Protein 1ONL (pdb70)

Nearest PDB structures (foldseek):
  1onl-assembly3_C  TM=9.958E-01  e=5.962E-26  Thermus thermophilus
  1htp-assembly1_A  TM=9.776E-01  e=9.304E-18  Pisum sativum
  1zko-assembly1_A  TM=9.560E-01  e=4.701E-18  Thermotoga maritima
  3wdn-assembly1_A  TM=9.782E-01  e=9.244E-17  Bos taurus
  2edg-assembly1_A  TM=9.311E-01  e=8.632E-16  Mus musculus

Structure (mmCIF, N/CA/C/O backbone):
data_1ONL
#
_entry.id   1ONL
#
_cell.length_a   55.775
_cell.length_b   55.775
_cell.length_c   191.190
_cell.angle_alpha   90.00
_cell.angle_beta   90.00
_cell.angle_gamma   120.00
#
_symmetry.space_group_name_H-M   'P 65'
#
loop_
_entity.id
_entity.type
_entity.pdbx_description
1 polymer 'glycine cleavage system H protein'
2 water water
#
loop_
_atom_site.group_PDB
_atom_site.id
_atom_site.type_symbol
_atom_site.label_atom_id
_atom_site.label_alt_id
_atom_site.label_comp_id
_atom_site.label_asym_id
_atom_site.label_entity_id
_atom_site.label_seq_id
_atom_site.pdbx_PDB_ins_code
_atom_site.Cartn_x
_atom_site.Cartn_y
_atom_site.Cartn_z
_atom_site.occupancy
_atom_site.B_iso_or_equiv
_atom_site.auth_seq_id
_atom_site.auth_comp_id
_atom_site.auth_asym_id
_atom_site.auth_atom_id
_atom_site.pdbx_PDB_model_num
ATOM 1 N N . ASP A 1 2 ? 11.019 22.679 98.165 1.00 28.03 2 ASP A N 1
ATOM 2 C CA . ASP A 1 2 ? 12.219 23.549 98.013 1.00 27.18 2 ASP A CA 1
ATO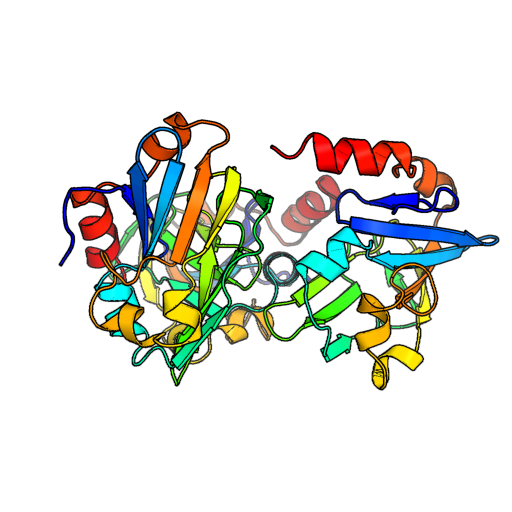M 3 C C . ASP A 1 2 ? 12.081 24.812 98.863 1.00 25.95 2 ASP A C 1
ATOM 4 O O . ASP A 1 2 ? 11.379 25.754 98.494 1.00 24.90 2 ASP A O 1
ATOM 9 N N . ILE A 1 3 ? 12.771 24.815 100.003 1.00 25.06 3 ILE A N 1
ATOM 10 C CA . ILE A 1 3 ? 12.734 25.930 100.947 1.00 21.41 3 ILE A CA 1
ATOM 11 C C . ILE A 1 3 ? 14.116 26.244 101.502 1.00 20.82 3 ILE A C 1
ATOM 12 O O . ILE A 1 3 ? 14.456 25.818 102.605 1.00 18.70 3 ILE A O 1
ATOM 17 N N . PRO A 1 4 ? 14.930 27.001 100.752 1.00 21.13 4 PRO A N 1
ATOM 18 C CA . PRO A 1 4 ? 16.279 27.341 101.234 1.00 21.41 4 PRO A CA 1
ATOM 19 C C . PRO A 1 4 ? 16.221 27.988 102.624 1.00 21.26 4 PRO A C 1
ATOM 20 O O . PRO A 1 4 ? 15.295 28.759 102.917 1.00 19.06 4 PRO A O 1
ATOM 24 N N . LYS A 1 5 ? 17.200 27.671 103.472 1.00 19.95 5 LYS A N 1
ATOM 25 C CA . LYS A 1 5 ? 17.236 28.202 104.839 1.00 19.23 5 LYS A CA 1
ATOM 26 C C . LYS A 1 5 ? 18.129 29.428 104.996 1.00 18.92 5 LYS A C 1
ATOM 27 O O . LYS A 1 5 ? 18.660 29.691 106.076 1.00 19.32 5 LYS A O 1
ATOM 33 N N . ASP A 1 6 ? 18.294 30.183 103.917 1.00 20.70 6 ASP A N 1
ATOM 34 C CA . ASP A 1 6 ? 19.134 31.373 103.947 1.00 21.83 6 ASP A CA 1
ATOM 35 C C . ASP A 1 6 ? 18.308 32.647 103.964 1.00 22.39 6 ASP A C 1
ATOM 36 O O . ASP A 1 6 ? 18.826 33.727 103.715 1.00 24.03 6 ASP A O 1
ATOM 41 N N . ARG A 1 7 ? 17.026 32.523 104.285 1.00 23.96 7 ARG A N 1
ATOM 42 C CA . ARG A 1 7 ? 16.149 33.686 104.302 1.00 24.66 7 ARG A CA 1
ATOM 43 C C . ARG A 1 7 ? 14.911 33.517 105.179 1.00 24.11 7 ARG A C 1
ATOM 44 O O . ARG A 1 7 ? 14.587 32.412 105.612 1.00 23.53 7 ARG A O 1
ATOM 52 N N . PHE A 1 8 ? 14.231 34.631 105.433 1.00 23.18 8 PHE A N 1
ATOM 53 C CA . PHE A 1 8 ? 13.006 34.632 106.217 1.00 23.41 8 PHE A CA 1
ATOM 54 C C . PHE A 1 8 ? 11.847 34.310 105.287 1.00 23.92 8 PHE A C 1
ATOM 55 O O . PHE A 1 8 ? 11.959 34.471 104.072 1.00 23.51 8 PHE A O 1
ATOM 63 N N . TYR A 1 9 ? 10.733 33.869 105.862 1.00 23.96 9 TYR A N 1
ATOM 64 C CA . TYR A 1 9 ? 9.557 33.530 105.070 1.00 23.80 9 TYR A CA 1
ATOM 65 C C . TYR A 1 9 ? 8.291 34.169 105.607 1.00 25.26 9 TYR A C 1
ATOM 66 O O . TYR A 1 9 ? 8.232 34.619 106.755 1.00 25.33 9 TYR A O 1
ATOM 75 N N . THR A 1 10 ? 7.271 34.183 104.762 1.00 26.53 10 THR A N 1
ATOM 76 C CA . THR A 1 10 ? 6.004 34.793 105.100 1.00 27.69 10 THR A CA 1
ATOM 77 C C . THR A 1 10 ? 4.841 33.808 104.907 1.00 27.36 10 THR A C 1
ATOM 78 O O . THR A 1 10 ? 4.904 32.918 104.054 1.00 25.37 10 THR A O 1
ATOM 82 N N . LYS A 1 11 ? 3.785 33.957 105.704 1.00 27.47 11 LYS A N 1
ATOM 83 C CA . LYS A 1 11 ? 2.630 33.071 105.574 1.00 29.02 11 LYS A CA 1
ATOM 84 C C . LYS A 1 11 ? 1.983 33.300 104.214 1.00 28.98 11 LYS A C 1
ATOM 85 O O . LYS A 1 11 ? 1.244 32.449 103.710 1.00 29.65 11 LYS A O 1
ATOM 91 N N . THR A 1 12 ? 2.258 34.458 103.624 1.00 26.83 12 THR A N 1
ATOM 92 C CA . THR A 1 12 ? 1.719 34.783 102.312 1.00 25.86 12 THR A CA 1
ATOM 93 C C . THR A 1 12 ? 2.671 34.286 101.216 1.00 24.92 12 THR A C 1
ATOM 94 O O . THR A 1 12 ? 2.715 34.817 100.114 1.00 26.06 12 THR A O 1
ATOM 98 N N . HIS A 1 13 ? 3.431 33.249 101.540 1.00 24.75 13 HIS A N 1
ATOM 99 C CA . HIS A 1 13 ? 4.367 32.636 100.602 1.00 24.58 13 HIS A CA 1
ATOM 100 C C . HIS A 1 13 ? 5.298 33.614 99.909 1.00 24.28 13 HIS A C 1
ATOM 101 O O . HIS A 1 13 ? 5.314 33.714 98.679 1.00 23.74 13 HIS A O 1
ATOM 108 N N . GLU A 1 14 ? 6.076 34.322 100.722 1.00 23.49 14 GLU A N 1
ATOM 109 C CA . GLU A 1 14 ? 7.056 35.289 100.257 1.00 22.39 14 GLU A CA 1
ATOM 110 C C . GLU A 1 14 ? 8.322 35.079 101.073 1.00 21.17 14 GLU A C 1
ATOM 111 O O . GLU A 1 14 ? 8.293 34.453 102.132 1.00 21.28 14 GLU A O 1
ATOM 117 N N . TRP A 1 15 ? 9.430 35.614 100.584 1.00 20.58 15 TRP A N 1
ATOM 118 C CA . TRP A 1 15 ? 10.698 35.472 101.275 1.00 20.24 15 TRP A CA 1
ATOM 119 C C . TRP A 1 15 ? 11.443 36.790 101.340 1.00 21.11 15 TRP A C 1
ATOM 120 O O . TRP A 1 15 ? 11.249 37.666 100.492 1.00 20.94 15 TRP A O 1
ATOM 131 N N . ALA A 1 16 ? 12.296 36.923 102.352 1.00 21.84 16 ALA A N 1
ATOM 132 C CA . ALA A 1 16 ? 13.095 38.132 102.541 1.00 22.97 16 ALA A CA 1
ATOM 133 C C . ALA A 1 16 ? 14.541 37.725 102.784 1.00 22.42 16 ALA A C 1
ATOM 134 O O . ALA A 1 16 ? 14.875 37.147 103.815 1.00 22.35 16 ALA A O 1
ATOM 136 N N . LEU A 1 17 ? 15.391 38.025 101.814 1.00 23.54 17 LEU A N 1
ATOM 137 C CA . LEU A 1 17 ? 16.803 37.687 101.880 1.00 23.41 17 LEU A CA 1
ATOM 138 C C . LEU A 1 17 ? 17.609 38.812 102.535 1.00 23.63 17 LEU A C 1
ATOM 139 O O . LEU A 1 17 ? 17.853 39.852 101.912 1.00 24.08 17 LEU A O 1
ATOM 144 N N . PRO A 1 18 ? 18.023 38.630 103.802 1.00 22.25 18 PRO A N 1
ATOM 145 C CA . PRO A 1 18 ? 18.799 39.685 104.458 1.00 22.18 18 PRO A CA 1
ATOM 146 C C . PRO A 1 18 ? 20.147 39.922 103.771 1.00 22.28 18 PRO A C 1
ATOM 147 O O . PRO A 1 18 ? 20.845 38.980 103.396 1.00 20.98 18 PRO A O 1
ATOM 151 N N . GLU A 1 19 ? 20.481 41.194 103.600 1.00 23.04 19 GLU A N 1
ATOM 152 C CA . GLU A 1 19 ? 21.726 41.612 102.970 1.00 24.27 19 GLU A CA 1
ATOM 153 C C . GLU A 1 19 ? 22.080 42.993 103.513 1.00 25.84 19 GLU A C 1
ATOM 154 O O . GLU A 1 19 ? 21.670 44.017 102.959 1.00 25.62 19 GLU A O 1
ATOM 160 N N . GLY A 1 20 ? 22.842 43.022 104.600 1.00 26.49 20 GLY A N 1
ATOM 161 C CA . GLY A 1 20 ? 23.190 44.296 105.189 1.00 28.40 20 GLY A CA 1
ATOM 162 C C . GLY A 1 20 ? 21.934 44.834 105.838 1.00 29.80 20 GLY A C 1
ATOM 163 O O . GLY A 1 20 ? 21.166 44.069 106.412 1.00 31.22 20 GLY A O 1
ATOM 164 N N . ASP A 1 21 ? 21.698 46.136 105.744 1.00 31.98 21 ASP A N 1
ATOM 165 C CA . ASP A 1 21 ? 20.510 46.710 106.361 1.00 32.93 21 ASP A CA 1
ATOM 166 C C . ASP A 1 21 ? 19.276 46.622 105.471 1.00 32.06 21 ASP A C 1
ATOM 167 O O . ASP A 1 21 ? 18.322 47.383 105.646 1.00 31.55 21 ASP A O 1
ATOM 172 N N . THR A 1 22 ? 19.290 45.687 104.522 1.00 30.89 22 THR A N 1
ATOM 173 C CA . THR A 1 22 ? 18.152 45.502 103.614 1.00 30.02 22 THR A CA 1
ATOM 174 C C . THR A 1 22 ? 17.778 44.022 103.441 1.00 30.21 22 THR A C 1
ATOM 175 O O . THR A 1 22 ? 18.411 43.130 104.012 1.00 31.51 22 THR A O 1
ATOM 179 N N . VAL A 1 23 ? 16.739 43.770 102.653 1.00 29.07 23 VAL A N 1
ATOM 180 C CA . VAL A 1 23 ? 16.298 42.408 102.379 1.00 28.06 23 VAL A CA 1
ATOM 181 C C . VAL A 1 23 ? 15.748 42.308 100.970 1.00 26.67 23 VAL A C 1
ATOM 182 O O . VAL A 1 23 ? 14.995 43.185 100.534 1.00 25.66 23 VAL A O 1
ATOM 186 N N . LEU A 1 24 ? 16.139 41.259 100.250 1.00 22.89 24 LEU A N 1
ATOM 187 C CA . LEU A 1 24 ? 15.612 41.055 98.913 1.00 20.73 24 LEU A CA 1
ATOM 188 C C . LEU A 1 24 ? 14.266 40.390 99.152 1.00 20.16 24 LEU A C 1
ATOM 189 O O . LEU A 1 24 ? 14.088 39.692 100.150 1.00 15.78 24 LEU A O 1
ATOM 194 N N . VAL A 1 25 ? 13.318 40.621 98.248 1.00 20.79 25 VAL A N 1
ATOM 195 C CA . VAL A 1 25 ? 11.981 40.049 98.387 1.00 20.69 25 VAL A CA 1
ATOM 196 C C . VAL A 1 25 ? 11.501 39.355 97.118 1.00 19.99 25 VAL A C 1
ATOM 197 O O . VAL A 1 25 ? 11.675 39.859 96.012 1.00 20.88 25 VAL A O 1
ATOM 201 N N . GLY A 1 26 ? 10.898 38.185 97.289 1.00 20.36 26 GLY A N 1
ATOM 202 C CA . GLY A 1 26 ? 10.386 37.444 96.151 1.00 21.33 26 GLY A CA 1
ATOM 203 C C . GLY A 1 26 ? 9.381 36.413 96.619 1.00 21.45 26 GLY A C 1
ATOM 204 O O . GLY A 1 26 ? 9.097 36.319 97.816 1.00 20.80 26 GLY A O 1
ATOM 205 N N . ILE A 1 27 ? 8.831 35.638 95.692 1.00 22.16 27 ILE A N 1
ATOM 206 C CA . ILE A 1 27 ? 7.870 34.615 96.088 1.00 22.21 27 ILE A CA 1
ATOM 207 C C . ILE A 1 27 ? 8.576 33.263 96.228 1.00 22.01 27 ILE A C 1
ATOM 208 O O . ILE A 1 27 ? 9.651 33.046 95.659 1.00 20.50 27 ILE A O 1
ATOM 213 N N . THR A 1 28 ? 7.979 32.370 97.006 1.00 21.29 28 THR A N 1
ATOM 214 C CA . THR A 1 28 ? 8.543 31.049 97.229 1.00 20.19 28 THR A CA 1
ATOM 215 C C . THR A 1 28 ? 8.365 30.132 96.007 1.00 22.06 28 THR A C 1
ATOM 216 O O . THR A 1 28 ? 7.610 30.450 95.086 1.00 22.26 28 THR A O 1
ATOM 220 N N . ASP A 1 29 ? 9.094 29.018 95.989 1.00 22.66 29 ASP A N 1
ATOM 221 C CA . ASP A 1 29 ? 9.014 28.057 94.892 1.00 23.09 29 ASP A CA 1
ATOM 222 C C . ASP A 1 29 ? 7.578 27.550 94.811 1.00 23.68 29 ASP A C 1
ATOM 223 O O . ASP A 1 29 ? 7.008 27.378 93.731 1.00 22.42 29 ASP A O 1
ATOM 228 N N . TYR A 1 30 ? 7.004 27.309 95.979 1.00 24.49 30 TYR A N 1
ATOM 229 C CA . TYR A 1 30 ? 5.634 26.846 96.077 1.00 26.04 30 TYR A CA 1
ATOM 230 C C . TYR A 1 30 ? 4.719 27.861 95.385 1.00 26.54 30 TYR A C 1
ATOM 231 O O . TYR A 1 30 ? 3.843 27.494 94.600 1.00 27.31 30 TYR A O 1
ATOM 240 N N . ALA A 1 31 ? 4.946 29.139 95.667 1.00 24.12 31 ALA A N 1
ATOM 241 C CA . ALA A 1 31 ? 4.141 30.206 95.098 1.00 25.12 31 ALA A CA 1
ATOM 242 C C . ALA A 1 31 ? 4.108 30.257 93.570 1.00 25.87 31 ALA A C 1
ATOM 243 O O . ALA A 1 31 ? 3.046 30.482 92.992 1.00 26.85 31 ALA A O 1
ATOM 245 N N . GLN A 1 32 ? 5.252 30.066 92.913 1.00 26.01 32 GLN A N 1
ATOM 246 C CA . GLN A 1 32 ? 5.280 30.130 91.454 1.00 28.20 32 GLN A CA 1
ATOM 247 C C . GLN A 1 32 ? 4.756 28.839 90.829 1.00 28.42 32 GLN A C 1
ATOM 248 O O . GLN A 1 32 ? 4.303 28.831 89.686 1.00 28.24 32 GLN A O 1
ATOM 254 N N . ASP A 1 33 ? 4.820 27.750 91.586 1.00 28.63 33 ASP A N 1
ATOM 255 C CA . ASP A 1 33 ? 4.291 26.475 91.124 1.00 28.12 33 ASP A CA 1
ATOM 256 C C . ASP A 1 33 ? 2.773 26.640 91.020 1.00 27.45 33 ASP A C 1
ATOM 257 O O . ASP A 1 33 ? 2.154 26.252 90.031 1.00 27.64 33 ASP A O 1
ATOM 262 N N . ALA A 1 34 ? 2.190 27.231 92.059 1.00 25.89 34 ALA A N 1
ATOM 263 C CA . ALA A 1 34 ? 0.753 27.462 92.128 1.00 25.80 34 ALA A CA 1
ATOM 264 C C . ALA A 1 34 ? 0.259 28.484 91.100 1.00 26.31 34 ALA A C 1
ATOM 265 O O . ALA A 1 34 ? -0.884 28.402 90.642 1.00 25.71 34 ALA A O 1
ATOM 267 N N . LEU A 1 35 ? 1.116 29.438 90.735 1.00 24.86 35 LEU A N 1
ATOM 268 C CA . LEU A 1 35 ? 0.740 30.470 89.772 1.00 25.27 35 LEU A CA 1
ATOM 269 C C . LEU A 1 35 ? 0.859 30.049 88.323 1.00 26.86 35 LEU A C 1
ATOM 270 O O . LEU A 1 35 ? 0.059 30.458 87.478 1.00 27.27 35 LEU A O 1
ATOM 275 N N . GLY A 1 36 ? 1.863 29.230 88.040 1.00 28.4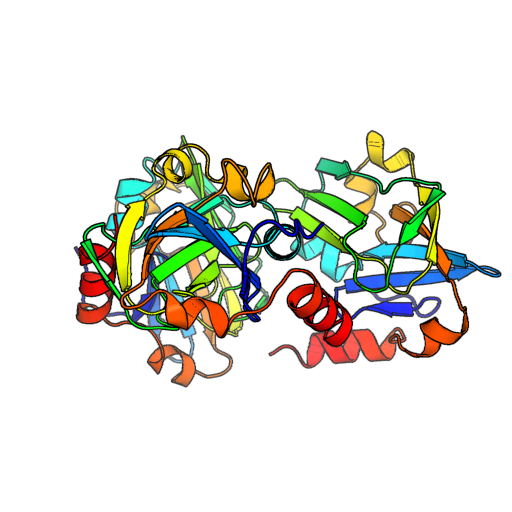4 36 GLY A N 1
ATOM 276 C CA . GLY A 1 36 ? 2.095 28.798 86.678 1.00 28.31 36 GLY A CA 1
ATOM 277 C C . GLY A 1 36 ? 2.985 29.837 86.023 1.00 30.07 36 GLY A C 1
ATOM 278 O O . GLY A 1 36 ? 3.526 30.721 86.702 1.00 28.65 36 GLY A O 1
ATOM 279 N N . ASP A 1 37 ? 3.134 29.738 84.706 1.00 30.72 37 ASP A N 1
ATOM 280 C CA . ASP A 1 37 ? 3.958 30.678 83.964 1.00 32.16 37 ASP A CA 1
ATOM 281 C C . ASP A 1 37 ? 3.597 32.134 84.272 1.00 31.72 37 ASP A C 1
ATOM 282 O O . ASP A 1 37 ? 2.431 32.535 84.186 1.00 31.95 37 ASP A O 1
ATOM 287 N N . VAL A 1 38 ? 4.608 32.918 84.640 1.00 29.27 38 VAL A N 1
ATOM 288 C CA . VAL A 1 38 ? 4.415 34.330 84.929 1.00 25.76 38 VAL A CA 1
ATOM 289 C C . VAL A 1 38 ? 4.602 35.084 83.618 1.00 25.37 38 VAL A C 1
ATOM 290 O O . VAL A 1 38 ? 5.539 34.825 82.858 1.00 24.37 38 VAL A O 1
ATOM 294 N N . VAL A 1 39 ? 3.698 36.013 83.348 1.00 24.70 39 VAL A N 1
ATOM 295 C CA . VAL A 1 39 ? 3.762 36.778 82.116 1.00 25.31 39 VAL A CA 1
ATOM 296 C C . VAL A 1 39 ? 4.006 38.278 82.309 1.00 24.96 39 VAL A C 1
ATOM 297 O O . VAL A 1 39 ? 4.344 38.980 81.362 1.00 25.22 39 VAL A O 1
ATOM 301 N N . TYR A 1 40 ? 3.856 38.766 83.534 1.00 25.17 40 TYR A N 1
ATOM 302 C CA . TYR A 1 40 ? 4.063 40.183 83.801 1.00 27.44 40 TYR A CA 1
ATOM 303 C C . TYR A 1 40 ? 4.168 40.480 85.296 1.00 25.88 40 TYR A C 1
ATOM 304 O O . TYR A 1 40 ? 3.490 39.858 86.108 1.00 25.59 40 TYR A O 1
ATOM 313 N N . VAL A 1 41 ? 5.034 41.422 85.658 1.00 25.21 41 VAL A N 1
ATOM 314 C CA . VAL A 1 41 ? 5.196 41.799 87.060 1.00 25.18 41 VAL A CA 1
ATOM 315 C C . VAL A 1 41 ? 5.081 43.302 87.260 1.00 25.28 41 VAL A C 1
ATOM 316 O O . VAL A 1 41 ? 5.855 44.065 86.689 1.00 27.29 41 VAL A O 1
ATOM 320 N N . GLU A 1 42 ? 4.118 43.717 88.076 1.00 23.71 42 GLU A N 1
ATOM 321 C CA . GLU A 1 42 ? 3.919 45.126 88.369 1.00 23.77 42 GLU A CA 1
ATOM 322 C C . GLU A 1 42 ? 4.869 45.476 89.506 1.00 22.73 42 GLU A C 1
ATOM 323 O O . GLU A 1 42 ? 4.774 44.922 90.592 1.00 22.30 42 GLU A O 1
ATOM 329 N N . LEU A 1 43 ? 5.787 46.397 89.264 1.00 22.10 43 LEU A N 1
ATOM 330 C CA . LEU A 1 43 ? 6.758 46.759 90.284 1.00 22.56 43 LEU A CA 1
ATOM 331 C C . LEU A 1 43 ? 6.428 48.062 90.994 1.00 23.06 43 LEU A C 1
ATOM 332 O O . LEU A 1 43 ? 5.869 48.977 90.398 1.00 24.79 43 LEU A O 1
ATOM 337 N N . PRO A 1 44 ? 6.760 48.156 92.290 1.00 23.54 44 PRO A N 1
ATOM 338 C CA . PRO A 1 44 ? 6.494 49.366 93.074 1.00 23.88 44 PRO A CA 1
ATOM 339 C C . PRO A 1 44 ? 7.559 50.400 92.772 1.00 24.83 44 PRO A C 1
ATOM 340 O O . PRO A 1 44 ? 8.714 50.050 92.514 1.00 26.15 44 PRO A O 1
ATOM 344 N N . GLU A 1 45 ? 7.170 51.669 92.803 1.00 24.74 45 GLU A N 1
ATOM 345 C CA . GLU A 1 45 ? 8.096 52.770 92.549 1.00 23.99 45 GLU A CA 1
ATOM 346 C C . GLU A 1 45 ? 9.228 52.783 93.576 1.00 22.61 45 GLU A C 1
ATOM 347 O O . GLU A 1 45 ? 8.983 52.577 94.762 1.00 23.93 45 GLU A O 1
ATOM 353 N N . VAL A 1 46 ? 10.461 53.020 93.126 1.00 21.15 46 VAL A N 1
ATOM 354 C CA . VAL A 1 46 ? 11.612 53.063 94.034 1.00 20.07 46 VAL A CA 1
ATOM 355 C C . VAL A 1 46 ? 11.565 54.319 94.887 1.00 20.15 46 VAL A C 1
ATOM 356 O O . VAL A 1 46 ? 11.391 55.419 94.365 1.00 22.58 46 VAL A O 1
ATOM 360 N N . GLY A 1 47 ? 11.720 54.154 96.197 1.00 19.26 47 GLY A N 1
ATOM 361 C CA . GLY A 1 47 ? 11.694 55.300 97.094 1.00 20.15 47 GLY A CA 1
ATOM 362 C C . GLY A 1 47 ? 10.446 55.386 97.957 1.00 20.81 47 GLY A C 1
ATOM 363 O O . GLY A 1 47 ? 10.432 56.052 98.986 1.00 21.65 47 GLY A O 1
ATOM 364 N N . ARG A 1 48 ? 9.381 54.720 97.535 1.00 21.94 48 ARG A N 1
ATOM 365 C CA . ARG A 1 48 ? 8.151 54.729 98.300 1.00 22.36 48 ARG A CA 1
ATOM 366 C C . ARG A 1 48 ? 8.375 54.158 99.687 1.00 23.90 48 ARG A C 1
ATOM 367 O O . ARG A 1 48 ? 9.181 53.243 99.874 1.00 23.37 48 ARG A O 1
ATOM 375 N N . VAL A 1 49 ? 7.661 54.709 100.662 1.00 25.37 49 VAL A N 1
ATOM 376 C CA . VAL A 1 49 ? 7.735 54.215 102.030 1.00 25.80 49 VAL A CA 1
ATOM 377 C C . VAL A 1 49 ? 6.487 53.348 102.164 1.00 25.69 49 VAL A C 1
ATOM 378 O O . VAL A 1 49 ? 5.375 53.799 101.895 1.00 25.83 49 VAL A O 1
ATOM 382 N N . VAL A 1 50 ? 6.688 52.095 102.558 1.00 25.75 50 VAL A N 1
ATOM 383 C CA . VAL A 1 50 ? 5.600 51.136 102.689 1.00 24.86 50 VAL A CA 1
ATOM 384 C C . VAL A 1 50 ? 5.486 50.560 104.101 1.00 25.70 50 VAL A C 1
ATOM 385 O O . VAL A 1 50 ? 6.479 50.434 104.823 1.00 23.81 50 VAL A O 1
ATOM 389 N N . GLU A 1 51 ? 4.266 50.210 104.492 1.00 26.91 51 GLU A N 1
ATOM 390 C CA . GLU A 1 51 ? 4.029 49.648 105.814 1.00 28.64 51 GLU A CA 1
ATOM 391 C C . GLU A 1 51 ? 3.934 48.138 105.705 1.00 27.71 51 GLU A C 1
ATOM 392 O O . GLU A 1 51 ? 3.702 47.594 104.627 1.00 28.52 51 GLU A O 1
ATOM 398 N N . LYS A 1 52 ? 4.108 47.461 106.829 1.00 27.74 52 LYS A N 1
ATOM 399 C CA . LYS A 1 52 ? 4.032 46.011 106.856 1.00 27.26 52 LYS A CA 1
ATOM 400 C C . LYS A 1 52 ? 2.684 45.498 106.354 1.00 28.42 52 LYS A C 1
ATOM 401 O O . LYS A 1 52 ? 1.622 45.921 106.824 1.00 27.64 52 LYS A O 1
ATOM 407 N N . GLY A 1 53 ? 2.734 44.592 105.380 1.00 29.28 53 GLY A N 1
ATOM 408 C CA . GLY A 1 53 ? 1.516 44.005 104.847 1.00 27.73 53 GLY A CA 1
ATOM 409 C C . GLY A 1 53 ? 0.878 44.738 103.687 1.00 27.55 53 GLY A C 1
ATOM 410 O O . GLY A 1 53 ? -0.091 44.251 103.101 1.00 26.89 53 GLY A O 1
ATOM 411 N N . GLU A 1 54 ? 1.413 45.907 103.352 1.00 26.21 54 GLU A N 1
ATOM 412 C CA . GLU A 1 54 ? 0.873 46.694 102.256 1.00 25.73 54 GLU A CA 1
ATOM 413 C C . GLU A 1 54 ? 1.122 46.015 100.920 1.00 25.75 54 GLU A C 1
ATOM 414 O O . GLU A 1 54 ? 2.228 45.554 100.648 1.00 26.04 54 GLU A O 1
ATOM 420 N N . ALA A 1 55 ? 0.092 45.939 100.087 1.00 26.03 55 ALA A N 1
ATOM 421 C CA . ALA A 1 55 ? 0.253 45.331 98.768 1.00 27.03 55 ALA A CA 1
ATOM 422 C C . ALA A 1 55 ? 1.062 46.331 97.934 1.00 27.26 55 ALA A C 1
ATOM 423 O O . ALA A 1 55 ? 0.645 47.478 97.761 1.00 28.22 55 ALA A O 1
ATOM 425 N N . VAL A 1 56 ? 2.213 45.899 97.420 1.00 26.03 56 VAL A N 1
ATOM 426 C CA . VAL A 1 56 ? 3.082 46.785 96.653 1.00 24.26 56 VAL A CA 1
ATOM 427 C C . VAL A 1 56 ? 3.521 46.254 95.290 1.00 25.34 56 VAL A C 1
ATOM 428 O O . VAL A 1 56 ? 4.145 46.977 94.509 1.00 24.89 56 VAL A O 1
ATOM 432 N N . ALA A 1 57 ? 3.215 44.994 95.007 1.00 25.31 57 ALA A N 1
ATOM 433 C CA . ALA A 1 57 ? 3.594 44.402 93.733 1.00 24.48 57 ALA A CA 1
ATOM 434 C C . ALA A 1 57 ? 2.550 43.402 93.293 1.00 25.69 57 ALA A C 1
ATOM 435 O O . ALA A 1 57 ? 1.843 42.826 94.116 1.00 27.10 57 ALA A O 1
ATOM 437 N N . VAL A 1 58 ? 2.445 43.201 91.985 1.00 26.34 58 VAL A N 1
ATOM 438 C CA . VAL A 1 58 ? 1.484 42.250 91.454 1.00 26.38 58 VAL A CA 1
ATOM 439 C C . VAL A 1 58 ? 2.160 41.354 90.435 1.00 26.43 58 VAL A C 1
ATOM 440 O O . VAL A 1 58 ? 2.691 41.833 89.432 1.00 27.97 58 VAL A O 1
ATOM 444 N N . VAL A 1 59 ? 2.156 40.056 90.713 1.00 24.97 59 VAL A N 1
ATOM 445 C CA . VAL A 1 59 ? 2.742 39.086 89.807 1.00 24.84 59 VAL A CA 1
ATOM 446 C C . VAL A 1 59 ? 1.569 38.511 89.028 1.00 24.42 59 VAL A C 1
ATOM 447 O O . VAL A 1 59 ? 0.649 37.939 89.603 1.00 24.97 59 VAL A O 1
ATOM 451 N N . GLU A 1 60 ? 1.587 38.700 87.719 1.00 24.28 60 GLU A N 1
ATOM 452 C CA . GLU A 1 60 ? 0.516 38.216 86.865 1.00 24.67 60 GLU A CA 1
ATOM 453 C C . GLU A 1 60 ? 0.943 36.995 86.082 1.00 24.37 60 GLU A C 1
ATOM 454 O O . GLU A 1 60 ? 1.868 37.062 85.277 1.00 25.09 60 GLU A O 1
ATOM 460 N N . SER A 1 61 ? 0.261 35.880 86.311 1.00 24.63 61 SER A N 1
ATOM 461 C CA . SER A 1 61 ? 0.590 34.647 85.610 1.00 25.81 61 SER A CA 1
ATOM 462 C C . SER A 1 61 ? -0.502 34.288 84.617 1.00 25.41 61 SER A C 1
ATOM 463 O O . SER A 1 61 ? -1.277 35.139 84.194 1.00 28.18 61 SER A O 1
ATOM 466 N N . VAL A 1 62 ? -0.561 33.016 84.249 1.00 25.07 62 VAL A N 1
ATOM 467 C CA . VAL A 1 62 ? -1.558 32.549 83.302 1.00 23.49 62 VAL A CA 1
ATOM 468 C C . VAL A 1 62 ? -2.753 31.942 84.018 1.00 23.88 62 VAL A C 1
ATOM 469 O O . VAL A 1 62 ? -3.653 31.393 83.387 1.00 24.14 62 VAL A O 1
ATOM 473 N N . LYS A 1 63 ? -2.761 32.056 85.341 1.00 23.89 63 LYS A N 1
ATOM 474 C CA . LYS A 1 63 ? -3.852 31.525 86.141 1.00 24.88 63 LYS A CA 1
ATOM 475 C C . LYS A 1 63 ? -4.558 32.628 86.925 1.00 25.29 63 LYS A C 1
ATOM 476 O O . LYS A 1 63 ? -5.777 32.615 87.080 1.00 24.38 63 LYS A O 1
ATOM 482 N N . THR A 1 64 ? -3.786 33.592 87.404 1.00 26.63 64 THR A N 1
ATOM 483 C CA . THR A 1 64 ? -4.338 34.679 88.196 1.00 28.58 64 THR A CA 1
ATOM 484 C C . THR A 1 64 ? -3.319 35.792 88.444 1.00 29.51 64 THR A C 1
ATOM 485 O O . THR A 1 64 ? -2.179 35.725 87.985 1.00 30.44 64 THR A O 1
ATOM 489 N N . ALA A 1 65 ? -3.759 36.818 89.165 1.00 29.07 65 ALA A N 1
ATOM 490 C CA . ALA A 1 65 ? -2.922 37.950 89.525 1.00 27.95 65 ALA A CA 1
ATOM 491 C C . ALA A 1 65 ? -2.774 37.853 91.035 1.00 27.54 65 ALA A C 1
ATOM 492 O O . ALA A 1 65 ? -3.761 37.665 91.749 1.00 25.54 65 ALA A O 1
ATOM 494 N N . SER A 1 66 ? -1.543 37.982 91.519 1.00 27.67 66 SER A N 1
ATOM 495 C CA . SER A 1 66 ? -1.271 37.865 92.946 1.00 28.08 66 SER A CA 1
ATOM 496 C C . SER A 1 66 ? -0.635 39.097 93.587 1.00 30.07 66 SER A C 1
ATOM 497 O O . SER A 1 66 ? 0.423 39.566 93.156 1.00 31.68 66 SER A O 1
ATOM 500 N N . ASP A 1 67 ? -1.272 39.620 94.629 1.00 29.68 67 ASP A N 1
ATOM 501 C CA . ASP A 1 67 ? -0.721 40.780 95.311 1.00 29.56 67 ASP A CA 1
ATOM 502 C C . ASP A 1 67 ? 0.446 40.378 96.218 1.00 28.36 67 ASP A C 1
ATOM 503 O O . ASP A 1 67 ? 0.313 39.486 97.057 1.00 27.83 67 ASP A O 1
ATOM 508 N N . ILE A 1 68 ? 1.589 41.033 96.023 1.00 26.87 68 ILE A N 1
ATOM 509 C CA . ILE A 1 68 ? 2.798 40.788 96.807 1.00 23.37 68 ILE A CA 1
ATOM 510 C C . ILE A 1 68 ? 2.850 41.843 97.904 1.00 22.51 68 ILE A C 1
ATOM 511 O O . ILE A 1 68 ? 2.744 43.036 97.631 1.00 22.30 68 ILE A O 1
ATOM 516 N N . TYR A 1 69 ? 3.014 41.408 99.147 1.00 21.78 69 TYR A N 1
ATOM 517 C CA . TYR A 1 69 ? 3.028 42.344 100.264 1.00 21.46 69 TYR A CA 1
ATOM 518 C C . TYR A 1 69 ? 4.413 42.676 100.775 1.00 21.81 69 TYR A C 1
ATOM 519 O O . TYR A 1 69 ? 5.384 41.984 100.467 1.00 23.41 69 TYR A O 1
ATOM 528 N N . ALA A 1 70 ? 4.505 43.758 101.540 1.00 20.51 70 ALA A N 1
ATOM 529 C CA . ALA A 1 70 ? 5.786 44.171 102.093 1.00 21.70 70 ALA A CA 1
ATOM 530 C C . ALA A 1 70 ? 5.959 43.429 103.421 1.00 21.17 70 ALA A C 1
ATOM 531 O O . ALA A 1 70 ? 5.347 43.797 104.417 1.00 22.76 70 ALA A O 1
ATOM 533 N N . PRO A 1 71 ? 6.791 42.368 103.437 1.00 21.11 71 PRO A N 1
ATOM 534 C CA . PRO A 1 71 ? 7.073 41.535 104.613 1.00 21.09 71 PRO A CA 1
ATOM 535 C C . PRO A 1 71 ? 7.170 42.318 105.907 1.00 20.62 71 PRO A C 1
ATOM 536 O O . PRO A 1 71 ? 6.771 41.837 106.969 1.00 21.62 71 PRO A O 1
ATOM 540 N N . VAL A 1 72 ? 7.708 43.525 105.812 1.00 19.07 72 VAL A N 1
ATOM 541 C CA . VAL A 1 72 ? 7.834 44.400 106.962 1.00 20.29 72 VAL A CA 1
ATOM 542 C C . VAL A 1 72 ? 7.793 45.827 106.438 1.00 20.87 72 VAL A C 1
ATOM 543 O O . VAL A 1 72 ? 7.963 46.048 105.240 1.00 21.54 72 VAL A O 1
ATOM 547 N N . ALA A 1 73 ? 7.551 46.792 107.323 1.00 21.00 73 ALA A N 1
ATOM 548 C CA . ALA A 1 73 ? 7.510 48.196 106.924 1.00 19.14 73 ALA A CA 1
ATOM 549 C C . ALA A 1 73 ? 8.913 48.664 106.539 1.00 18.87 73 ALA A C 1
ATOM 550 O O . ALA A 1 73 ? 9.916 48.167 107.051 1.00 18.99 73 ALA A O 1
ATOM 552 N N . GLY A 1 74 ? 8.983 49.629 105.636 1.00 19.65 74 GLY A N 1
ATOM 553 C CA . GLY A 1 74 ? 10.273 50.131 105.211 1.00 19.80 74 GLY A CA 1
ATOM 554 C C . GLY A 1 74 ? 10.139 50.869 103.900 1.00 20.17 74 GLY A C 1
ATOM 555 O O . GLY A 1 74 ? 9.049 51.319 103.552 1.00 20.74 74 GLY A O 1
ATOM 556 N N . GLU A 1 75 ? 11.239 50.970 103.160 1.00 19.53 75 GLU A N 1
ATOM 557 C CA . GLU A 1 75 ? 11.240 51.681 101.889 1.00 19.06 75 GLU A CA 1
ATOM 558 C C . GLU A 1 75 ? 11.784 50.815 100.759 1.00 19.70 75 GLU A C 1
ATOM 559 O O . GLU A 1 75 ? 12.690 49.999 100.969 1.00 19.44 75 GLU A O 1
ATOM 565 N N . ILE A 1 76 ? 11.223 51.002 99.565 1.00 18.03 76 ILE A N 1
ATOM 566 C CA . ILE A 1 76 ? 11.653 50.267 98.383 1.00 18.77 76 ILE A CA 1
ATOM 567 C C . ILE A 1 76 ? 12.931 50.959 97.895 1.00 20.41 76 ILE A C 1
ATOM 568 O O . ILE A 1 76 ? 12.902 52.135 97.529 1.00 20.58 76 ILE A O 1
ATOM 573 N N . VAL A 1 77 ? 14.053 50.246 97.902 1.00 19.77 77 VAL A N 1
ATOM 574 C CA . VAL A 1 77 ? 15.302 50.857 97.464 1.00 19.68 77 VAL A CA 1
ATOM 575 C C . VAL A 1 77 ? 15.762 50.345 96.110 1.00 21.21 77 VAL A C 1
ATOM 576 O O . VAL A 1 77 ? 16.737 50.843 95.554 1.00 20.80 77 VAL A O 1
ATOM 580 N N . GLU A 1 78 ? 15.059 49.351 95.579 1.00 23.75 78 GLU A N 1
ATOM 581 C CA . GLU A 1 78 ? 15.414 48.788 94.283 1.00 25.69 78 GLU A CA 1
ATOM 582 C C . GLU A 1 78 ? 14.298 47.928 93.713 1.00 25.88 78 GLU A C 1
ATOM 583 O O . GLU A 1 78 ? 13.530 47.316 94.449 1.00 27.12 78 GLU A O 1
ATOM 589 N N . VAL A 1 79 ? 14.231 47.882 92.389 1.00 26.31 79 VAL A N 1
ATOM 590 C CA . VAL A 1 79 ? 13.227 47.107 91.678 1.00 26.70 79 VAL A CA 1
ATOM 591 C C . VAL A 1 79 ? 13.931 46.260 90.617 1.00 27.53 79 VAL A C 1
ATOM 592 O O . VAL A 1 79 ? 14.839 46.752 89.944 1.00 27.91 79 VAL A O 1
ATOM 596 N N . ASN A 1 80 ? 13.529 44.994 90.471 1.00 26.49 80 ASN A N 1
ATOM 597 C CA . ASN A 1 80 ? 14.160 44.123 89.482 1.00 26.11 80 ASN A CA 1
ATOM 598 C C . ASN A 1 80 ? 13.629 44.385 88.088 1.00 25.77 80 ASN A C 1
ATOM 599 O O . ASN A 1 80 ? 12.634 43.799 87.672 1.00 26.59 80 ASN A O 1
ATOM 604 N N . LEU A 1 81 ? 14.319 45.252 87.361 1.00 27.00 81 LEU A N 1
ATOM 605 C CA . LEU A 1 81 ? 13.929 45.618 86.012 1.00 27.16 81 LEU A CA 1
ATOM 606 C C . LEU A 1 81 ? 13.844 44.451 85.028 1.00 27.84 81 LEU A C 1
ATOM 607 O O . LEU A 1 81 ? 12.983 44.438 84.144 1.00 28.21 81 LEU A O 1
ATOM 612 N N . ALA A 1 82 ? 14.721 43.467 85.184 1.00 27.12 82 ALA A N 1
ATOM 613 C CA . ALA A 1 82 ? 14.730 42.310 84.292 1.00 27.74 82 ALA A CA 1
ATOM 614 C C . ALA A 1 82 ? 13.384 41.571 84.231 1.00 28.47 82 ALA A C 1
ATOM 615 O O . ALA A 1 82 ? 13.146 40.780 83.318 1.00 26.69 82 ALA A O 1
ATOM 617 N N . LEU A 1 83 ? 12.509 41.819 85.200 1.00 29.14 83 LEU A N 1
ATOM 618 C CA . LEU A 1 83 ? 11.212 41.153 85.213 1.00 30.49 83 LEU A CA 1
ATOM 619 C C . LEU A 1 83 ? 10.245 41.804 84.236 1.00 32.23 83 LEU A C 1
ATOM 620 O O . LEU A 1 83 ? 9.138 41.308 84.019 1.00 33.30 83 LEU A O 1
ATOM 625 N N . GLU A 1 84 ? 10.664 42.914 83.645 1.00 32.30 84 GLU A N 1
ATOM 626 C CA . GLU A 1 84 ? 9.824 43.584 82.668 1.00 36.20 84 GLU A CA 1
ATOM 627 C C . GLU A 1 84 ? 9.977 42.863 81.336 1.00 37.32 84 GLU A C 1
ATOM 628 O O . GLU A 1 84 ? 8.988 42.569 80.663 1.00 37.33 84 GLU A O 1
ATOM 634 N N . LYS A 1 85 ? 11.224 42.560 80.978 1.00 38.49 85 LYS A N 1
ATOM 635 C CA . LYS A 1 85 ? 11.530 41.868 79.732 1.00 39.18 85 LYS A CA 1
ATOM 636 C C . LYS A 1 85 ? 11.495 40.341 79.834 1.00 38.42 85 LYS A C 1
ATOM 637 O O . LYS A 1 85 ? 11.210 39.658 78.851 1.00 37.18 85 LYS A O 1
ATOM 643 N N . THR A 1 86 ? 11.786 39.801 81.012 1.00 38.25 86 THR A N 1
ATOM 644 C CA . THR A 1 86 ? 11.768 38.353 81.189 1.00 37.06 86 THR A CA 1
ATOM 645 C C . THR A 1 86 ? 11.124 37.957 82.514 1.00 37.14 86 THR A C 1
ATOM 646 O O . THR A 1 86 ? 11.800 37.497 83.432 1.00 37.90 86 THR A O 1
ATOM 650 N N . PRO A 1 87 ? 9.799 38.133 82.625 1.00 36.80 87 PRO A N 1
ATOM 651 C CA . PRO A 1 87 ? 9.025 37.805 83.827 1.00 34.44 87 PRO A CA 1
ATOM 652 C C . PRO A 1 87 ? 9.143 36.360 84.300 1.00 31.67 87 PRO A C 1
ATOM 653 O O . PRO A 1 87 ? 9.056 36.087 85.495 1.00 29.50 87 PRO A O 1
ATOM 657 N N . GLU A 1 88 ? 9.341 35.438 83.363 1.00 32.11 88 GLU A N 1
ATOM 658 C CA . GLU A 1 88 ? 9.437 34.018 83.696 1.00 32.67 88 GLU A CA 1
ATOM 659 C C . GLU A 1 88 ? 10.559 33.677 84.683 1.00 31.36 88 GLU A C 1
ATOM 660 O O . GLU A 1 88 ? 10.579 32.577 85.252 1.00 30.42 88 GLU A O 1
ATOM 666 N N . LEU A 1 89 ? 11.481 34.618 84.886 1.00 27.17 89 LEU A N 1
ATOM 667 C CA . LEU A 1 89 ? 12.577 34.420 85.822 1.00 25.05 89 LEU A CA 1
ATOM 668 C C . LEU A 1 89 ? 12.011 34.055 87.190 1.00 25.14 89 LEU A C 1
ATOM 669 O O . LEU A 1 89 ? 12.653 33.355 87.978 1.00 24.22 89 LEU A O 1
ATOM 674 N N . VAL A 1 90 ? 10.807 34.539 87.470 1.00 24.35 90 VAL A N 1
ATOM 675 C CA . VAL A 1 90 ? 10.164 34.258 88.743 1.00 24.60 90 VAL A CA 1
ATOM 676 C C . VAL A 1 90 ? 9.939 32.759 88.892 1.00 24.76 90 VAL A C 1
ATOM 677 O O . VAL A 1 90 ? 10.034 32.218 89.994 1.00 25.53 90 VAL A O 1
ATOM 681 N N . ASN A 1 91 ? 9.646 32.090 87.779 1.00 25.02 91 ASN A N 1
ATOM 682 C CA . ASN A 1 91 ? 9.403 30.648 87.783 1.00 25.19 91 ASN A CA 1
ATOM 683 C C . ASN A 1 91 ? 10.706 29.858 87.785 1.00 25.60 91 ASN A C 1
ATOM 684 O O . ASN A 1 91 ? 10.893 28.931 88.576 1.00 23.65 91 ASN A O 1
ATOM 689 N N . GLN A 1 92 ? 11.588 30.234 86.864 1.00 27.20 92 GLN A N 1
ATOM 690 C CA . GLN A 1 92 ? 12.873 29.583 86.678 1.00 28.44 92 GLN A CA 1
ATOM 691 C C . GLN A 1 92 ? 13.785 29.635 87.886 1.00 29.02 92 GLN A C 1
ATOM 692 O O . GLN A 1 92 ? 14.507 28.675 88.161 1.00 28.69 92 GLN A O 1
ATOM 698 N N . ASP A 1 93 ? 13.755 30.754 88.602 1.00 28.86 93 ASP A N 1
ATOM 699 C CA . ASP A 1 93 ? 14.631 30.935 89.757 1.00 30.23 93 ASP A CA 1
ATOM 700 C C . ASP A 1 93 ? 14.008 31.944 90.727 1.00 30.33 93 ASP A C 1
ATOM 701 O O . ASP A 1 93 ? 14.502 33.058 90.892 1.00 31.05 93 ASP A O 1
ATOM 706 N N . PRO A 1 94 ? 12.913 31.546 91.390 1.00 28.83 94 PRO A N 1
ATOM 707 C CA . PRO A 1 94 ? 12.161 32.351 92.353 1.00 27.77 94 PRO A CA 1
ATOM 708 C C . PRO A 1 94 ? 12.977 32.915 93.498 1.00 27.79 94 PRO A C 1
ATOM 709 O O . PRO A 1 94 ? 12.726 34.032 93.949 1.00 30.05 94 PRO A O 1
ATOM 713 N N . TYR A 1 95 ? 13.946 32.143 93.974 1.00 26.37 95 TYR A N 1
ATOM 714 C CA . TYR A 1 95 ? 14.789 32.586 95.076 1.00 24.11 95 TYR A CA 1
ATOM 715 C C . TYR A 1 95 ? 16.056 33.293 94.588 1.00 22.57 95 TYR A C 1
ATOM 716 O O . TYR A 1 95 ? 16.757 33.921 95.375 1.00 19.93 95 TYR A O 1
ATOM 725 N N . GLY A 1 96 ? 16.344 33.198 93.294 1.00 21.12 96 GLY A N 1
ATOM 726 C CA . GLY A 1 96 ? 17.545 33.825 92.778 1.00 21.67 96 GLY A CA 1
ATOM 727 C C . GLY A 1 96 ? 17.345 35.042 91.901 1.00 23.12 96 GLY A C 1
ATOM 728 O O . GLY A 1 96 ? 17.036 36.134 92.381 1.00 22.98 96 GLY A O 1
ATOM 729 N N . GLU A 1 97 ? 17.538 34.851 90.602 1.00 24.33 97 GLU A N 1
ATOM 730 C CA . GLU A 1 97 ? 17.395 35.927 89.641 1.00 25.52 97 GLU A CA 1
ATOM 731 C C . GLU A 1 97 ? 15.946 36.390 89.533 1.00 24.78 97 GLU A C 1
ATOM 732 O O . GLU A 1 97 ? 15.646 37.359 88.838 1.00 27.34 97 GLU A O 1
ATOM 738 N N . GLY A 1 98 ? 15.052 35.704 90.236 1.00 23.90 98 GLY A N 1
ATOM 739 C CA . GLY A 1 98 ? 13.646 36.063 90.205 1.00 23.44 98 GLY A CA 1
ATOM 740 C C . GLY A 1 98 ? 13.178 36.981 91.326 1.00 24.50 98 GLY A C 1
ATOM 741 O O . GLY A 1 98 ? 11.982 37.115 91.540 1.00 26.73 98 GLY A O 1
ATOM 742 N N . TRP A 1 99 ? 14.093 37.609 92.058 1.00 23.24 99 TRP A N 1
ATOM 743 C CA . TRP A 1 99 ? 13.673 38.510 93.119 1.00 21.97 99 TRP A CA 1
ATOM 744 C C . TRP A 1 99 ? 12.815 39.594 92.471 1.00 21.21 99 TRP A C 1
ATOM 745 O O . TRP A 1 99 ? 12.913 39.833 91.270 1.00 19.30 99 TRP A O 1
ATOM 756 N N . ILE A 1 100 ? 11.981 40.253 93.264 1.00 21.29 100 ILE A N 1
ATOM 757 C CA . ILE A 1 100 ? 11.096 41.285 92.734 1.00 21.51 100 ILE A CA 1
ATOM 758 C C . ILE A 1 100 ? 11.527 42.693 93.143 1.00 22.27 100 ILE A C 1
ATOM 759 O O . ILE A 1 100 ? 11.627 43.592 92.299 1.00 22.13 100 ILE A O 1
ATOM 764 N N . PHE A 1 101 ? 11.784 42.889 94.433 1.00 21.00 101 PHE A N 1
ATOM 765 C CA . PHE A 1 101 ? 12.216 44.194 94.912 1.00 19.94 101 PHE A CA 1
ATOM 766 C C . PHE A 1 101 ? 13.114 44.125 96.153 1.00 22.01 101 PHE A C 1
ATOM 767 O O . PHE A 1 101 ? 13.104 43.142 96.904 1.00 22.05 101 PHE A O 1
ATOM 775 N N . ARG A 1 102 ? 13.908 45.174 96.337 1.00 21.58 102 ARG A N 1
ATOM 776 C CA . ARG A 1 102 ? 14.800 45.295 97.476 1.00 20.94 102 ARG A CA 1
ATOM 777 C C . ARG A 1 102 ? 14.111 46.247 98.443 1.00 21.36 102 ARG A C 1
ATOM 778 O O . ARG A 1 102 ? 13.705 47.345 98.074 1.00 20.06 102 ARG A O 1
ATOM 786 N N . LEU A 1 103 ? 13.979 45.816 99.687 1.00 24.71 103 LEU A N 1
ATOM 787 C CA . LEU A 1 103 ? 13.319 46.610 100.711 1.00 25.19 103 LEU A CA 1
ATOM 788 C C . LEU A 1 103 ? 14.246 46.870 101.884 1.00 25.35 103 LEU A C 1
ATOM 789 O O . LEU A 1 103 ? 14.951 45.967 102.347 1.00 26.30 103 LEU A O 1
ATOM 794 N N . LYS A 1 104 ? 14.254 48.108 102.362 1.00 24.00 104 LYS A N 1
ATOM 795 C CA . LYS A 1 104 ? 15.081 48.452 103.507 1.00 23.20 104 LYS A CA 1
ATOM 796 C C . LYS A 1 104 ? 14.130 48.569 104.683 1.00 22.79 104 LYS A C 1
ATOM 797 O O . LYS A 1 104 ? 13.290 49.459 104.711 1.00 26.94 104 LYS A O 1
ATOM 803 N N . PRO A 1 105 ? 14.231 47.655 105.660 1.00 22.62 105 PRO A N 1
ATOM 804 C CA . PRO A 1 105 ? 13.358 47.683 106.836 1.00 23.55 105 PRO A CA 1
ATOM 805 C C . PRO A 1 105 ? 13.436 48.981 107.655 1.00 24.78 105 PRO A C 1
ATOM 806 O O . PRO A 1 105 ? 14.513 49.555 107.847 1.00 23.21 105 PRO A O 1
ATOM 810 N N . ARG A 1 106 ? 12.285 49.442 108.128 1.00 26.55 106 ARG A N 1
ATOM 811 C CA . ARG A 1 106 ? 12.246 50.640 108.943 1.00 29.90 106 ARG A CA 1
ATOM 812 C C . ARG A 1 106 ? 13.016 50.293 110.201 1.00 30.87 106 ARG A C 1
ATOM 813 O O . ARG A 1 106 ? 13.591 51.158 110.852 1.00 32.58 106 ARG A O 1
ATOM 821 N N . ASP A 1 107 ? 13.016 49.001 110.519 1.00 32.93 107 ASP A N 1
ATOM 822 C CA . ASP A 1 107 ? 13.693 48.453 111.689 1.00 34.08 107 ASP A CA 1
ATOM 823 C C . ASP A 1 107 ? 13.938 46.947 111.507 1.00 34.29 107 ASP A C 1
ATOM 824 O O . ASP A 1 107 ? 12.995 46.160 111.439 1.00 34.59 107 ASP A O 1
ATOM 829 N N . MET A 1 108 ? 15.209 46.558 111.430 1.00 33.36 108 MET A N 1
ATOM 830 C CA . MET A 1 108 ? 15.581 45.161 111.239 1.00 32.34 108 MET A CA 1
ATOM 831 C C . MET A 1 108 ? 14.921 44.187 112.216 1.00 32.07 108 MET A C 1
ATOM 832 O O . MET A 1 108 ? 14.525 43.083 111.837 1.00 31.72 108 MET A O 1
ATOM 837 N N . GLY A 1 109 ? 14.812 44.591 113.475 1.00 32.68 109 GLY A N 1
ATOM 838 C CA . GLY A 1 109 ? 14.208 43.731 114.474 1.00 31.83 109 GLY A CA 1
ATOM 839 C C . GLY A 1 109 ? 12.872 43.162 114.039 1.00 33.06 109 GLY A C 1
ATOM 840 O O . GLY A 1 109 ? 12.419 42.141 114.569 1.00 31.64 109 GLY A O 1
ATOM 841 N N . ASP A 1 110 ? 12.239 43.814 113.067 1.00 33.70 110 ASP A N 1
ATOM 842 C CA . ASP A 1 110 ? 10.937 43.373 112.578 1.00 33.22 110 ASP A CA 1
ATOM 843 C C . ASP A 1 110 ? 11.020 42.062 111.817 1.00 33.25 110 ASP A C 1
ATOM 844 O O . ASP A 1 110 ? 10.049 41.311 111.769 1.00 32.57 110 ASP A O 1
ATOM 849 N N . LEU A 1 111 ? 12.175 41.781 111.226 1.00 33.81 111 LEU A N 1
ATOM 850 C CA . LEU A 1 111 ? 12.338 40.544 110.480 1.00 36.15 111 LEU A CA 1
ATOM 851 C C . LEU A 1 111 ? 12.205 39.363 111.423 1.00 37.90 111 LEU A C 1
ATOM 852 O O . LEU A 1 111 ? 11.675 38.310 111.053 1.00 38.40 111 LEU A O 1
ATOM 857 N N . ASP A 1 112 ? 12.672 39.559 112.652 1.00 39.78 112 ASP A N 1
ATOM 858 C CA . ASP A 1 112 ? 12.631 38.521 113.673 1.00 41.21 112 ASP A CA 1
ATOM 859 C C . ASP A 1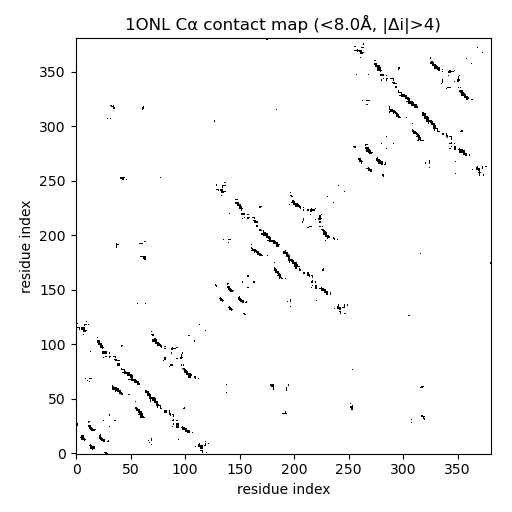 112 ? 11.195 38.129 114.041 1.00 41.43 112 ASP A C 1
ATOM 860 O O . ASP A 1 112 ? 10.978 37.326 114.942 1.00 41.66 112 ASP A O 1
ATOM 865 N N . GLU A 1 113 ? 10.219 38.700 113.337 1.00 41.51 113 GLU A N 1
ATOM 866 C CA . GLU A 1 113 ? 8.805 38.391 113.565 1.00 41.24 113 GLU A CA 1
ATOM 867 C C . GLU A 1 113 ? 8.307 37.519 112.404 1.00 39.55 113 GLU A C 1
ATOM 868 O O . GLU A 1 113 ? 7.122 37.150 112.334 1.00 38.76 113 GLU A O 1
ATOM 874 N N . LEU A 1 114 ? 9.221 37.201 111.491 1.00 34.81 114 LEU A N 1
ATOM 875 C CA . LEU A 1 114 ? 8.896 36.375 110.342 1.00 29.87 114 LEU A CA 1
ATOM 876 C C . LEU A 1 114 ? 9.241 34.917 110.594 1.00 27.79 114 LEU A C 1
ATOM 877 O O . LEU A 1 114 ? 9.777 34.568 111.645 1.00 26.28 114 LEU A O 1
ATOM 882 N N . LEU A 1 115 ? 8.933 34.069 109.620 1.00 25.29 115 LEU A N 1
ATOM 883 C CA . LEU A 1 115 ? 9.189 32.633 109.727 1.00 21.91 115 LEU A CA 1
ATOM 884 C C . LEU A 1 115 ? 10.519 32.204 109.118 1.00 19.57 115 LEU A C 1
ATOM 885 O O . LEU A 1 115 ? 11.055 32.882 108.241 1.00 17.86 115 LEU A O 1
ATOM 890 N N . ASP A 1 116 ? 11.045 31.074 109.582 1.00 17.97 116 ASP A N 1
ATOM 891 C CA . ASP A 1 116 ? 12.270 30.539 109.007 1.00 18.75 116 ASP A CA 1
ATOM 892 C C . ASP A 1 116 ? 11.842 29.352 108.154 1.00 19.03 116 ASP A C 1
ATOM 893 O O . ASP A 1 116 ? 10.673 28.967 108.163 1.00 18.19 116 ASP A O 1
ATOM 898 N N . ALA A 1 117 ? 12.779 28.781 107.412 1.00 19.10 117 ALA A N 1
ATOM 899 C CA . ALA A 1 117 ? 12.464 27.664 106.541 1.00 20.13 117 ALA A CA 1
ATOM 900 C C . ALA A 1 117 ? 11.555 26.637 107.202 1.00 21.09 117 ALA A C 1
ATOM 901 O O . ALA A 1 117 ? 10.725 26.021 106.535 1.00 23.48 117 ALA A O 1
ATOM 903 N N . GLY A 1 118 ? 11.713 26.456 108.510 1.00 21.21 118 GLY A N 1
ATOM 904 C CA . GLY A 1 118 ? 10.909 25.487 109.231 1.00 21.13 118 GLY A CA 1
ATOM 905 C C . GLY A 1 118 ? 9.504 25.995 109.468 1.00 23.63 118 GLY A C 1
ATOM 906 O O . GLY A 1 118 ? 8.533 25.237 109.424 1.00 22.35 118 GLY A O 1
ATOM 907 N N . GLY A 1 119 ? 9.396 27.290 109.728 1.00 23.96 119 GLY A N 1
ATOM 908 C CA . GLY A 1 119 ? 8.092 27.872 109.952 1.00 25.00 119 GLY A CA 1
ATOM 909 C C . GLY A 1 119 ? 7.262 27.831 108.684 1.00 24.86 119 GLY A C 1
ATOM 910 O O . GLY A 1 119 ? 6.079 27.496 108.725 1.00 25.79 119 GLY A O 1
ATOM 911 N N . TYR A 1 120 ? 7.875 28.159 107.551 1.00 23.88 120 TYR A N 1
ATOM 912 C CA . TYR A 1 120 ? 7.150 28.165 106.288 1.00 23.87 120 TYR A CA 1
ATOM 913 C C . TYR A 1 120 ? 6.712 26.773 105.867 1.00 25.87 120 TYR A C 1
ATOM 914 O O . TYR A 1 120 ? 5.635 26.601 105.287 1.00 27.15 120 TYR A O 1
ATOM 923 N N . GLN A 1 121 ? 7.556 25.784 106.141 1.00 26.85 121 GLN A N 1
ATOM 924 C CA . GLN A 1 121 ? 7.239 24.403 105.809 1.00 27.58 121 GLN A CA 1
ATOM 925 C C . GLN A 1 121 ? 6.026 23.932 106.614 1.00 27.97 121 GLN A C 1
ATOM 926 O O . GLN A 1 121 ? 5.150 23.260 106.078 1.00 28.83 121 GLN A O 1
ATOM 932 N N . GLU A 1 122 ? 5.980 24.285 107.897 1.00 28.91 122 GLU A N 1
ATOM 933 C CA . GLU A 1 122 ? 4.857 23.906 108.750 1.00 30.98 122 GLU A CA 1
ATOM 934 C C . GLU A 1 122 ? 3.597 24.491 108.125 1.00 30.80 122 GLU A C 1
ATOM 935 O O . GLU A 1 122 ? 2.556 23.839 108.070 1.00 30.35 122 GLU A O 1
ATOM 941 N N . VAL A 1 123 ? 3.704 25.722 107.640 1.00 30.63 123 VAL A N 1
ATOM 942 C CA . VAL A 1 123 ? 2.580 26.392 107.004 1.00 32.39 123 VAL A CA 1
ATOM 943 C C . VAL A 1 123 ? 2.105 25.669 105.739 1.00 32.85 123 VAL A C 1
ATOM 944 O O . VAL A 1 123 ? 0.903 25.503 105.524 1.00 31.39 123 VAL A O 1
ATOM 948 N N . LEU A 1 124 ? 3.040 25.244 104.898 1.00 32.94 124 LEU A N 1
ATOM 949 C CA . LEU A 1 124 ? 2.653 24.554 103.682 1.00 34.69 124 LEU A CA 1
ATOM 950 C C . LEU A 1 124 ? 2.037 23.209 104.020 1.00 35.28 124 LEU A C 1
ATOM 951 O O . LEU A 1 124 ? 1.077 22.783 103.388 1.00 35.01 124 LEU A O 1
ATOM 956 N N . GLU A 1 125 ? 2.595 22.539 105.019 1.00 36.67 125 GLU A N 1
ATOM 957 C CA . GLU A 1 125 ? 2.072 21.249 105.431 1.00 39.11 125 GLU A CA 1
ATOM 958 C C . GLU A 1 125 ? 0.717 21.417 106.121 1.00 41.01 125 GLU A C 1
ATOM 959 O O . GLU A 1 125 ? -0.142 20.539 106.036 1.00 42.19 125 GLU A O 1
ATOM 965 N N . SER A 1 126 ? 0.524 22.556 106.781 1.00 41.60 126 SER A N 1
ATOM 966 C CA . SER A 1 126 ? -0.723 22.833 107.480 1.00 42.86 126 SER A CA 1
ATOM 967 C C . SER A 1 126 ? -1.884 23.007 106.507 1.00 43.89 126 SER A C 1
ATOM 968 O O . SER A 1 126 ? -3.007 22.600 106.792 1.00 44.67 126 SER A O 1
ATOM 971 N N . GLU A 1 127 ? -1.614 23.618 105.361 1.00 45.00 127 GLU A N 1
ATOM 972 C CA . GLU A 1 127 ? -2.653 23.844 104.371 1.00 46.91 127 GLU A CA 1
ATOM 973 C C . GLU A 1 127 ? -2.673 22.834 103.222 1.00 47.83 127 GLU A C 1
ATOM 974 O O . GLU A 1 127 ? -3.408 23.002 102.249 1.00 47.26 127 GLU A O 1
ATOM 980 N N . ALA A 1 128 ? -1.878 21.776 103.340 1.00 49.41 128 ALA A N 1
ATOM 981 C CA . ALA A 1 128 ? -1.831 20.755 102.300 1.00 51.26 128 ALA A CA 1
ATOM 982 C C . ALA A 1 128 ? -3.187 20.066 102.143 1.00 51.98 128 ALA A C 1
ATOM 983 O O . ALA A 1 128 ? -4.088 20.335 102.966 1.00 52.13 128 ALA A O 1
ATOM 986 N N . ASP B 1 2 ? -4.988 58.971 80.029 1.00 32.97 2 ASP B N 1
ATOM 987 C CA . ASP B 1 2 ? -6.396 58.847 79.554 1.00 30.28 2 ASP B CA 1
ATOM 988 C C . ASP B 1 2 ? -7.143 57.834 80.406 1.00 28.57 2 ASP B C 1
ATOM 989 O O . ASP B 1 2 ? -7.160 56.642 80.097 1.00 29.90 2 ASP B O 1
ATOM 994 N N . ILE B 1 3 ? -7.761 58.317 81.477 1.00 26.05 3 ILE B N 1
ATOM 995 C CA . ILE B 1 3 ? -8.516 57.461 82.381 1.00 23.80 3 ILE B CA 1
ATOM 996 C C . ILE B 1 3 ? -9.917 58.024 82.576 1.00 22.34 3 ILE B C 1
ATOM 997 O O . ILE B 1 3 ? -10.153 58.798 83.499 1.00 22.18 3 ILE B O 1
ATOM 1002 N N . PRO B 1 4 ? -10.866 57.648 81.710 1.00 21.70 4 PRO B N 1
ATOM 1003 C CA . PRO B 1 4 ? -12.245 58.141 81.833 1.00 21.68 4 PRO B CA 1
ATOM 1004 C C . PRO B 1 4 ? -12.849 57.766 83.187 1.00 22.20 4 PRO B C 1
ATOM 1005 O O . PRO B 1 4 ? -12.421 56.798 83.803 1.00 23.95 4 PRO B O 1
ATOM 1009 N N . LYS B 1 5 ? -13.837 58.527 83.647 1.00 23.03 5 LYS B N 1
ATOM 1010 C CA . LYS B 1 5 ? -14.459 58.262 84.940 1.00 23.60 5 LYS B CA 1
ATOM 1011 C C . LYS B 1 5 ? -15.845 57.642 84.812 1.00 25.33 5 LYS B C 1
ATOM 1012 O O . LYS B 1 5 ? -16.740 57.939 85.607 1.00 27.18 5 LYS B O 1
ATOM 1018 N N . ASP B 1 6 ? -16.034 56.781 83.823 1.00 25.44 6 ASP B N 1
ATOM 1019 C CA . ASP B 1 6 ? -17.336 56.152 83.633 1.00 25.94 6 ASP B CA 1
ATOM 1020 C C . ASP B 1 6 ? -17.300 54.674 83.976 1.00 25.72 6 ASP B C 1
ATOM 1021 O O . ASP B 1 6 ? -18.267 53.959 83.715 1.00 26.17 6 ASP B O 1
ATOM 1026 N N . ARG B 1 7 ? -16.193 54.213 84.557 1.00 24.02 7 ARG B N 1
ATOM 1027 C CA . ARG B 1 7 ? -16.064 52.798 84.906 1.00 22.62 7 ARG B CA 1
ATOM 1028 C C . ARG B 1 7 ? -15.139 52.551 86.088 1.00 22.03 7 ARG B C 1
ATOM 1029 O O . ARG B 1 7 ? -14.576 53.481 86.662 1.00 22.82 7 ARG B O 1
ATOM 1037 N N . PHE B 1 8 ? -14.997 51.281 86.452 1.00 20.18 8 PHE B N 1
ATOM 1038 C CA . PHE B 1 8 ? -14.108 50.904 87.535 1.00 18.63 8 PHE B CA 1
ATOM 1039 C C . PHE B 1 8 ? -12.784 50.416 86.937 1.00 17.43 8 PHE B C 1
ATOM 1040 O O . PHE B 1 8 ? -12.683 50.172 85.730 1.00 15.26 8 PHE B O 1
ATOM 1048 N N . TYR B 1 9 ? -11.771 50.269 87.785 1.00 17.37 9 TYR B N 1
ATOM 1049 C CA . TYR B 1 9 ? -10.447 49.835 87.336 1.00 17.41 9 TYR B CA 1
ATOM 1050 C C . TYR B 1 9 ? -9.792 48.813 88.267 1.00 17.73 9 TYR B C 1
ATOM 1051 O O . TYR B 1 9 ? -10.163 48.681 89.431 1.00 17.50 9 TYR B O 1
ATOM 1060 N N . THR B 1 10 ? -8.815 48.084 87.743 1.00 18.64 10 THR B N 1
ATOM 1061 C CA . THR B 1 10 ? -8.083 47.113 88.551 1.00 20.53 10 THR B CA 1
ATOM 1062 C C . THR B 1 10 ? -6.617 47.494 88.492 1.00 23.53 10 THR B C 1
ATOM 1063 O O . THR B 1 10 ? -6.172 48.174 87.565 1.00 23.86 10 THR B O 1
ATOM 1067 N N . LYS B 1 11 ? -5.865 47.041 89.482 1.00 26.21 11 LYS B N 1
ATOM 1068 C CA . LYS B 1 11 ? -4.450 47.318 89.521 1.00 27.28 11 LYS B CA 1
ATOM 1069 C C . LYS B 1 11 ? -3.783 46.436 88.470 1.00 27.42 11 LYS B C 1
ATOM 1070 O O . LYS B 1 11 ? -2.563 46.429 88.347 1.00 30.24 11 LYS B O 1
ATOM 1076 N N . THR B 1 12 ? -4.585 45.684 87.718 1.00 25.50 12 THR B N 1
ATOM 1077 C CA . THR B 1 12 ? -4.044 44.833 86.656 1.00 25.27 12 THR B CA 1
ATOM 1078 C C . THR B 1 12 ? -4.300 45.516 85.316 1.00 24.55 12 THR B C 1
ATOM 1079 O O . THR B 1 12 ? -4.295 44.882 84.265 1.00 24.56 12 THR B O 1
ATOM 1083 N N . HIS B 1 13 ? -4.542 46.822 85.378 1.00 24.78 13 HIS B N 1
ATOM 1084 C CA . HIS B 1 13 ? -4.781 47.633 84.191 1.00 24.32 13 HIS B CA 1
ATOM 1085 C C . HIS B 1 13 ? -5.965 47.202 83.331 1.00 22.70 13 HIS B C 1
ATOM 1086 O O . HIS B 1 13 ? -5.887 47.186 82.104 1.00 23.00 13 HIS B O 1
ATOM 1093 N N . GLU B 1 14 ? -7.067 46.866 83.989 1.00 21.26 14 GLU B N 1
ATOM 1094 C CA . GLU B 1 14 ? -8.287 46.458 83.308 1.00 20.62 14 GLU B CA 1
ATOM 1095 C C . GLU B 1 14 ? -9.407 47.378 83.765 1.00 19.15 14 GLU B C 1
ATOM 1096 O O . GLU B 1 14 ? -9.288 48.038 84.791 1.00 18.18 14 GLU B O 1
ATOM 1102 N N . TRP B 1 15 ? -10.492 47.438 83.007 1.00 19.62 15 TRP B N 1
ATOM 1103 C CA . TRP B 1 15 ? -11.606 48.284 83.399 1.00 19.85 15 TRP B CA 1
ATOM 1104 C C . TRP B 1 15 ? -12.917 47.520 83.323 1.00 20.79 15 TRP B C 1
ATOM 1105 O O . TRP B 1 15 ? -13.092 46.671 82.449 1.00 21.37 15 TRP B O 1
ATOM 1116 N N . ALA B 1 16 ? -13.825 47.813 84.255 1.00 19.92 16 ALA B N 1
ATOM 1117 C CA . ALA B 1 16 ? -15.139 47.169 84.293 1.00 18.97 16 ALA B CA 1
ATOM 1118 C C . ALA B 1 16 ? -16.218 48.232 84.105 1.00 19.36 16 ALA B C 1
ATOM 1119 O O . ALA B 1 16 ? -16.425 49.075 84.978 1.00 19.80 16 ALA B O 1
ATOM 1121 N N . LEU B 1 17 ? -16.892 48.191 82.960 1.00 18.40 17 LEU B N 1
ATOM 1122 C CA . LEU B 1 17 ? -17.937 49.158 82.638 1.00 19.39 17 LEU B CA 1
ATOM 1123 C C . LEU B 1 17 ? -19.304 48.554 82.966 1.00 19.23 17 LEU B C 1
ATOM 1124 O O . LEU B 1 17 ? -19.792 47.671 82.259 1.00 18.41 17 LEU B O 1
ATOM 1129 N N . PRO B 1 18 ? -19.943 49.037 84.036 1.00 18.24 18 PRO B N 1
ATOM 1130 C CA . PRO B 1 18 ? -21.253 48.529 84.442 1.00 21.19 18 PRO B CA 1
ATOM 1131 C C . PRO B 1 18 ? -22.379 48.807 83.441 1.00 23.43 18 PRO B C 1
ATOM 1132 O O . PRO B 1 18 ? -22.433 49.875 82.828 1.00 24.74 18 PRO B O 1
ATOM 1136 N N . GLU B 1 19 ? -23.266 47.829 83.274 1.00 25.59 19 GLU B N 1
ATOM 1137 C CA . GLU B 1 19 ? -24.424 47.954 82.388 1.00 27.35 19 GLU B CA 1
ATOM 1138 C C . GLU B 1 19 ? -25.496 47.008 82.910 1.00 28.71 19 GLU B C 1
ATOM 1139 O O . GLU B 1 19 ? -25.587 45.862 82.468 1.00 30.47 19 GLU B O 1
ATOM 1145 N N . GLY B 1 20 ? -26.302 47.483 83.855 1.00 28.54 20 GLY B N 1
ATOM 1146 C CA . GLY B 1 20 ? -27.337 46.634 84.419 1.00 29.26 20 GLY B CA 1
ATOM 1147 C C . GLY B 1 20 ? -26.720 45.649 85.398 1.00 29.62 20 GLY B C 1
ATOM 1148 O O . GLY B 1 20 ? -25.997 46.059 86.302 1.00 30.26 20 GLY B O 1
ATOM 1149 N N . ASP B 1 21 ? -26.989 44.356 85.230 1.00 27.88 21 ASP B N 1
ATOM 1150 C CA . ASP B 1 21 ? -26.418 43.363 86.130 1.00 28.31 21 ASP B CA 1
ATOM 1151 C C . ASP B 1 21 ? -25.184 42.703 85.516 1.00 28.41 21 ASP B C 1
ATOM 1152 O O . ASP B 1 21 ? -24.873 41.542 85.800 1.00 29.64 21 ASP B O 1
ATOM 1157 N N . THR B 1 22 ? -24.484 43.445 84.666 1.00 26.20 22 THR B N 1
ATOM 1158 C CA . THR B 1 22 ? -23.284 42.927 84.025 1.00 24.09 22 THR B CA 1
ATOM 1159 C C . THR B 1 22 ? -22.276 44.053 83.893 1.00 23.34 22 THR B C 1
ATOM 1160 O O . THR B 1 22 ? -22.549 45.194 84.267 1.00 23.32 22 THR B O 1
ATOM 1164 N N . VAL B 1 23 ? -21.112 43.720 83.353 1.00 21.82 23 VAL B N 1
ATOM 1165 C CA . VAL B 1 23 ? -20.056 44.689 83.137 1.00 20.32 23 VAL B CA 1
ATOM 1166 C C . VAL B 1 23 ? -19.264 44.283 81.911 1.00 20.50 23 VAL B C 1
ATOM 1167 O O . VAL B 1 23 ? -19.072 43.099 81.656 1.00 20.92 23 VAL B O 1
ATOM 1171 N N . LEU B 1 24 ? -18.816 45.271 81.146 1.00 20.75 24 LEU B N 1
ATOM 1172 C CA . LEU B 1 24 ? -17.997 44.997 79.982 1.00 19.46 24 LEU B CA 1
ATOM 1173 C C . LEU B 1 24 ? -16.575 45.115 80.516 1.00 19.64 24 LEU B C 1
ATOM 1174 O O . LEU B 1 24 ? -16.319 45.903 81.435 1.00 20.16 24 LEU B O 1
ATOM 1179 N N . VAL B 1 25 ? -15.657 44.327 79.966 1.00 17.48 25 VAL B N 1
ATOM 1180 C CA . VAL B 1 25 ? -14.282 44.347 80.441 1.00 16.58 25 VAL B CA 1
ATOM 1181 C C . VAL B 1 25 ? -13.284 44.537 79.311 1.00 17.55 25 VAL B C 1
ATOM 1182 O O . VAL B 1 25 ? -13.428 43.961 78.229 1.00 16.69 25 VAL B O 1
ATOM 1186 N N . GLY B 1 26 ? -12.277 45.365 79.573 1.00 15.95 26 GLY B N 1
ATOM 1187 C CA . GLY B 1 26 ? -11.247 45.631 78.593 1.00 15.42 26 GLY B CA 1
ATOM 1188 C C . GLY B 1 26 ? -10.017 46.133 79.315 1.00 16.86 26 GLY B C 1
ATOM 1189 O O . GLY B 1 26 ? -9.967 46.105 80.551 1.00 15.59 26 GLY B O 1
ATOM 1190 N N . ILE B 1 27 ? -9.018 46.586 78.563 1.00 16.11 27 ILE B N 1
ATOM 1191 C CA . ILE B 1 27 ? -7.804 47.095 79.184 1.00 17.82 27 ILE B CA 1
ATOM 1192 C C . ILE B 1 27 ? -7.672 48.605 79.000 1.00 18.66 27 ILE B C 1
ATOM 1193 O O . ILE B 1 27 ? -8.148 49.169 78.014 1.00 19.82 27 ILE B O 1
ATOM 1198 N N . THR B 1 28 ? -7.023 49.249 79.962 1.00 19.63 28 THR B N 1
ATOM 1199 C CA . THR B 1 28 ? -6.843 50.696 79.941 1.00 21.55 28 THR B CA 1
ATOM 1200 C C . THR B 1 28 ? -5.965 51.186 78.804 1.00 20.96 28 THR B C 1
ATOM 1201 O O . THR B 1 28 ? -5.259 50.407 78.165 1.00 20.28 28 THR B O 1
ATOM 1205 N N . ASP B 1 29 ? -6.015 52.494 78.576 1.00 21.78 29 ASP B N 1
ATOM 1206 C CA . ASP B 1 29 ? -5.226 53.140 77.538 1.00 21.78 29 ASP B CA 1
ATOM 1207 C C . ASP B 1 29 ? -3.746 52.851 77.744 1.00 20.93 29 ASP B C 1
ATOM 1208 O O . ASP B 1 29 ? -3.009 52.613 76.794 1.00 20.32 29 ASP B O 1
ATOM 1213 N N . TYR B 1 30 ? -3.326 52.883 79.001 1.00 21.07 30 TYR B N 1
ATOM 1214 C CA . TYR B 1 30 ? -1.949 52.618 79.378 1.00 23.04 30 TYR B CA 1
ATOM 1215 C C . TYR B 1 30 ? -1.590 51.187 79.016 1.00 22.62 30 TYR B C 1
ATOM 1216 O O . TYR B 1 30 ? -0.531 50.929 78.443 1.00 24.16 30 TYR B O 1
ATOM 1225 N N . ALA B 1 31 ? -2.484 50.261 79.349 1.00 20.97 31 ALA B N 1
ATOM 1226 C CA . ALA B 1 31 ? -2.263 48.849 79.081 1.00 19.40 31 ALA B CA 1
ATOM 1227 C C . ALA B 1 31 ? -1.980 48.574 77.620 1.00 21.01 31 ALA B C 1
ATOM 1228 O O . ALA B 1 31 ? -0.968 47.968 77.296 1.00 23.09 31 ALA B O 1
ATOM 1230 N N . GLN B 1 32 ? -2.864 49.013 76.731 1.00 20.89 32 GLN B N 1
ATOM 1231 C CA . GLN B 1 32 ? -2.652 48.761 75.313 1.00 21.86 32 GLN B CA 1
ATOM 1232 C C . GLN B 1 32 ? -1.420 49.498 74.811 1.00 23.23 32 GLN B C 1
ATOM 1233 O O . GLN B 1 32 ? -0.671 48.993 73.968 1.00 22.97 32 GLN B O 1
ATOM 1239 N N . ASP B 1 33 ? -1.205 50.696 75.335 1.00 23.97 33 ASP B N 1
ATOM 1240 C CA . ASP B 1 33 ? -0.063 51.485 74.913 1.00 25.51 33 ASP B CA 1
ATOM 1241 C C . ASP B 1 33 ? 1.233 50.772 75.260 1.00 24.95 33 ASP B C 1
ATOM 1242 O O . ASP B 1 33 ? 2.164 50.752 74.465 1.00 24.26 33 ASP B O 1
ATOM 1247 N N . ALA B 1 34 ? 1.275 50.179 76.449 1.00 25.67 34 ALA B N 1
ATOM 1248 C CA . ALA B 1 34 ? 2.458 49.469 76.925 1.00 26.31 34 ALA B CA 1
ATOM 1249 C C . ALA B 1 34 ? 2.650 48.120 76.239 1.00 27.31 34 ALA B C 1
ATOM 1250 O O . ALA B 1 34 ? 3.772 47.637 76.096 1.00 29.34 34 ALA B O 1
ATOM 1252 N N . LEU B 1 35 ? 1.551 47.518 75.810 1.00 28.10 35 LEU B N 1
ATOM 1253 C CA . LEU B 1 35 ? 1.596 46.219 75.156 1.00 28.83 35 LEU B CA 1
ATOM 1254 C C . LEU B 1 35 ? 2.084 46.329 73.707 1.00 28.67 35 LEU B C 1
ATOM 1255 O O . LEU B 1 35 ? 2.908 45.531 73.248 1.00 28.85 35 LEU B O 1
ATOM 1260 N N . GLY B 1 36 ? 1.585 47.331 72.992 1.00 27.16 36 GLY B N 1
ATOM 1261 C CA . GLY B 1 36 ? 1.967 47.496 71.605 1.00 25.08 36 GLY B CA 1
ATOM 1262 C C . GLY B 1 36 ? 0.860 46.962 70.715 1.00 25.34 36 GLY B C 1
ATOM 1263 O O . GLY B 1 36 ? -0.208 46.587 71.202 1.00 23.00 36 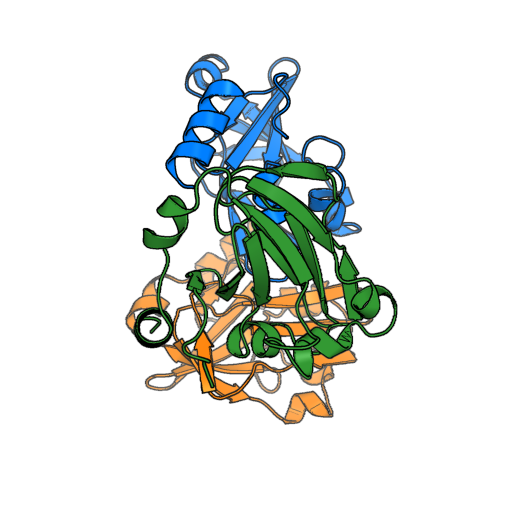GLY B O 1
ATOM 1264 N N . ASP B 1 37 ? 1.110 46.928 69.412 1.00 25.99 37 ASP B N 1
ATOM 1265 C CA . ASP B 1 37 ? 0.128 46.449 68.442 1.00 26.05 37 ASP B CA 1
ATOM 1266 C C . ASP B 1 37 ? -0.446 45.061 68.732 1.00 25.68 37 ASP B C 1
ATOM 1267 O O . ASP B 1 37 ? 0.210 44.040 68.485 1.00 25.90 37 ASP B O 1
ATOM 1272 N N . VAL B 1 38 ? -1.679 45.042 69.247 1.00 24.10 38 VAL B N 1
ATOM 1273 C CA . VAL B 1 38 ? -2.395 43.805 69.567 1.00 22.84 38 VAL B CA 1
ATOM 1274 C C . VAL B 1 38 ? -2.730 43.057 68.276 1.00 24.00 38 VAL B C 1
ATOM 1275 O O . VAL B 1 38 ? -3.626 43.456 67.536 1.00 24.35 38 VAL B O 1
ATOM 1279 N N . VAL B 1 39 ? -2.025 41.964 68.014 1.00 24.01 39 VAL B N 1
ATOM 1280 C CA . VAL B 1 39 ? -2.259 41.215 66.790 1.00 24.79 39 VAL B CA 1
ATOM 1281 C C . VAL B 1 39 ? -3.179 40.019 66.914 1.00 24.42 39 VAL B C 1
ATOM 1282 O O . VAL B 1 39 ? -3.533 39.405 65.907 1.00 23.45 39 VAL B O 1
ATOM 1286 N N . TYR B 1 40 ? -3.566 39.675 68.136 1.00 24.84 40 TYR B N 1
ATOM 1287 C CA . TYR B 1 40 ? -4.464 38.542 68.329 1.00 25.41 40 TYR B CA 1
ATOM 1288 C C . TYR B 1 40 ? -5.087 38.537 69.717 1.00 25.13 40 TYR B C 1
ATOM 1289 O O . TYR B 1 40 ? -4.466 38.972 70.688 1.00 24.65 40 TYR B O 1
ATOM 1298 N N . VAL B 1 41 ? -6.318 38.035 69.803 1.00 24.65 41 VAL B N 1
ATOM 1299 C CA . VAL B 1 41 ? -7.027 37.983 71.070 1.00 24.62 41 VAL B CA 1
ATOM 1300 C C . VAL B 1 41 ? -7.715 36.645 71.308 1.00 26.77 41 VAL B C 1
ATOM 1301 O O . VAL B 1 41 ? -8.446 36.138 70.454 1.00 25.27 41 VAL B O 1
ATOM 1305 N N . GLU B 1 42 ? -7.464 36.076 72.482 1.00 28.61 42 GLU B N 1
ATOM 1306 C CA . GLU B 1 42 ? -8.065 34.809 72.866 1.00 31.11 42 GLU B CA 1
ATOM 1307 C C . GLU B 1 42 ? -9.216 35.135 73.798 1.00 29.43 42 GLU B C 1
ATOM 1308 O O . GLU B 1 42 ? -9.049 35.266 75.008 1.00 31.44 42 GLU B O 1
ATOM 1314 N N . LEU B 1 43 ? -10.388 35.299 73.201 1.00 26.25 43 LEU B N 1
ATOM 1315 C CA . LEU B 1 43 ? -11.589 35.632 73.935 1.00 24.03 43 LEU B CA 1
ATOM 1316 C C . LEU B 1 43 ? -11.923 34.569 74.972 1.00 23.01 43 LEU B C 1
ATOM 1317 O O . LEU B 1 43 ? -11.615 33.391 74.782 1.00 25.59 43 LEU B O 1
ATOM 1322 N N . PRO B 1 44 ? -12.546 34.971 76.093 1.00 20.40 44 PRO B N 1
ATOM 1323 C CA . PRO B 1 44 ? -12.923 34.041 77.169 1.00 20.06 44 PRO B CA 1
ATOM 1324 C C . PRO B 1 44 ? -14.086 33.115 76.784 1.00 19.85 44 PRO B C 1
ATOM 1325 O O . PRO B 1 44 ? -14.934 33.471 75.969 1.00 19.92 44 PRO B O 1
ATOM 1329 N N . GLU B 1 45 ? -14.117 31.924 77.373 1.00 20.99 45 GLU B N 1
ATOM 1330 C CA . GLU B 1 45 ? -15.161 30.947 77.076 1.00 20.84 45 GLU B CA 1
ATOM 1331 C C . GLU B 1 45 ? -16.528 31.332 77.623 1.00 20.94 45 GLU B C 1
ATOM 1332 O O . GLU B 1 45 ? -16.731 31.398 78.836 1.00 19.95 45 GLU B O 1
ATOM 1338 N N . VAL B 1 46 ? -17.465 31.574 76.713 1.00 19.89 46 VAL B N 1
ATOM 1339 C CA . VAL B 1 46 ? -18.816 31.937 77.087 1.00 21.07 46 VAL B CA 1
ATOM 1340 C C . VAL B 1 46 ? -19.468 30.842 77.935 1.00 21.63 46 VAL B C 1
ATOM 1341 O O . VAL B 1 46 ? -19.375 29.665 77.615 1.00 23.07 46 VAL B O 1
ATOM 1345 N N . GLY B 1 47 ? -20.119 31.238 79.024 1.00 21.92 47 GLY B N 1
ATOM 1346 C CA . GLY B 1 47 ? -20.775 30.270 79.889 1.00 22.67 47 GLY B CA 1
ATOM 1347 C C . GLY B 1 47 ? -19.927 29.789 81.055 1.00 23.82 47 GLY B C 1
ATOM 1348 O O . GLY B 1 47 ? -20.441 29.197 82.005 1.00 24.35 47 GLY B O 1
ATOM 1349 N N . ARG B 1 48 ? -18.625 30.044 80.988 1.00 23.12 48 ARG B N 1
ATOM 1350 C CA . ARG B 1 48 ? -17.708 29.632 82.041 1.00 23.48 48 ARG B CA 1
ATOM 1351 C C . ARG B 1 48 ? -17.934 30.444 83.305 1.00 24.50 48 ARG B C 1
ATOM 1352 O O . ARG B 1 48 ? -18.217 31.638 83.242 1.00 26.06 48 ARG B O 1
ATOM 1360 N N . VAL B 1 49 ? -17.816 29.787 84.451 1.00 24.31 49 VAL B N 1
ATOM 1361 C CA . VAL B 1 49 ? -17.975 30.440 85.743 1.00 23.58 49 VAL B CA 1
ATOM 1362 C C . VAL B 1 49 ? -16.572 30.751 86.215 1.00 23.49 49 VAL B C 1
ATOM 1363 O O . VAL B 1 49 ? -15.705 29.880 86.184 1.00 25.71 49 VAL B O 1
ATOM 1367 N N . VAL B 1 50 ? -16.337 31.982 86.654 1.00 22.71 50 VAL B N 1
ATOM 1368 C CA . VAL B 1 50 ? -15.000 32.359 87.080 1.00 21.49 50 VAL B CA 1
ATOM 1369 C C . VAL B 1 50 ? -14.931 33.062 88.433 1.00 23.65 50 VAL B C 1
ATOM 1370 O O . VAL B 1 50 ? -15.949 33.498 88.981 1.00 24.72 50 VAL B O 1
ATOM 1374 N N . GLU B 1 51 ? -13.715 33.161 88.965 1.00 24.70 51 GLU B N 1
ATOM 1375 C CA . GLU B 1 51 ? -13.471 33.799 90.256 1.00 25.49 51 GLU B CA 1
ATOM 1376 C C . GLU B 1 51 ? -12.735 35.113 90.066 1.00 25.79 51 GLU B C 1
ATOM 1377 O O . GLU B 1 51 ? -12.117 35.338 89.034 1.00 25.17 51 GLU B O 1
ATOM 1383 N N . LYS B 1 52 ? -12.807 35.974 91.075 1.00 26.48 52 LYS B N 1
ATOM 1384 C CA . LYS B 1 52 ? -12.133 37.263 91.039 1.00 26.03 52 LYS B CA 1
ATOM 1385 C C . LYS B 1 52 ? -10.637 37.041 90.823 1.00 25.93 52 LYS B C 1
ATOM 1386 O O . LYS B 1 52 ? -10.007 36.271 91.544 1.00 26.60 52 LYS B O 1
ATOM 1392 N N . GLY B 1 53 ? -10.083 37.699 89.812 1.00 23.71 53 GLY B N 1
ATOM 1393 C CA . GLY B 1 53 ? -8.665 37.577 89.540 1.00 24.42 53 GLY B CA 1
ATOM 1394 C C . GLY B 1 53 ? -8.262 36.392 88.689 1.00 25.08 53 GLY B C 1
ATOM 1395 O O . GLY B 1 53 ? -7.111 36.296 88.272 1.00 26.63 53 GLY B O 1
ATOM 1396 N N . GLU B 1 54 ? -9.193 35.487 88.426 1.00 24.45 54 GLU B N 1
ATOM 1397 C CA . GLU B 1 54 ? -8.878 34.324 87.618 1.00 23.85 54 GLU B CA 1
ATOM 1398 C C . GLU B 1 54 ? -8.589 34.744 86.185 1.00 22.66 54 GLU B C 1
ATOM 1399 O O . GLU B 1 54 ? -9.243 35.640 85.657 1.00 23.43 54 GLU B O 1
ATOM 1405 N N . ALA B 1 55 ? -7.596 34.105 85.569 1.00 21.74 55 ALA B N 1
ATOM 1406 C CA . ALA B 1 55 ? -7.221 34.396 84.185 1.00 21.00 55 ALA B CA 1
ATOM 1407 C C . ALA B 1 55 ? -8.271 33.769 83.269 1.00 21.35 55 ALA B C 1
ATOM 1408 O O . ALA B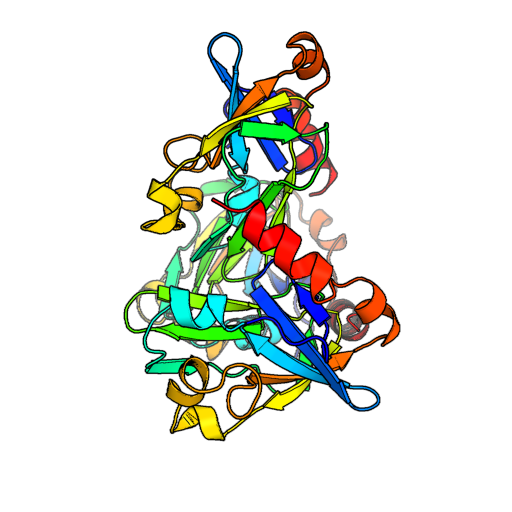 1 55 ? -8.502 32.550 83.307 1.00 19.24 55 ALA B O 1
ATOM 1410 N N . VAL B 1 56 ? -8.897 34.600 82.440 1.00 20.61 56 VAL B N 1
ATOM 1411 C CA . VAL B 1 56 ? -9.959 34.121 81.563 1.00 19.98 56 VAL B CA 1
ATOM 1412 C C . VAL B 1 56 ? -9.813 34.435 80.081 1.00 19.77 56 VAL B C 1
ATOM 1413 O O . VAL B 1 56 ? -10.593 33.939 79.272 1.00 21.39 56 VAL B O 1
ATOM 1417 N N . ALA B 1 57 ? -8.825 35.253 79.726 1.00 20.48 57 ALA B N 1
ATOM 1418 C CA . ALA B 1 57 ? -8.602 35.637 78.330 1.00 18.64 57 ALA B CA 1
ATOM 1419 C C . ALA B 1 57 ? -7.175 36.151 78.122 1.00 19.87 57 ALA B C 1
ATOM 1420 O O . ALA B 1 57 ? -6.508 36.546 79.072 1.00 18.14 57 ALA B O 1
ATOM 1422 N N . VAL B 1 58 ? -6.717 36.155 76.875 1.00 20.48 58 VAL B N 1
ATOM 1423 C CA . VAL B 1 58 ? -5.371 36.613 76.569 1.00 20.76 58 VAL B CA 1
ATOM 1424 C C . VAL B 1 58 ? -5.347 37.611 75.427 1.00 22.76 58 VAL B C 1
ATOM 1425 O O . VAL B 1 58 ? -5.993 37.412 74.399 1.00 23.85 58 VAL B O 1
ATOM 1429 N N . VAL B 1 59 ? -4.592 38.687 75.617 1.00 24.05 59 VAL B N 1
ATOM 1430 C CA . VAL B 1 59 ? -4.436 39.720 74.599 1.00 25.46 59 VAL B CA 1
ATOM 1431 C C . VAL B 1 59 ? -2.974 39.668 74.159 1.00 26.79 59 VAL B C 1
ATOM 1432 O O . VAL B 1 59 ? -2.073 39.987 74.939 1.00 26.45 59 VAL B O 1
ATOM 1436 N N . GLU B 1 60 ? -2.739 39.252 72.920 1.00 26.96 60 GLU B N 1
ATOM 1437 C CA . GLU B 1 60 ? -1.377 39.153 72.417 1.00 29.15 60 GLU B CA 1
ATOM 1438 C C . GLU B 1 60 ? -0.932 40.300 71.522 1.00 29.91 60 GLU B C 1
ATOM 1439 O O . GLU B 1 60 ? -1.619 40.680 70.566 1.00 29.63 60 GLU B O 1
ATOM 1445 N N . SER B 1 61 ? 0.238 40.838 71.833 1.00 30.33 61 SER B N 1
ATOM 1446 C CA . SER B 1 61 ? 0.817 41.897 71.034 1.00 33.38 61 SER B CA 1
ATOM 1447 C C . SER B 1 61 ? 1.886 41.174 70.228 1.00 37.13 61 SER B C 1
ATOM 1448 O O . SER B 1 61 ? 2.033 39.951 70.331 1.00 36.94 61 SER B O 1
ATOM 1451 N N . VAL B 1 62 ? 2.634 41.919 69.427 1.00 40.09 62 VAL B N 1
ATOM 1452 C CA . VAL B 1 62 ? 3.686 41.320 68.619 1.00 42.96 62 VAL B CA 1
ATOM 1453 C C . VAL B 1 62 ? 4.895 40.973 69.490 1.00 43.91 62 VAL B C 1
ATOM 1454 O O . VAL B 1 62 ? 5.853 40.354 69.019 1.00 43.59 62 VAL B O 1
ATOM 1458 N N . LYS B 1 63 ? 4.831 41.359 70.764 1.00 44.04 63 LYS B N 1
ATOM 1459 C CA . LYS B 1 63 ? 5.916 41.104 71.706 1.00 44.24 63 LYS B CA 1
ATOM 1460 C C . LYS B 1 63 ? 5.530 40.163 72.856 1.00 43.05 63 LYS B C 1
ATOM 1461 O O . LYS B 1 63 ? 6.056 39.050 72.956 1.00 42.81 63 LYS B O 1
ATOM 1467 N N . THR B 1 64 ? 4.612 40.610 73.713 1.00 39.91 64 THR B N 1
ATOM 1468 C CA . THR B 1 64 ? 4.176 39.829 74.865 1.00 36.83 64 THR B CA 1
ATOM 1469 C C . THR B 1 64 ? 2.711 39.403 74.819 1.00 35.58 64 THR B C 1
ATOM 1470 O O . THR B 1 64 ? 1.907 39.974 74.094 1.00 34.86 64 THR B O 1
ATOM 1474 N N . ALA B 1 65 ? 2.374 38.396 75.613 1.00 34.46 65 ALA B N 1
ATOM 1475 C CA . ALA B 1 65 ? 1.007 37.898 75.684 1.00 35.19 65 ALA B CA 1
ATOM 1476 C C . ALA B 1 65 ? 0.436 38.260 77.049 1.00 34.76 65 ALA B C 1
ATOM 1477 O O . ALA B 1 65 ? 0.763 37.616 78.048 1.00 38.34 65 ALA B O 1
ATOM 1479 N N . SER B 1 66 ? -0.408 39.285 77.100 1.00 31.85 66 SER B N 1
ATOM 1480 C CA . SER B 1 66 ? -0.992 39.707 78.369 1.00 30.38 66 SER B CA 1
ATOM 1481 C C . SER B 1 66 ? -2.306 38.990 78.707 1.00 29.21 66 SER B C 1
ATOM 1482 O O . SER B 1 66 ? -3.264 39.025 77.937 1.00 30.21 66 SER B O 1
ATOM 1485 N N . ASP B 1 67 ? -2.342 38.345 79.866 1.00 26.41 67 ASP B N 1
ATOM 1486 C CA . ASP B 1 67 ? -3.532 37.635 80.303 1.00 25.15 67 ASP B CA 1
ATOM 1487 C C . ASP B 1 67 ? -4.513 38.620 80.942 1.00 24.31 67 ASP B C 1
ATOM 1488 O O . ASP B 1 67 ? -4.115 39.602 81.567 1.00 24.27 67 ASP B O 1
ATOM 1493 N N . ILE B 1 68 ? -5.801 38.357 80.769 1.00 22.96 68 ILE B N 1
ATOM 1494 C CA . ILE B 1 68 ? -6.845 39.219 81.305 1.00 21.11 68 ILE B CA 1
ATOM 1495 C C . ILE B 1 68 ? -7.581 38.441 82.376 1.00 20.70 68 ILE B C 1
ATOM 1496 O O . ILE B 1 68 ? -7.978 37.296 82.143 1.00 20.80 68 ILE B O 1
ATOM 1501 N N . TYR B 1 69 ? -7.756 39.059 83.543 1.00 20.01 69 TYR B N 1
ATOM 1502 C CA . TYR B 1 69 ? -8.440 38.414 84.665 1.00 21.04 69 TYR B CA 1
ATOM 1503 C C . TYR B 1 69 ? -9.841 38.985 84.911 1.00 21.04 69 TYR B C 1
ATOM 1504 O O . TYR B 1 69 ? -10.134 40.126 84.546 1.00 20.17 69 TYR B O 1
ATOM 1513 N N . ALA B 1 70 ? -10.708 38.184 85.521 1.00 20.59 70 ALA B N 1
ATOM 1514 C CA . ALA B 1 70 ? -12.063 38.636 85.819 1.00 21.61 70 ALA B CA 1
ATOM 1515 C C . ALA B 1 70 ? -11.989 39.600 86.995 1.00 21.00 70 ALA B C 1
ATOM 1516 O O . ALA B 1 70 ? -11.538 39.228 88.077 1.00 22.58 70 ALA B O 1
ATOM 1518 N N . PRO B 1 71 ? -12.421 40.855 86.799 1.00 18.79 71 PRO B N 1
ATOM 1519 C CA . PRO B 1 71 ? -12.365 41.820 87.905 1.00 17.52 71 PRO B CA 1
ATOM 1520 C C . PRO B 1 71 ? -13.038 41.316 89.177 1.00 16.17 71 PRO B C 1
ATOM 1521 O O . PRO B 1 71 ? -12.544 41.541 90.280 1.00 17.22 71 PRO B O 1
ATOM 1525 N N . VAL B 1 72 ? -14.158 40.626 89.011 1.00 15.23 72 VAL B N 1
ATOM 1526 C CA . VAL B 1 72 ? -14.910 40.077 90.134 1.00 16.30 72 VAL B CA 1
ATOM 1527 C C . VAL B 1 72 ? -15.375 38.687 89.753 1.00 18.45 72 VAL B C 1
ATOM 1528 O O . VAL B 1 72 ? -15.172 38.259 88.613 1.00 22.61 72 VAL B O 1
ATOM 1532 N N . ALA B 1 73 ? -15.986 37.977 90.698 1.00 16.82 73 ALA B N 1
ATOM 1533 C CA . ALA B 1 73 ? -16.472 36.632 90.423 1.00 17.90 73 ALA B CA 1
ATOM 1534 C C . ALA B 1 73 ? -17.723 36.702 89.565 1.00 18.10 73 ALA B C 1
ATOM 1535 O O . ALA B 1 73 ? -18.540 37.602 89.741 1.00 16.92 73 ALA B O 1
ATOM 1537 N N . GLY B 1 74 ? -17.871 35.754 88.637 1.00 19.22 74 GLY B N 1
ATOM 1538 C CA . GLY B 1 74 ? -19.046 35.743 87.779 1.00 20.29 74 GLY B CA 1
ATOM 1539 C C . GLY B 1 74 ? -18.994 34.761 86.623 1.00 22.02 74 GLY B C 1
ATOM 1540 O O . GLY B 1 74 ? -18.213 33.808 86.632 1.00 23.44 74 GLY B O 1
ATOM 1541 N N . GLU B 1 75 ? -19.832 35.003 85.619 1.00 22.19 75 GLU B N 1
ATOM 1542 C CA . GLU B 1 75 ? -19.910 34.144 84.440 1.00 20.79 75 GLU B CA 1
ATOM 1543 C C . GLU B 1 75 ? -19.716 34.920 83.122 1.00 19.69 75 GLU B C 1
ATOM 1544 O O . GLU B 1 75 ? -20.283 35.997 82.931 1.00 19.65 75 GLU B O 1
ATOM 1550 N N . ILE B 1 76 ? -18.909 34.369 82.223 1.00 17.16 76 ILE B N 1
ATOM 1551 C CA . ILE B 1 76 ? -18.663 34.990 80.928 1.00 17.68 76 ILE B CA 1
ATOM 1552 C C . ILE B 1 76 ? -19.951 34.761 80.149 1.00 19.80 76 ILE B C 1
ATOM 1553 O O . ILE B 1 76 ? -20.281 33.613 79.827 1.00 20.52 76 ILE B O 1
ATOM 1558 N N . VAL B 1 77 ? -20.676 35.834 79.833 1.00 20.08 77 VAL B N 1
ATOM 1559 C CA . VAL B 1 77 ? -21.954 35.684 79.130 1.00 19.59 77 VAL B CA 1
ATOM 1560 C C . VAL B 1 77 ? -21.971 36.184 77.695 1.00 22.00 77 VAL B C 1
ATOM 1561 O O . VAL B 1 77 ? -22.953 35.994 76.973 1.00 24.77 77 VAL B O 1
ATOM 1565 N N . GLU B 1 78 ? -20.885 36.818 77.277 1.00 22.74 78 GLU B N 1
ATOM 1566 C CA . GLU B 1 78 ? -20.795 37.338 75.922 1.00 22.62 78 GLU B CA 1
ATOM 1567 C C . GLU B 1 78 ? -19.359 37.706 75.617 1.00 21.57 78 GLU B C 1
ATOM 1568 O O . GLU B 1 78 ? -18.600 38.072 76.503 1.00 23.44 78 GLU B O 1
ATOM 1574 N N . VAL B 1 79 ? -18.989 37.620 74.353 1.00 21.48 79 VAL B N 1
ATOM 1575 C CA . VAL B 1 79 ? -17.637 37.943 73.957 1.00 21.06 79 VAL B CA 1
ATOM 1576 C C . VAL B 1 79 ? -17.740 38.830 72.723 1.00 21.17 79 VAL B C 1
ATOM 1577 O O . VAL B 1 79 ? -18.714 38.732 71.971 1.00 21.04 79 VAL B O 1
ATOM 1581 N N . ASN B 1 80 ? -16.754 39.703 72.526 1.00 21.12 80 ASN B N 1
ATOM 1582 C CA . ASN B 1 80 ? -16.755 40.624 71.386 1.00 20.33 80 ASN B CA 1
ATOM 1583 C C . ASN B 1 80 ? -16.105 40.038 70.148 1.00 20.62 80 ASN B C 1
ATOM 1584 O O . ASN B 1 80 ? -14.884 40.080 69.998 1.00 21.94 80 ASN B O 1
ATOM 1589 N N . LEU B 1 81 ? -16.933 39.516 69.249 1.00 19.95 81 LEU B N 1
ATOM 1590 C CA . LEU B 1 81 ? -16.455 38.899 68.013 1.00 20.68 81 LEU B CA 1
ATOM 1591 C C . LEU B 1 81 ? -15.619 39.814 67.124 1.00 20.32 81 LEU B C 1
ATOM 1592 O O . LEU B 1 81 ? -14.793 39.335 66.352 1.00 19.08 81 LEU B O 1
ATOM 1597 N N . ALA B 1 82 ? -15.835 41.123 67.227 1.00 21.04 82 ALA B N 1
ATOM 1598 C CA . ALA B 1 82 ? -15.091 42.084 66.412 1.00 21.32 82 ALA B CA 1
ATOM 1599 C C . ALA B 1 82 ? -13.581 41.878 66.529 1.00 22.58 82 ALA B C 1
ATOM 1600 O O . ALA B 1 82 ? -12.841 42.074 65.561 1.00 21.08 82 ALA B O 1
ATOM 1602 N N . LEU B 1 83 ? -13.132 41.480 67.718 1.00 24.60 83 LEU B N 1
ATOM 1603 C CA . LEU B 1 83 ? -11.716 41.259 67.967 1.00 25.23 83 LEU B CA 1
ATOM 1604 C C . LEU B 1 83 ? -11.172 40.028 67.261 1.00 27.94 83 LEU B C 1
ATOM 1605 O O . LEU B 1 83 ? -9.958 39.908 67.060 1.00 28.59 83 LEU B O 1
ATOM 1610 N N . GLU B 1 84 ? -12.056 39.108 66.888 1.00 28.72 84 GLU B N 1
ATOM 1611 C CA . GLU B 1 84 ? -11.606 37.916 66.189 1.00 31.13 84 GLU B CA 1
ATOM 1612 C C . GLU B 1 84 ? -10.984 38.300 64.849 1.00 31.96 84 GLU B C 1
ATOM 1613 O O . GLU B 1 84 ? -10.033 37.658 64.398 1.00 32.66 84 GLU B O 1
ATOM 1619 N N . LYS B 1 85 ? -11.497 39.364 64.229 1.00 31.60 85 LYS B N 1
ATOM 1620 C CA . LYS B 1 85 ? -10.973 39.814 62.937 1.00 31.58 85 LYS B CA 1
ATOM 1621 C C . LYS B 1 85 ? -10.225 41.149 62.984 1.00 29.71 85 LYS B C 1
ATOM 1622 O O . LYS B 1 85 ? -9.290 41.359 62.215 1.00 29.00 85 LYS B O 1
ATOM 1628 N N . THR B 1 86 ? -10.630 42.046 63.882 1.00 28.22 86 THR B N 1
ATOM 1629 C CA . THR B 1 86 ? -9.973 43.348 64.016 1.00 26.22 86 THR B CA 1
ATOM 1630 C C . THR B 1 86 ? -9.455 43.533 65.442 1.00 24.22 86 THR B C 1
ATOM 1631 O O . THR B 1 86 ? -9.950 44.376 66.189 1.00 24.36 86 THR B O 1
ATOM 1635 N N . PRO B 1 87 ? -8.451 42.743 65.842 1.00 24.54 87 PRO B N 1
ATOM 1636 C CA . PRO B 1 87 ? -7.896 42.855 67.197 1.00 22.67 87 PRO B CA 1
ATOM 1637 C C . PRO B 1 87 ? -7.269 44.210 67.528 1.00 23.13 87 PRO B C 1
ATOM 1638 O O . PRO B 1 87 ? -7.241 44.611 68.690 1.00 22.71 87 PRO B O 1
ATOM 1642 N N . GLU B 1 88 ? -6.785 44.922 66.512 1.00 24.45 88 GLU B N 1
ATOM 1643 C CA . GLU B 1 88 ? -6.166 46.228 66.730 1.00 25.89 88 GLU B CA 1
ATOM 1644 C C . GLU B 1 88 ? -7.122 47.227 67.378 1.00 25.69 88 GLU B C 1
ATOM 1645 O O . GLU B 1 88 ? -6.695 48.293 67.825 1.00 27.16 88 GLU B O 1
ATOM 1651 N N . LEU B 1 89 ? -8.412 46.892 67.413 1.00 24.52 89 LEU B N 1
ATOM 1652 C CA . LEU B 1 89 ? -9.417 47.762 68.021 1.00 23.23 89 LEU B CA 1
ATOM 1653 C C . LEU B 1 89 ? -9.091 47.985 69.499 1.00 23.69 89 LEU B C 1
ATOM 1654 O O . LEU B 1 89 ? -9.576 48.933 70.117 1.00 23.79 89 LEU B O 1
ATOM 1659 N N . VAL B 1 90 ? -8.261 47.098 70.048 1.00 23.45 90 VAL B N 1
ATOM 1660 C CA . VAL B 1 90 ? -7.827 47.165 71.440 1.00 21.91 90 VAL B CA 1
ATOM 1661 C C . VAL B 1 90 ? -6.905 48.365 71.658 1.00 23.05 90 VAL B C 1
ATOM 1662 O O . VAL B 1 90 ? -6.969 49.039 72.692 1.00 21.65 90 VAL B O 1
ATOM 1666 N N . ASN B 1 91 ? -6.048 48.621 70.672 1.00 23.17 91 ASN B N 1
ATOM 1667 C CA . ASN B 1 91 ? -5.105 49.730 70.722 1.00 22.81 91 ASN B CA 1
ATOM 1668 C C . ASN B 1 91 ? -5.782 51.049 70.394 1.00 22.88 91 ASN B C 1
ATOM 1669 O O . ASN B 1 91 ? -5.613 52.033 71.110 1.00 23.25 91 ASN B O 1
ATOM 1674 N N . GLN B 1 92 ? -6.561 51.051 69.315 1.00 22.83 92 GLN B N 1
ATOM 1675 C CA . GLN B 1 92 ? -7.255 52.245 68.844 1.00 21.72 92 GLN B CA 1
ATOM 1676 C C . GLN B 1 92 ? -8.416 52.729 69.705 1.00 21.99 92 GLN B C 1
ATOM 1677 O O . GLN B 1 92 ? -8.757 53.913 69.681 1.00 21.31 92 GLN B O 1
ATOM 1683 N N . ASP B 1 93 ? -9.028 51.833 70.468 1.00 21.75 93 ASP B N 1
ATOM 1684 C CA . ASP B 1 93 ? -10.167 52.248 71.271 1.00 21.69 93 ASP B CA 1
ATOM 1685 C C . ASP B 1 93 ? -10.411 51.275 72.420 1.00 21.35 93 ASP B C 1
ATOM 1686 O O . ASP B 1 93 ? -11.469 50.647 72.502 1.00 23.18 93 ASP B O 1
ATOM 1691 N N . PRO B 1 94 ? -9.432 51.155 73.337 1.00 20.57 94 PRO B N 1
ATOM 1692 C CA . PRO B 1 94 ? -9.505 50.261 74.501 1.00 19.57 94 PRO B CA 1
ATOM 1693 C C . PRO B 1 94 ? -10.765 50.355 75.369 1.00 19.02 94 PRO B C 1
ATOM 1694 O O . PRO B 1 94 ? -11.171 49.360 75.983 1.00 19.93 94 PRO B O 1
ATOM 1698 N N . TYR B 1 95 ? -11.383 51.533 75.428 1.00 17.39 95 TYR B N 1
ATOM 1699 C CA . TYR B 1 95 ? -12.588 51.701 76.240 1.00 17.03 95 TYR B CA 1
ATOM 1700 C C . TYR B 1 95 ? -13.885 51.502 75.460 1.00 16.54 95 TYR B C 1
ATOM 1701 O O . TYR B 1 95 ? -14.919 51.210 76.047 1.00 16.96 95 TYR B O 1
ATOM 1710 N N . GLY B 1 96 ? -13.828 51.658 74.141 1.00 17.68 96 GLY B N 1
ATOM 1711 C CA . GLY B 1 96 ? -15.020 51.512 73.322 1.00 18.24 96 GLY B CA 1
ATOM 1712 C C . GLY B 1 96 ? -15.093 50.205 72.556 1.00 20.32 96 GLY B C 1
ATOM 1713 O O . GLY B 1 96 ? -15.346 49.150 73.134 1.00 19.98 96 GLY B O 1
ATOM 1714 N N . GLU B 1 97 ? -14.884 50.274 71.246 1.00 21.62 97 GLU B N 1
ATOM 1715 C CA . GLU B 1 97 ? -14.927 49.086 70.399 1.00 22.78 97 GLU B CA 1
ATOM 1716 C C . GLU B 1 97 ? -13.882 48.039 70.805 1.00 21.90 97 GLU B C 1
ATOM 1717 O O . GLU B 1 97 ? -13.841 46.946 70.244 1.00 23.49 97 GLU B O 1
ATOM 1723 N N . GLY B 1 98 ? -13.041 48.375 71.778 1.00 20.72 98 GLY B N 1
ATOM 1724 C CA . GLY B 1 98 ? -12.014 47.445 72.214 1.00 18.48 98 GLY B CA 1
ATOM 1725 C C . GLY B 1 98 ? -12.378 46.540 73.379 1.00 18.33 98 GLY B C 1
ATOM 1726 O O . GLY B 1 98 ? -11.536 45.755 73.823 1.00 17.77 98 GLY B O 1
ATOM 1727 N N . TRP B 1 99 ? -13.608 46.633 73.889 1.00 16.89 99 TRP B N 1
ATOM 1728 C CA . TRP B 1 99 ? -14.009 45.775 75.001 1.00 16.96 99 TRP B CA 1
ATOM 1729 C C . TRP B 1 99 ? -13.797 44.312 74.637 1.00 17.02 99 TRP B C 1
ATOM 1730 O O . TRP B 1 99 ? -14.008 43.904 73.497 1.00 16.27 99 TRP B O 1
ATOM 1741 N N . ILE B 1 100 ? -13.377 43.523 75.617 1.00 18.45 100 ILE B N 1
ATOM 1742 C CA . ILE B 1 100 ? -13.119 42.108 75.392 1.00 19.52 100 ILE B CA 1
ATOM 1743 C C . ILE B 1 100 ? -14.321 41.197 75.662 1.00 20.19 100 ILE B C 1
ATOM 1744 O O . ILE B 1 100 ? -14.620 40.324 74.848 1.00 21.44 100 ILE B O 1
ATOM 1749 N N . PHE B 1 101 ? -15.008 41.397 76.788 1.00 17.77 101 PHE B N 1
ATOM 1750 C CA . PHE B 1 101 ? -16.144 40.543 77.120 1.00 17.71 101 PHE B CA 1
ATOM 1751 C C . PHE B 1 101 ? -17.127 41.116 78.132 1.00 16.71 101 PHE B C 1
ATOM 1752 O O . PHE B 1 101 ? -16.859 42.120 78.794 1.00 15.98 101 PHE B O 1
ATOM 1760 N N . ARG B 1 102 ? -18.275 40.457 78.239 1.00 15.50 102 ARG B N 1
ATOM 1761 C CA . ARG B 1 102 ? -19.306 40.863 79.178 1.00 16.77 102 ARG B CA 1
ATOM 1762 C C . ARG B 1 102 ? -19.347 39.834 80.292 1.00 17.24 102 ARG B C 1
ATOM 1763 O O . ARG B 1 102 ? -19.522 38.648 80.041 1.00 18.11 102 ARG B O 1
ATOM 1771 N N . LEU B 1 103 ? -19.176 40.296 81.524 1.00 17.88 103 LEU B N 1
ATOM 1772 C CA . LEU B 1 103 ? -19.191 39.416 82.685 1.00 18.28 103 LEU B CA 1
ATOM 1773 C C . LEU B 1 103 ? -20.423 39.687 83.545 1.00 19.47 103 LEU B C 1
ATOM 1774 O O . LEU B 1 103 ? -20.800 40.845 83.771 1.00 19.26 103 LEU B O 1
ATOM 1779 N N . LYS B 1 104 ? -21.055 38.617 84.015 1.00 20.55 104 LYS B N 1
ATOM 1780 C CA . LYS B 1 104 ? -22.230 38.744 84.869 1.00 21.97 104 LYS B CA 1
ATOM 1781 C C . LYS B 1 104 ? -21.816 38.409 86.299 1.00 22.51 104 LYS B C 1
ATOM 1782 O O . LYS B 1 104 ? -21.712 37.239 86.667 1.00 23.11 104 LYS B O 1
ATOM 1788 N N . PRO B 1 105 ? -21.560 39.441 87.119 1.00 22.64 105 PRO B N 1
ATOM 1789 C CA . PRO B 1 105 ? -21.147 39.306 88.520 1.00 22.94 105 PRO B CA 1
ATOM 1790 C C . PRO B 1 105 ? -22.069 38.448 89.392 1.00 24.98 105 PRO B C 1
ATOM 1791 O O . PRO B 1 105 ? -23.293 38.488 89.247 1.00 24.57 105 PRO B O 1
ATOM 1795 N N . ARG B 1 106 ? -21.488 37.666 90.299 1.00 26.15 106 ARG B N 1
ATOM 1796 C CA . ARG B 1 106 ? -22.316 36.866 91.187 1.00 26.53 106 ARG B CA 1
ATOM 1797 C C . ARG B 1 106 ? -23.021 37.888 92.073 1.00 26.26 106 ARG B C 1
ATOM 1798 O O . ARG B 1 106 ? -24.178 37.710 92.453 1.00 27.29 106 ARG B O 1
ATOM 1806 N N . ASP B 1 107 ? -22.310 38.972 92.377 1.00 25.87 107 ASP B N 1
ATOM 1807 C CA . ASP B 1 107 ? -22.841 40.050 93.209 1.00 25.14 107 ASP B CA 1
ATOM 1808 C C . ASP B 1 107 ? -22.322 41.395 92.694 1.00 24.83 107 ASP B C 1
ATOM 1809 O O . ASP B 1 107 ? -21.126 41.659 92.739 1.00 24.73 107 ASP B O 1
ATOM 1814 N N . MET B 1 108 ? -23.225 42.242 92.208 1.00 25.42 108 MET B N 1
ATOM 1815 C CA . MET B 1 108 ? -22.836 43.544 91.677 1.00 25.79 108 MET B CA 1
ATOM 1816 C C . MET B 1 108 ? -22.077 44.399 92.676 1.00 26.36 108 MET B C 1
ATOM 1817 O O . MET B 1 108 ? -21.295 45.266 92.285 1.00 26.13 108 MET B O 1
ATOM 1822 N N . GLY B 1 109 ? -22.308 44.150 93.964 1.00 26.69 109 GLY B N 1
ATOM 1823 C CA . GLY B 1 109 ? -21.635 44.904 95.007 1.00 26.98 109 GLY B CA 1
ATOM 1824 C C . GLY B 1 109 ? -20.135 44.657 95.074 1.00 26.94 109 GLY B C 1
ATOM 1825 O O . GLY B 1 109 ? -19.403 45.395 95.736 1.00 26.24 109 GLY B O 1
ATOM 1826 N N . ASP B 1 110 ? -19.674 43.611 94.400 1.00 27.42 110 ASP B N 1
ATOM 1827 C CA . ASP B 1 110 ? -18.255 43.289 94.388 1.00 28.10 110 ASP B CA 1
ATOM 1828 C C . ASP B 1 110 ? -17.494 44.378 93.658 1.00 30.15 110 ASP B C 1
ATOM 1829 O O . ASP B 1 110 ? -16.347 44.672 93.988 1.00 28.82 110 ASP B O 1
ATOM 1834 N N . LEU B 1 111 ? -18.144 44.968 92.659 1.00 32.77 111 LEU B N 1
ATOM 1835 C CA . LEU B 1 111 ? -17.541 46.031 91.867 1.00 35.38 111 LEU B CA 1
ATOM 1836 C C . LEU B 1 111 ? -17.137 47.186 92.757 1.00 38.02 111 LEU B C 1
ATOM 1837 O O . LEU B 1 111 ? -16.088 47.800 92.565 1.00 38.81 111 LEU B O 1
ATOM 1842 N N . ASP B 1 112 ? -17.970 47.474 93.747 1.00 42.14 112 ASP B N 1
ATOM 1843 C CA . ASP B 1 112 ? -17.697 48.568 94.667 1.00 46.70 112 ASP B CA 1
ATOM 1844 C C . ASP B 1 112 ? -16.324 48.380 95.326 1.00 48.49 112 ASP B C 1
ATOM 1845 O O . ASP B 1 112 ? -15.779 49.312 95.926 1.00 50.59 112 ASP B O 1
ATOM 1850 N N . GLU B 1 113 ? -15.760 47.181 95.191 1.00 48.71 113 GLU B N 1
ATOM 1851 C CA . GLU B 1 113 ? -14.456 46.873 95.774 1.00 47.99 113 GLU B CA 1
ATOM 1852 C C . GLU B 1 113 ? -13.316 47.064 94.775 1.00 45.99 113 GLU B C 1
ATOM 1853 O O . GLU B 1 113 ? -12.221 46.531 94.963 1.00 46.12 113 GLU B O 1
ATOM 1859 N N . LEU B 1 114 ? -13.580 47.813 93.707 1.00 42.71 114 LEU B N 1
ATOM 1860 C CA . LEU B 1 114 ? -12.570 48.077 92.687 1.00 38.31 114 LEU B CA 1
ATOM 1861 C C . LEU B 1 114 ? -12.213 49.551 92.716 1.00 36.17 114 LEU B C 1
ATOM 1862 O O . LEU B 1 114 ? -12.856 50.336 93.415 1.00 36.29 114 LEU B O 1
ATOM 1867 N N . LEU B 1 115 ? -11.194 49.916 91.946 1.00 33.27 115 LEU B N 1
ATOM 1868 C CA . LEU B 1 115 ? -10.711 51.291 91.868 1.00 30.51 115 LEU B CA 1
ATOM 1869 C C . LEU B 1 115 ? -11.535 52.158 90.926 1.00 29.64 115 LEU B C 1
ATOM 1870 O O . LEU B 1 115 ? -12.077 51.665 89.943 1.00 28.86 115 LEU B O 1
ATOM 1875 N N . ASP B 1 116 ? -11.638 53.449 91.231 1.00 27.98 116 ASP B N 1
ATOM 1876 C CA . ASP B 1 116 ? -12.319 54.361 90.325 1.00 28.11 116 ASP B CA 1
ATOM 1877 C C . ASP B 1 116 ? -11.198 55.152 89.652 1.00 28.08 116 ASP B C 1
ATOM 1878 O O . ASP B 1 116 ? -10.026 54.940 89.962 1.00 28.05 116 ASP B O 1
ATOM 1883 N N . ALA B 1 117 ? -11.544 56.046 88.731 1.00 27.52 117 ALA B N 1
ATOM 1884 C CA . ALA B 1 117 ? -10.543 56.829 88.010 1.00 26.58 117 ALA B CA 1
ATOM 1885 C C . ALA B 1 117 ? -9.419 57.363 88.902 1.00 26.90 117 ALA B C 1
ATOM 1886 O O . ALA B 1 117 ? -8.240 57.163 88.612 1.00 26.91 117 ALA B O 1
ATOM 1888 N N . GLY B 1 118 ? -9.783 58.040 89.984 1.00 26.67 118 GLY B N 1
ATOM 1889 C CA . GLY B 1 118 ? -8.776 58.586 90.873 1.00 25.04 118 GLY B CA 1
ATOM 1890 C C . GLY B 1 118 ? -7.857 57.500 91.373 1.00 26.60 118 GLY B C 1
ATOM 1891 O O . GLY B 1 118 ? -6.630 57.636 91.336 1.00 27.53 118 GLY B O 1
ATOM 1892 N N . GLY B 1 119 ? -8.458 56.409 91.833 1.00 27.55 119 GLY B N 1
ATOM 1893 C CA . GLY B 1 119 ? -7.684 55.292 92.342 1.00 27.80 119 GLY B CA 1
ATOM 1894 C C . GLY B 1 119 ? -6.713 54.692 91.336 1.00 28.55 119 GLY B C 1
ATOM 1895 O O . GLY B 1 119 ? -5.569 54.383 91.674 1.00 28.62 119 GLY B O 1
ATOM 1896 N N . TYR B 1 120 ? -7.161 54.524 90.096 1.00 28.77 120 TYR B N 1
ATOM 1897 C CA . TYR B 1 120 ? -6.308 53.942 89.071 1.00 29.02 120 TYR B CA 1
ATOM 1898 C C . TYR B 1 120 ? -5.136 54.858 88.750 1.00 30.70 120 TYR B C 1
ATOM 1899 O O . TYR B 1 120 ? -4.036 54.388 88.441 1.00 31.22 120 TYR B O 1
ATOM 1908 N N . GLN B 1 121 ? -5.364 56.165 88.826 1.00 31.96 121 GLN B N 1
ATOM 1909 C CA . GLN B 1 121 ? -4.288 57.113 88.557 1.00 32.13 121 GLN B CA 1
ATOM 1910 C C . GLN B 1 121 ? -3.212 56.873 89.614 1.00 30.52 121 GLN B C 1
ATOM 1911 O O . GLN B 1 121 ? -2.023 56.868 89.306 1.00 28.44 121 GLN B O 1
ATOM 1917 N N . GLU B 1 122 ? -3.653 56.667 90.855 1.00 30.60 122 GLU B N 1
ATOM 1918 C CA . GLU B 1 122 ? -2.765 56.400 91.987 1.00 32.79 122 GLU B CA 1
ATOM 1919 C C . GLU B 1 122 ? -1.800 55.277 91.609 1.00 32.33 122 GLU B C 1
ATOM 1920 O O . GLU B 1 122 ? -0.580 55.470 91.548 1.00 31.30 122 GLU B O 1
ATOM 1926 N N . VAL B 1 123 ? -2.370 54.101 91.358 1.00 31.30 123 VAL B N 1
ATOM 1927 C CA . VAL B 1 123 ? -1.615 52.920 90.963 1.00 29.42 123 VAL B CA 1
ATOM 1928 C C . VAL B 1 123 ? -0.523 53.270 89.952 1.00 30.90 123 VAL B C 1
ATOM 1929 O O . VAL B 1 123 ? 0.654 52.990 90.176 1.00 32.08 123 VAL B O 1
ATOM 1933 N N . LEU B 1 124 ? -0.922 53.887 88.843 1.00 31.07 124 LEU B N 1
ATOM 1934 C CA . LEU B 1 124 ? 0.011 54.268 87.791 1.00 31.19 124 LEU B CA 1
ATOM 1935 C C . LEU B 1 124 ? 1.130 55.196 88.268 1.00 33.39 124 LEU B C 1
ATOM 1936 O O . LEU B 1 124 ? 2.269 55.104 87.800 1.00 32.81 124 LEU B O 1
ATOM 1941 N N . GLU B 1 125 ? 0.799 56.089 89.198 1.00 35.12 125 GLU B N 1
ATOM 1942 C CA . GLU B 1 125 ? 1.760 57.057 89.723 1.00 35.78 125 GLU B CA 1
ATOM 1943 C C . GLU B 1 125 ? 2.711 56.475 90.754 1.00 36.74 125 GLU B C 1
ATOM 1944 O O . GLU B 1 125 ? 3.682 57.120 91.150 1.00 37.75 125 GLU B O 1
ATOM 1950 N N . SER B 1 126 ? 2.433 55.254 91.190 1.00 37.25 126 SER B N 1
ATOM 1951 C CA . SER B 1 126 ? 3.273 54.601 92.181 1.00 37.02 126 SER B CA 1
ATOM 1952 C C . SER B 1 126 ? 3.788 53.280 91.631 1.00 37.34 126 SER B C 1
ATOM 1953 O O . SER B 1 126 ? 4.164 52.382 92.384 1.00 36.65 126 SER B O 1
ATOM 1956 N N . GLU B 1 127 ? 3.812 53.179 90.308 1.00 37.87 127 GLU B N 1
ATOM 1957 C CA . GLU B 1 127 ? 4.257 51.969 89.642 1.00 39.20 127 GLU B CA 1
ATOM 1958 C C . GLU B 1 127 ? 5.507 52.249 88.817 1.00 40.20 127 GLU B C 1
ATOM 1959 O O . GLU B 1 127 ? 5.526 53.173 88.002 1.00 40.67 127 GLU B O 1
ATOM 1965 N N . ALA B 1 128 ? 6.546 51.445 89.030 1.00 39.69 128 ALA B N 1
ATOM 1966 C CA . ALA B 1 128 ? 7.802 51.590 88.306 1.00 40.16 128 ALA B CA 1
ATOM 1967 C C . ALA B 1 128 ? 7.565 51.735 86.806 1.00 41.69 128 ALA B C 1
ATOM 1968 O O . ALA B 1 128 ? 8.021 52.749 86.228 1.00 44.62 128 ALA B O 1
ATOM 1971 N N . ASP C 1 2 ? -18.997 15.175 81.523 1.00 45.04 2 ASP C N 1
ATOM 1972 C CA . ASP C 1 2 ? -19.070 13.813 82.133 1.00 44.57 2 ASP C CA 1
ATOM 1973 C C . ASP C 1 2 ? -18.071 13.648 83.281 1.00 43.62 2 ASP C C 1
ATOM 1974 O O . ASP C 1 2 ? -17.033 14.321 83.324 1.00 43.73 2 ASP C O 1
ATOM 1979 N N . ILE C 1 3 ? -18.393 12.745 84.204 1.00 40.49 3 ILE C N 1
ATOM 1980 C CA . ILE C 1 3 ? -17.548 12.488 85.363 1.00 38.28 3 ILE C CA 1
ATOM 1981 C C . ILE C 1 3 ? -17.691 11.029 85.772 1.00 37.33 3 ILE C C 1
ATOM 1982 O O . ILE C 1 3 ? -18.600 10.680 86.524 1.00 38.97 3 ILE C O 1
ATOM 1987 N N . PRO C 1 4 ? -16.799 10.151 85.276 1.00 35.52 4 PRO C N 1
ATOM 1988 C CA . PRO C 1 4 ? -16.876 8.726 85.627 1.00 33.37 4 PRO C CA 1
ATOM 1989 C C . PRO C 1 4 ? -16.954 8.506 87.137 1.00 31.99 4 PRO C C 1
ATOM 1990 O O . PRO C 1 4 ? -16.332 9.232 87.907 1.00 32.82 4 PRO C O 1
ATOM 1994 N N . LYS C 1 5 ? -17.731 7.513 87.558 1.00 30.65 5 LYS C N 1
ATOM 1995 C CA . LYS C 1 5 ? -17.910 7.228 88.982 1.00 28.69 5 LYS C CA 1
ATOM 1996 C C . LYS C 1 5 ? -17.086 6.028 89.449 1.00 27.29 5 LYS C C 1
ATOM 1997 O O . LYS C 1 5 ? -17.523 5.266 90.310 1.00 27.27 5 LYS C O 1
ATOM 2003 N N . ASP C 1 6 ? -15.892 5.872 88.892 1.00 24.94 6 ASP C N 1
ATOM 2004 C CA . ASP C 1 6 ? -15.030 4.754 89.247 1.00 23.45 6 ASP C CA 1
ATOM 2005 C C . ASP C 1 6 ? -13.716 5.225 89.860 1.00 22.85 6 ASP C C 1
ATOM 2006 O O . ASP C 1 6 ? -12.826 4.412 90.127 1.00 20.84 6 ASP C O 1
ATOM 2011 N N . ARG C 1 7 ? -13.597 6.533 90.080 1.00 21.39 7 ARG C N 1
ATOM 2012 C CA . ARG C 1 7 ? -12.372 7.102 90.630 1.00 20.81 7 ARG C CA 1
ATOM 2013 C C . ARG C 1 7 ? -12.612 8.217 91.638 1.00 21.91 7 ARG C C 1
ATOM 2014 O O . ARG C 1 7 ? -13.744 8.642 91.871 1.00 20.20 7 ARG C O 1
ATOM 2022 N N . PHE C 1 8 ? -11.522 8.672 92.247 1.00 23.13 8 PHE C N 1
ATOM 2023 C CA . PHE C 1 8 ? -11.580 9.747 93.217 1.00 23.92 8 PHE C CA 1
ATOM 2024 C C . PHE C 1 8 ? -11.281 11.072 92.545 1.00 23.25 8 PHE C C 1
ATOM 2025 O O . PHE C 1 8 ? -10.753 11.118 91.434 1.00 21.17 8 PHE C O 1
ATOM 2033 N N . TYR C 1 9 ? -11.628 12.151 93.233 1.00 23.17 9 TYR C N 1
ATOM 2034 C CA . TYR C 1 9 ? -11.456 13.481 92.687 1.00 23.23 9 TYR C CA 1
ATOM 2035 C C . TYR C 1 9 ? -10.882 14.467 93.685 1.00 23.21 9 TYR C C 1
ATOM 2036 O O . TYR C 1 9 ? -11.064 14.341 94.898 1.00 22.63 9 TYR C O 1
ATOM 2045 N N . THR C 1 10 ? -10.192 15.464 93.154 1.00 24.34 10 THR C N 1
ATOM 2046 C CA . THR C 1 10 ? -9.604 16.498 93.979 1.00 26.60 10 THR C CA 1
ATOM 2047 C C . THR C 1 10 ? -10.330 17.798 93.698 1.00 26.94 10 THR C C 1
ATOM 2048 O O . THR C 1 10 ? -10.882 17.989 92.612 1.00 25.81 10 THR C O 1
ATOM 2052 N N . LYS C 1 11 ? -10.349 18.694 94.674 1.00 28.17 11 LYS C N 1
ATOM 2053 C CA . LYS C 1 11 ? -10.996 19.967 94.442 1.00 29.70 11 LYS C CA 1
ATOM 2054 C C . LYS C 1 11 ? -10.094 20.763 93.493 1.00 29.80 11 LYS C C 1
ATOM 2055 O O . LYS C 1 11 ? -10.475 21.833 93.017 1.00 30.16 11 LYS C O 1
ATOM 2061 N N . THR C 1 12 ? -8.901 20.226 93.217 1.00 28.43 12 THR C N 1
ATOM 2062 C CA . THR C 1 12 ? -7.969 20.877 92.301 1.00 27.74 12 THR C CA 1
ATOM 2063 C C . THR C 1 12 ? -8.136 20.308 90.893 1.00 26.35 12 THR C C 1
ATOM 2064 O O . THR C 1 12 ? -7.248 20.441 90.051 1.00 24.78 12 THR C O 1
ATOM 2068 N N . HIS C 1 13 ? -9.278 19.663 90.655 1.00 25.74 13 HIS C N 1
ATOM 2069 C CA . HIS C 1 13 ? -9.615 19.098 89.342 1.00 26.05 13 HIS C CA 1
ATOM 2070 C C . HIS C 1 13 ? -8.749 17.962 88.818 1.00 25.59 13 HIS C C 1
ATOM 2071 O O . HIS C 1 13 ? -8.434 17.904 87.625 1.00 24.17 13 HIS C O 1
ATOM 2078 N N . GLU C 1 14 ? -8.378 17.060 89.719 1.00 26.80 14 GLU C N 1
ATOM 2079 C CA . GLU C 1 14 ? -7.575 15.891 89.378 1.00 27.92 14 GLU C CA 1
ATOM 2080 C C . GLU C 1 14 ? -8.343 14.645 89.798 1.00 26.95 14 GLU C C 1
ATOM 2081 O O . GLU C 1 14 ? -9.130 14.688 90.743 1.00 29.01 14 GLU C O 1
ATOM 2087 N N . TRP C 1 15 ? -8.129 13.540 89.096 1.00 26.53 15 TRP C N 1
ATOM 2088 C CA . TRP C 1 15 ? -8.805 12.298 89.449 1.00 25.41 15 TRP C CA 1
ATOM 2089 C C . TRP C 1 15 ? -7.797 11.213 89.770 1.00 23.85 15 TRP C C 1
ATOM 2090 O O . TRP C 1 15 ? -6.736 11.141 89.156 1.00 23.38 15 TRP C O 1
ATOM 2101 N N . ALA C 1 16 ? -8.152 10.376 90.739 1.00 23.26 16 ALA C N 1
ATOM 2102 C CA . ALA C 1 16 ? -7.324 9.266 91.184 1.00 21.88 16 ALA C CA 1
ATOM 2103 C C . ALA C 1 16 ? -8.108 7.961 91.002 1.00 21.86 16 ALA C C 1
ATOM 2104 O O . ALA C 1 16 ? -9.100 7.729 91.687 1.00 19.12 16 ALA C O 1
ATOM 2106 N N . LEU C 1 17 ? -7.649 7.117 90.079 1.00 21.85 17 LEU C N 1
ATOM 2107 C CA . LEU C 1 17 ? -8.302 5.844 89.776 1.00 21.93 17 LEU C CA 1
ATOM 2108 C C . LEU C 1 17 ? -7.691 4.695 90.585 1.00 22.59 17 LEU C C 1
ATOM 2109 O O . LEU C 1 17 ? -6.553 4.292 90.342 1.00 22.10 17 LEU C O 1
ATOM 2114 N N . PRO C 1 18 ? -8.448 4.148 91.553 1.00 23.57 18 PRO C N 1
ATOM 2115 C CA . PRO C 1 18 ? -7.973 3.042 92.395 1.00 23.60 18 PRO C CA 1
ATOM 2116 C C . PRO C 1 18 ? -7.625 1.819 91.556 1.00 23.48 18 PRO C C 1
ATOM 2117 O O . PRO C 1 18 ? -8.359 1.453 90.643 1.00 23.55 18 PRO C O 1
ATOM 2121 N N . GLU C 1 19 ? -6.504 1.193 91.876 1.00 24.39 19 GLU C N 1
ATOM 2122 C CA . GLU C 1 19 ? -6.042 0.004 91.166 1.00 23.89 19 GLU C CA 1
ATOM 2123 C C . GLU C 1 19 ? -5.075 -0.722 92.087 1.00 23.73 19 GLU C C 1
ATOM 2124 O O . GLU C 1 19 ? -3.903 -0.351 92.180 1.00 23.42 19 GLU C O 1
ATOM 2130 N N . GLY C 1 20 ? -5.571 -1.749 92.771 1.00 23.85 20 GLY C N 1
ATOM 2131 C CA . GLY C 1 20 ? -4.730 -2.490 93.694 1.00 22.31 20 GLY C CA 1
ATOM 2132 C C . GLY C 1 20 ? -4.264 -1.562 94.799 1.00 23.81 20 GLY C C 1
ATOM 2133 O O . GLY C 1 20 ? -5.083 -0.971 95.512 1.00 22.92 20 GLY C O 1
ATOM 2134 N N . ASP C 1 21 ? -2.952 -1.413 94.943 1.00 23.62 21 ASP C N 1
ATOM 2135 C CA . ASP C 1 21 ? -2.425 -0.539 95.978 1.00 23.84 21 ASP C CA 1
ATOM 2136 C C . ASP C 1 21 ? -1.849 0.738 95.395 1.00 22.73 21 ASP C C 1
ATOM 2137 O O . ASP C 1 21 ? -0.948 1.330 95.969 1.00 23.05 21 ASP C O 1
ATOM 2142 N N . THR C 1 22 ? -2.375 1.154 94.246 1.00 22.76 22 THR C N 1
ATOM 2143 C CA . THR C 1 22 ? -1.940 2.386 93.593 1.00 21.99 22 THR C CA 1
ATOM 2144 C C . THR C 1 22 ? -3.142 3.155 93.047 1.00 21.43 22 THR C C 1
ATOM 2145 O O . THR C 1 22 ? -4.292 2.754 93.230 1.00 19.87 22 THR C O 1
ATOM 2149 N N . VAL C 1 23 ? -2.854 4.262 92.369 1.00 21.18 23 VAL C N 1
ATOM 2150 C CA . VAL C 1 23 ? -3.883 5.097 91.769 1.00 19.53 23 VAL C CA 1
ATOM 2151 C C . VAL C 1 23 ? -3.346 5.829 90.545 1.00 19.74 23 VAL C C 1
ATOM 2152 O O . VAL C 1 23 ? -2.283 6.438 90.595 1.00 18.22 23 VAL C O 1
ATOM 2156 N N . LEU C 1 24 ? -4.078 5.744 89.438 1.00 21.04 24 LEU C N 1
ATOM 2157 C CA . LEU C 1 24 ? -3.700 6.444 88.219 1.00 20.77 24 LEU C CA 1
ATOM 2158 C C . LEU C 1 24 ? -4.134 7.889 88.429 1.00 21.00 24 LEU C C 1
ATOM 2159 O O . LEU C 1 24 ? -5.130 8.147 89.100 1.00 21.79 24 LEU C O 1
ATOM 2164 N N . VAL C 1 25 ? -3.403 8.834 87.862 1.00 20.04 25 VAL C N 1
ATOM 2165 C CA . VAL C 1 25 ? -3.766 10.227 88.058 1.00 19.67 25 VAL C CA 1
ATOM 2166 C C . VAL C 1 25 ? -3.830 11.019 86.761 1.00 21.60 25 VAL C C 1
ATOM 2167 O O . VAL C 1 25 ? -2.975 10.884 85.878 1.00 22.26 25 VAL C O 1
ATOM 2171 N N . GLY C 1 26 ? -4.869 11.837 86.658 1.00 22.75 26 GLY C N 1
ATOM 2172 C CA . GLY C 1 26 ? -5.067 12.666 85.488 1.00 21.31 26 GLY C CA 1
ATOM 2173 C C . GLY C 1 26 ? -5.889 13.867 85.898 1.00 20.79 26 GLY C C 1
ATOM 2174 O O . GLY C 1 26 ? -6.112 14.082 87.087 1.00 19.59 26 GLY C O 1
ATOM 2175 N N . ILE C 1 27 ? -6.329 14.651 84.919 1.00 21.93 27 ILE C N 1
ATOM 2176 C CA . ILE C 1 27 ? -7.152 15.824 85.177 1.00 21.81 27 ILE C CA 1
ATOM 2177 C C . ILE C 1 27 ? -8.538 15.616 84.565 1.00 22.39 27 ILE C C 1
ATOM 2178 O O . ILE C 1 27 ? -8.692 14.920 83.553 1.00 21.40 27 ILE C O 1
ATOM 2183 N N . THR C 1 28 ? -9.544 16.221 85.185 1.00 22.80 28 THR C N 1
ATOM 2184 C CA . THR C 1 28 ? -10.924 16.087 84.728 1.00 22.02 28 THR C CA 1
ATOM 2185 C C . THR C 1 28 ? -11.165 16.736 83.370 1.00 21.61 28 THR C C 1
ATOM 2186 O O . THR C 1 28 ? -10.296 17.429 82.833 1.00 19.74 28 THR C O 1
ATOM 2190 N N . ASP C 1 29 ? -12.353 16.498 82.819 1.00 21.80 29 ASP C N 1
ATOM 2191 C CA . ASP C 1 29 ? -12.733 17.051 81.523 1.00 23.34 29 ASP C CA 1
ATOM 2192 C C . ASP C 1 29 ? -12.820 18.557 81.705 1.00 22.96 29 ASP C C 1
ATOM 2193 O O . ASP C 1 29 ? -12.473 19.336 80.815 1.00 22.31 29 ASP C O 1
ATOM 2198 N N . TYR C 1 30 ? -13.294 18.947 82.881 1.00 21.63 30 TYR C N 1
ATOM 2199 C CA . TYR C 1 30 ? -13.447 20.341 83.242 1.00 24.01 30 TYR C CA 1
ATOM 2200 C C . TYR C 1 30 ? -12.089 21.023 83.141 1.00 23.82 30 TYR C C 1
ATOM 2201 O O . TYR C 1 30 ? -11.957 22.100 82.549 1.00 22.66 30 TYR C O 1
ATOM 2210 N N . ALA C 1 31 ? -11.089 20.372 83.735 1.00 22.82 31 ALA C N 1
ATOM 2211 C CA . ALA C 1 31 ? -9.717 20.855 83.755 1.00 21.86 31 ALA C CA 1
ATOM 2212 C C . ALA C 1 31 ? -9.110 21.024 82.360 1.00 21.42 31 ALA C C 1
ATOM 2213 O O . ALA C 1 31 ? -8.499 22.045 82.074 1.00 21.39 31 ALA C O 1
ATOM 2215 N N . GLN C 1 32 ? -9.274 20.028 81.493 1.00 21.83 32 GLN C N 1
ATOM 2216 C CA . GLN C 1 32 ? -8.707 20.118 80.156 1.00 23.50 32 GLN C CA 1
ATOM 2217 C C . GLN C 1 32 ? -9.376 21.191 79.315 1.00 24.27 32 GLN C C 1
ATOM 2218 O O . GLN C 1 32 ? -8.762 21.740 78.401 1.00 27.75 32 GLN C O 1
ATOM 2224 N N . ASP C 1 33 ? -10.630 21.498 79.622 1.00 24.86 33 ASP C N 1
ATOM 2225 C CA . ASP C 1 33 ? -11.351 22.521 78.880 1.00 24.84 33 ASP C CA 1
ATOM 2226 C C . ASP C 1 33 ? -10.789 23.889 79.257 1.00 25.41 33 ASP C C 1
ATOM 2227 O O . ASP C 1 33 ? -10.623 24.759 78.400 1.00 26.90 33 ASP C O 1
ATOM 2232 N N . ALA C 1 34 ? -10.479 24.055 80.539 1.00 25.57 34 ALA C N 1
ATOM 2233 C CA . ALA C 1 34 ? -9.936 25.304 81.061 1.00 27.08 34 ALA C CA 1
ATOM 2234 C C . ALA C 1 34 ? -8.513 25.530 80.576 1.00 28.70 34 ALA C C 1
ATOM 2235 O O . ALA C 1 34 ? -8.038 26.669 80.542 1.00 29.89 34 ALA C O 1
ATOM 2237 N N . LEU C 1 35 ? -7.835 24.442 80.212 1.00 28.82 35 LEU C N 1
ATOM 2238 C CA . LEU C 1 35 ? -6.464 24.513 79.719 1.00 28.11 35 LEU C CA 1
ATOM 2239 C C . LEU C 1 35 ? -6.384 24.791 78.226 1.00 27.85 35 LEU C C 1
ATOM 2240 O O . LEU C 1 35 ? -5.496 25.518 77.767 1.00 27.61 35 LEU C O 1
ATOM 2245 N N . GLY C 1 36 ? -7.314 24.221 77.466 1.00 27.67 36 GLY C N 1
ATOM 2246 C CA . GLY C 1 36 ? -7.286 24.416 76.027 1.00 25.36 36 GLY C CA 1
ATOM 2247 C C . GLY C 1 36 ? -6.288 23.432 75.454 1.00 25.53 36 GLY C C 1
ATOM 2248 O O . GLY C 1 36 ? -5.851 22.524 76.158 1.00 25.63 36 GLY C O 1
ATOM 2249 N N . ASP C 1 37 ? -5.911 23.613 74.195 1.00 25.60 37 ASP C N 1
ATOM 2250 C CA . ASP C 1 37 ? -4.971 22.711 73.537 1.00 25.77 37 ASP C CA 1
ATOM 2251 C C . ASP C 1 37 ? -3.652 22.473 74.271 1.00 26.12 37 ASP C C 1
ATOM 2252 O O . ASP C 1 37 ? -2.802 23.365 74.363 1.00 26.50 37 ASP C O 1
ATOM 2257 N N . VAL C 1 38 ? -3.490 21.253 74.780 1.00 24.39 38 VAL C N 1
ATOM 2258 C CA . VAL C 1 38 ? -2.285 20.858 75.495 1.00 23.43 38 VAL C CA 1
ATOM 2259 C C . VAL C 1 38 ? -1.162 20.627 74.485 1.00 24.64 38 VAL C C 1
ATOM 2260 O O . VAL C 1 38 ? -1.327 19.884 73.518 1.00 24.32 38 VAL C O 1
ATOM 2264 N N . VAL C 1 39 ? -0.023 21.272 74.704 1.00 24.08 39 VAL C N 1
ATOM 2265 C CA . VAL C 1 39 ? 1.096 21.133 73.783 1.00 25.18 39 VAL C CA 1
ATOM 2266 C C . VAL C 1 39 ? 2.280 20.401 74.381 1.00 25.64 39 VAL C C 1
ATOM 2267 O O . VAL C 1 39 ? 3.032 19.752 73.667 1.00 26.15 39 VAL C O 1
ATOM 2271 N N . TYR C 1 40 ? 2.444 20.501 75.692 1.00 27.82 40 TYR C N 1
ATOM 2272 C CA . TYR C 1 40 ? 3.570 19.864 76.360 1.00 29.71 40 TYR C CA 1
ATOM 2273 C C . TYR C 1 40 ? 3.198 19.368 77.748 1.00 30.21 40 TYR C C 1
ATOM 2274 O O . TYR C 1 40 ? 2.410 19.996 78.457 1.00 30.59 40 TYR C O 1
ATOM 2283 N N . VAL C 1 41 ? 3.777 18.234 78.126 1.00 29.93 41 VAL C N 1
ATOM 2284 C CA . VAL C 1 41 ? 3.520 17.634 79.427 1.00 29.53 41 VAL C CA 1
ATOM 2285 C C . VAL C 1 41 ? 4.821 17.224 80.100 1.00 28.74 41 VAL C C 1
ATOM 2286 O O . VAL C 1 41 ? 5.540 16.361 79.592 1.00 28.56 41 VAL C O 1
ATOM 2290 N N . GLU C 1 42 ? 5.124 17.852 81.233 1.00 27.68 42 GLU C N 1
ATOM 2291 C CA . GLU C 1 42 ? 6.333 17.530 81.981 1.00 28.26 42 GLU C CA 1
ATOM 2292 C C . GLU C 1 42 ? 5.947 16.472 83.005 1.00 26.33 42 GLU C C 1
ATOM 2293 O O . GLU C 1 42 ? 5.442 16.782 84.082 1.00 26.55 42 GLU C O 1
ATOM 2299 N N . LEU C 1 43 ? 6.171 15.217 82.641 1.00 24.66 43 LEU C N 1
ATOM 2300 C CA . LEU C 1 43 ? 5.848 14.080 83.490 1.00 21.86 43 LEU C CA 1
ATOM 2301 C C . LEU C 1 43 ? 6.674 14.103 84.773 1.00 21.14 43 LEU C C 1
ATOM 2302 O O . LEU C 1 43 ? 7.824 14.541 84.769 1.00 22.98 43 LEU C O 1
ATOM 2307 N N . PRO C 1 44 ? 6.096 13.638 85.892 1.00 19.48 44 PRO C N 1
ATOM 2308 C CA . PRO C 1 44 ? 6.807 13.621 87.172 1.00 19.28 44 PRO C CA 1
ATOM 2309 C C . PRO C 1 44 ? 7.933 12.585 87.197 1.00 20.49 44 PRO C C 1
ATOM 2310 O O . PRO C 1 44 ? 7.992 11.718 86.329 1.00 19.83 44 PRO C O 1
ATOM 2314 N N . GLU C 1 45 ? 8.826 12.683 88.181 1.00 22.23 45 GLU C N 1
ATOM 2315 C CA . GLU C 1 45 ? 9.944 11.748 88.286 1.00 26.63 45 GLU C CA 1
ATOM 2316 C C . GLU C 1 45 ? 9.582 10.426 88.954 1.00 27.12 45 GLU C C 1
ATOM 2317 O O . GLU C 1 45 ? 9.171 10.401 90.115 1.00 28.76 45 GLU C O 1
ATOM 2323 N N . VAL C 1 46 ? 9.754 9.328 88.225 1.00 26.88 46 VAL C N 1
ATOM 2324 C CA . VAL C 1 46 ? 9.463 8.008 88.768 1.00 26.67 46 VAL C CA 1
ATOM 2325 C C . VAL C 1 46 ? 10.434 7.751 89.919 1.00 28.87 46 VAL C C 1
ATOM 2326 O O . VAL C 1 46 ? 11.550 8.273 89.923 1.00 29.44 46 VAL C O 1
ATOM 2330 N N . GLY C 1 47 ? 10.002 6.966 90.901 1.00 29.32 47 GLY C N 1
ATOM 2331 C CA . GLY C 1 47 ? 10.856 6.657 92.032 1.00 29.95 47 GLY C CA 1
ATOM 2332 C C . GLY C 1 47 ? 10.853 7.710 93.123 1.00 31.52 47 GLY C C 1
ATOM 2333 O O . GLY C 1 47 ? 11.324 7.463 94.234 1.00 32.62 47 GLY C O 1
ATOM 2334 N N . ARG C 1 48 ? 10.312 8.883 92.811 1.00 32.29 48 ARG C N 1
ATOM 2335 C CA . ARG C 1 48 ? 10.255 9.992 93.758 1.00 32.26 48 ARG C CA 1
ATOM 2336 C C . ARG C 1 48 ? 9.154 9.895 94.823 1.00 33.92 48 ARG C C 1
ATOM 2337 O O . ARG C 1 48 ? 7.993 9.598 94.518 1.00 33.19 48 ARG C O 1
ATOM 2345 N N . VAL C 1 49 ? 9.544 10.161 96.072 1.00 33.87 49 VAL C N 1
ATOM 2346 C CA . VAL C 1 49 ? 8.644 10.125 97.227 1.00 33.89 49 VAL C CA 1
ATOM 2347 C C . VAL C 1 49 ? 8.076 11.525 97.455 1.00 34.62 49 VAL C C 1
ATOM 2348 O O . VAL C 1 49 ? 8.794 12.440 97.849 1.00 35.07 49 VAL C O 1
ATOM 2352 N N . VAL C 1 50 ? 6.779 11.684 97.224 1.00 34.80 50 VAL C N 1
ATOM 2353 C CA . VAL C 1 50 ? 6.144 12.986 97.367 1.00 33.56 50 VAL C CA 1
ATOM 2354 C C . VAL C 1 50 ? 5.130 13.086 98.502 1.00 33.28 50 VAL C C 1
ATOM 2355 O O . VAL C 1 50 ? 4.676 12.077 99.045 1.00 32.97 50 VAL C O 1
ATOM 2359 N N . GLU C 1 51 ? 4.781 14.322 98.844 1.00 32.06 51 GLU C N 1
ATOM 2360 C CA . GLU C 1 51 ? 3.817 14.601 99.891 1.00 33.61 51 GLU C CA 1
ATOM 2361 C C . GLU C 1 51 ? 2.493 15.014 99.254 1.00 33.62 51 GLU C C 1
ATOM 2362 O O . GLU C 1 51 ? 2.439 15.347 98.068 1.00 33.68 51 GLU C O 1
ATOM 2368 N N . LYS C 1 52 ? 1.431 14.986 100.053 1.00 33.61 52 LYS C N 1
ATOM 2369 C CA . LYS C 1 52 ? 0.093 15.370 99.607 1.00 34.01 52 LYS C CA 1
ATOM 2370 C C . LYS C 1 52 ? 0.056 16.853 99.231 1.00 33.25 52 LYS C C 1
ATOM 2371 O O . LYS C 1 52 ? 0.446 17.709 100.021 1.00 34.56 52 LYS C O 1
ATOM 2377 N N . GLY C 1 53 ? -0.403 17.149 98.019 1.00 32.64 53 GLY C N 1
ATOM 2378 C CA . GLY C 1 53 ? -0.479 18.527 97.572 1.00 31.81 53 GLY C CA 1
ATOM 2379 C C . GLY C 1 53 ? 0.808 19.063 96.965 1.00 33.36 53 GLY C C 1
ATOM 2380 O O . GLY C 1 53 ? 0.866 20.220 96.544 1.00 33.43 53 GLY C O 1
ATOM 2381 N N . GLU C 1 54 ? 1.841 18.229 96.908 1.00 32.64 54 GLU C N 1
ATOM 2382 C CA . GLU C 1 54 ? 3.114 18.655 96.345 1.00 33.29 54 GLU C CA 1
ATOM 2383 C C . GLU C 1 54 ? 3.084 18.662 94.819 1.00 32.12 54 GLU C C 1
ATOM 2384 O O . GLU C 1 54 ? 2.660 17.696 94.196 1.00 32.60 54 GLU C O 1
ATOM 2390 N N . ALA C 1 55 ? 3.529 19.761 94.220 1.00 30.65 55 ALA C N 1
ATOM 2391 C CA . ALA C 1 55 ? 3.554 19.869 92.768 1.00 29.97 55 ALA C CA 1
ATOM 2392 C C . ALA C 1 55 ? 4.492 18.793 92.216 1.00 29.97 55 ALA C C 1
ATOM 2393 O O . ALA C 1 55 ? 5.661 18.720 92.603 1.00 32.08 55 ALA C O 1
ATOM 2395 N N . VAL C 1 56 ? 3.988 17.960 91.312 1.00 28.47 56 VAL C N 1
ATOM 2396 C CA . VAL C 1 56 ? 4.804 16.890 90.754 1.00 26.87 56 VAL C CA 1
ATOM 2397 C C . VAL C 1 56 ? 4.953 16.915 89.240 1.00 27.03 56 VAL C C 1
ATOM 2398 O O . VAL C 1 56 ? 5.903 16.346 88.707 1.00 27.31 56 VAL C O 1
ATOM 2402 N N . ALA C 1 57 ? 4.025 17.564 88.546 1.00 27.92 57 ALA C N 1
ATOM 2403 C CA . ALA C 1 57 ? 4.094 17.644 87.087 1.00 27.75 57 ALA C CA 1
ATOM 2404 C C . ALA C 1 57 ? 3.515 18.952 86.558 1.00 28.09 57 ALA C C 1
ATOM 2405 O O . ALA C 1 57 ? 2.892 19.722 87.296 1.00 27.54 57 ALA C O 1
ATOM 2407 N N . VAL C 1 58 ? 3.718 19.199 85.270 1.00 28.46 58 VAL C N 1
ATOM 2408 C CA . VAL C 1 58 ? 3.218 20.421 84.654 1.00 29.44 58 VAL C CA 1
ATOM 2409 C C . VAL C 1 58 ? 2.633 20.163 83.280 1.00 29.80 58 VAL C C 1
ATOM 2410 O O . VAL C 1 58 ? 3.313 19.632 82.405 1.00 30.42 58 VAL C O 1
ATOM 2414 N N . VAL C 1 59 ? 1.373 20.550 83.098 1.00 30.63 59 VAL C N 1
ATOM 2415 C CA . VAL C 1 59 ? 0.693 20.399 81.816 1.00 31.36 59 VAL C CA 1
ATOM 2416 C C . VAL C 1 59 ? 0.659 21.775 81.152 1.00 30.88 59 VAL C C 1
ATOM 2417 O O . VAL C 1 59 ? 0.140 22.734 81.713 1.00 30.85 59 VAL C O 1
ATOM 2421 N N . GLU C 1 60 ? 1.236 21.867 79.961 1.00 32.50 60 GLU C N 1
ATOM 2422 C CA . GLU C 1 60 ? 1.303 23.127 79.228 1.00 33.64 60 GLU 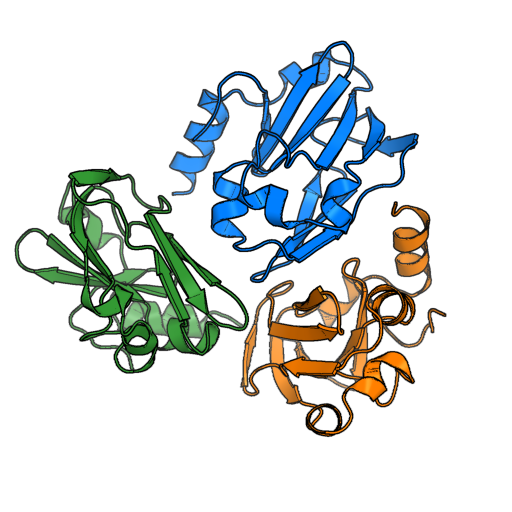C CA 1
ATOM 2423 C C . GLU C 1 60 ? 0.413 23.156 77.996 1.00 33.41 60 GLU C C 1
ATOM 2424 O O . GLU C 1 60 ? 0.379 22.206 77.210 1.00 33.16 60 GLU C O 1
ATOM 2430 N N . SER C 1 61 ? -0.306 24.259 77.835 1.00 33.41 61 SER C N 1
ATOM 2431 C CA . SER C 1 61 ? -1.179 24.445 76.684 1.00 34.60 61 SER C CA 1
ATOM 2432 C C . SER C 1 61 ? -0.694 25.696 75.976 1.00 34.70 61 SER C C 1
ATOM 2433 O O . SER C 1 61 ? 0.295 26.308 76.387 1.00 33.38 61 SER C O 1
ATOM 2436 N N . VAL C 1 62 ? -1.388 26.080 74.914 1.00 35.58 62 VAL C N 1
ATOM 2437 C CA . VAL C 1 62 ? -0.986 27.260 74.176 1.00 36.37 62 VAL C CA 1
ATOM 2438 C C . VAL C 1 62 ? -1.283 28.535 74.971 1.00 36.25 62 VAL C C 1
ATOM 2439 O O . VAL C 1 62 ? -0.429 29.417 75.058 1.00 34.16 62 VAL C O 1
ATOM 2443 N N . LYS C 1 63 ? -2.471 28.609 75.580 1.00 37.42 63 LYS C N 1
ATOM 2444 C CA . LYS C 1 63 ? -2.884 29.795 76.339 1.00 37.71 63 LYS C CA 1
ATOM 2445 C C . LYS C 1 63 ? -2.313 29.898 77.749 1.00 36.89 63 LYS C C 1
ATOM 2446 O O . LYS C 1 63 ? -1.911 30.985 78.171 1.00 37.45 63 LYS C O 1
ATOM 2452 N N . THR C 1 64 ? -2.290 28.790 78.486 1.00 35.24 64 THR C N 1
ATOM 2453 C CA . THR C 1 64 ? -1.754 28.808 79.846 1.00 35.08 64 THR C CA 1
ATOM 2454 C C . THR C 1 64 ? -1.058 27.506 80.216 1.00 33.50 64 THR C C 1
ATOM 2455 O O . THR C 1 64 ? -0.414 26.875 79.382 1.00 33.08 64 THR C O 1
ATOM 2459 N N . ALA C 1 65 ? -1.197 27.116 81.479 1.00 32.17 65 ALA C N 1
ATOM 2460 C CA . ALA C 1 65 ? -0.586 25.900 81.987 1.00 31.58 65 ALA C CA 1
ATOM 2461 C C . ALA C 1 65 ? -1.050 25.680 83.412 1.00 31.37 65 ALA C C 1
ATOM 2462 O O . ALA C 1 65 ? -1.648 26.564 84.016 1.00 32.94 65 ALA C O 1
ATOM 2464 N N . SER C 1 66 ? -0.770 24.499 83.948 1.00 29.72 66 SER C N 1
ATOM 2465 C CA . SER C 1 66 ? -1.156 24.180 85.314 1.00 30.36 66 SER C CA 1
ATOM 2466 C C . SER C 1 66 ? -0.270 23.069 85.900 1.00 30.53 66 SER C C 1
ATOM 2467 O O . SER C 1 66 ? 0.091 22.102 85.220 1.00 31.94 66 SER C O 1
ATOM 2470 N N . ASP C 1 67 ? 0.089 23.228 87.165 1.00 29.20 67 ASP C N 1
ATOM 2471 C CA . ASP C 1 67 ? 0.909 22.255 87.859 1.00 28.44 67 ASP C CA 1
ATOM 2472 C C . ASP C 1 67 ? 0.006 21.174 88.425 1.00 28.10 67 ASP C C 1
ATOM 2473 O O . ASP C 1 67 ? -1.086 21.463 88.912 1.00 27.44 67 ASP C O 1
ATOM 2478 N N . ILE C 1 68 ? 0.456 19.926 88.348 1.00 27.52 68 ILE C N 1
ATOM 2479 C CA . ILE C 1 68 ? -0.324 18.822 88.876 1.00 27.86 68 ILE C CA 1
ATOM 2480 C C . ILE C 1 68 ? 0.276 18.442 90.213 1.00 29.71 68 ILE C C 1
ATOM 2481 O O . ILE C 1 68 ? 1.497 18.345 90.337 1.00 31.17 68 ILE C O 1
ATOM 2486 N N . TYR C 1 69 ? -0.578 18.229 91.212 1.00 29.80 69 TYR C N 1
ATOM 2487 C CA . TYR C 1 69 ? -0.108 17.880 92.548 1.00 29.58 69 TYR C CA 1
ATOM 2488 C C . TYR C 1 69 ? -0.485 16.456 92.936 1.00 29.41 69 TYR C C 1
ATOM 2489 O O . TYR C 1 69 ? -1.388 15.860 92.358 1.00 30.56 69 TYR C O 1
ATOM 2498 N N . ALA C 1 70 ? 0.218 15.906 93.916 1.00 28.61 70 ALA C N 1
ATOM 2499 C CA . ALA C 1 70 ? -0.059 14.553 94.374 1.00 26.68 70 ALA C CA 1
ATOM 2500 C C . ALA C 1 70 ? -1.376 14.566 95.139 1.00 26.57 70 ALA C C 1
ATOM 2501 O O . ALA C 1 70 ? -1.529 15.311 96.107 1.00 26.04 70 ALA C O 1
ATOM 2503 N N . PRO C 1 71 ? -2.348 13.744 94.713 1.00 25.06 71 PRO C N 1
ATOM 2504 C CA . PRO C 1 71 ? -3.646 13.693 95.397 1.00 24.95 71 PRO C CA 1
ATOM 2505 C C . PRO C 1 71 ? -3.456 13.356 96.881 1.00 24.79 71 PRO C C 1
ATOM 2506 O O . PRO C 1 71 ? -4.117 13.924 97.746 1.00 25.66 71 PRO C O 1
ATOM 2510 N N . VAL C 1 72 ? -2.550 12.422 97.158 1.00 24.18 72 VAL C N 1
ATOM 2511 C CA . VAL C 1 72 ? -2.214 12.021 98.520 1.00 24.64 72 VAL C CA 1
ATOM 2512 C C . VAL C 1 72 ? -0.717 11.726 98.516 1.00 26.00 72 VAL C C 1
ATOM 2513 O O . VAL C 1 72 ? -0.090 11.684 97.451 1.00 26.32 72 VAL C O 1
ATOM 2517 N N . ALA C 1 73 ? -0.145 11.522 99.697 1.00 25.31 73 ALA C N 1
ATOM 2518 C CA . ALA C 1 73 ? 1.275 11.229 99.809 1.00 23.80 73 ALA C CA 1
ATOM 2519 C C . ALA C 1 73 ? 1.611 9.854 99.223 1.00 23.68 73 ALA C C 1
ATOM 2520 O O . ALA C 1 73 ? 0.808 8.917 99.305 1.00 22.20 73 ALA C O 1
ATOM 2522 N N . GLY C 1 74 ? 2.803 9.732 98.640 1.00 22.51 74 GLY C N 1
ATOM 2523 C CA . GLY C 1 74 ? 3.202 8.459 98.063 1.00 23.55 74 GLY C CA 1
ATOM 2524 C C . GLY C 1 74 ? 4.438 8.490 97.183 1.00 22.67 74 GLY C C 1
ATOM 2525 O O . GLY C 1 74 ? 5.290 9.367 97.316 1.00 24.89 74 GLY C O 1
ATOM 2526 N N . GLU C 1 75 ? 4.540 7.519 96.283 1.00 22.45 75 GLU C N 1
ATOM 2527 C CA . GLU C 1 75 ? 5.684 7.438 95.376 1.00 23.08 75 GLU C CA 1
ATOM 2528 C C . GLU C 1 75 ? 5.238 7.369 93.930 1.00 22.06 75 GLU C C 1
ATOM 2529 O O . GLU C 1 75 ? 4.342 6.604 93.594 1.00 24.27 75 GLU C O 1
ATOM 2535 N N . ILE C 1 76 ? 5.856 8.178 93.079 1.00 22.52 76 ILE C N 1
ATOM 2536 C CA . ILE C 1 76 ? 5.532 8.166 91.661 1.00 21.52 76 ILE C CA 1
ATOM 2537 C C . ILE C 1 76 ? 6.097 6.836 91.177 1.00 23.48 76 ILE C C 1
ATOM 2538 O O . ILE C 1 76 ? 7.310 6.628 91.193 1.00 24.51 76 ILE C O 1
ATOM 2543 N N . VAL C 1 77 ? 5.222 5.931 90.758 1.00 23.79 77 VAL C N 1
ATOM 2544 C CA . VAL C 1 77 ? 5.668 4.616 90.316 1.00 23.10 77 VAL C CA 1
ATOM 2545 C C . VAL C 1 77 ? 5.514 4.341 88.827 1.00 23.05 77 VAL C C 1
ATOM 2546 O O . VAL C 1 77 ? 5.852 3.260 88.356 1.00 23.48 77 VAL C O 1
ATOM 2550 N N . GLU C 1 78 ? 5.003 5.313 88.085 1.00 21.89 78 GLU C N 1
ATOM 2551 C CA . GLU C 1 78 ? 4.854 5.141 86.653 1.00 22.12 78 GLU C CA 1
ATOM 2552 C C . GLU C 1 78 ? 4.440 6.460 86.031 1.00 22.64 78 GLU C C 1
ATOM 2553 O O . GLU C 1 78 ? 3.816 7.293 86.680 1.00 23.13 78 GLU C O 1
ATOM 2559 N N . VAL C 1 79 ? 4.794 6.647 84.767 1.00 23.14 79 VAL C N 1
ATOM 2560 C CA . VAL C 1 79 ? 4.471 7.875 84.069 1.00 22.64 79 VAL C CA 1
ATOM 2561 C C . VAL C 1 79 ? 4.119 7.542 82.622 1.00 22.85 79 VAL C C 1
ATOM 2562 O O . VAL C 1 79 ? 4.744 6.686 82.003 1.00 22.46 79 VAL C O 1
ATOM 2566 N N . ASN C 1 80 ? 3.094 8.204 82.100 1.00 24.48 80 ASN C N 1
ATOM 2567 C CA . ASN C 1 80 ? 2.622 7.959 80.738 1.00 26.07 80 ASN C CA 1
ATOM 2568 C C . ASN C 1 80 ? 3.517 8.590 79.675 1.00 26.07 80 ASN C C 1
ATOM 2569 O O . ASN C 1 80 ? 3.515 9.806 79.486 1.00 26.74 80 ASN C O 1
ATOM 2574 N N . LEU C 1 81 ? 4.270 7.757 78.970 1.00 25.69 81 LEU C N 1
ATOM 2575 C CA . LEU C 1 81 ? 5.166 8.248 77.936 1.00 25.23 81 LEU C CA 1
ATOM 2576 C C . LEU C 1 81 ? 4.438 8.702 76.671 1.00 24.53 81 LEU C C 1
ATOM 2577 O O . LEU C 1 81 ? 4.952 9.527 75.912 1.00 25.24 81 LEU C O 1
ATOM 2582 N N . ALA C 1 82 ? 3.244 8.169 76.443 1.00 23.68 82 ALA C N 1
ATOM 2583 C CA . ALA C 1 82 ? 2.479 8.533 75.256 1.00 23.99 82 ALA C CA 1
ATOM 2584 C C . ALA C 1 82 ? 2.235 10.042 75.177 1.00 24.18 82 ALA C C 1
ATOM 2585 O O . ALA C 1 82 ? 1.992 10.581 74.095 1.00 24.19 82 ALA C O 1
ATOM 2587 N N . LEU C 1 83 ? 2.315 10.719 76.322 1.00 24.26 83 LEU C N 1
ATOM 2588 C CA . LEU C 1 83 ? 2.095 12.162 76.376 1.00 24.84 83 LEU C CA 1
ATOM 2589 C C . LEU C 1 83 ? 3.293 12.967 75.865 1.00 25.89 83 LEU C C 1
ATOM 2590 O O . LEU C 1 83 ? 3.152 14.153 75.556 1.00 25.61 83 LEU C O 1
ATOM 2595 N N . GLU C 1 84 ? 4.461 12.330 75.772 1.00 25.61 84 GLU C N 1
ATOM 2596 C CA . GLU C 1 84 ? 5.658 13.020 75.293 1.00 27.12 84 GLU C CA 1
ATOM 2597 C C . GLU C 1 84 ? 5.492 13.443 73.836 1.00 27.37 84 GLU C C 1
ATOM 2598 O O . GLU C 1 84 ? 5.948 14.511 73.445 1.00 26.51 84 GLU C O 1
ATOM 2604 N N . LYS C 1 85 ? 4.841 12.598 73.038 1.00 29.18 85 LYS C N 1
ATOM 2605 C CA . LYS C 1 85 ? 4.635 12.891 71.622 1.00 29.50 85 LYS C CA 1
ATOM 2606 C C . LYS C 1 85 ? 3.167 13.148 71.260 1.00 27.33 85 LYS C C 1
ATOM 2607 O O . LYS C 1 85 ? 2.877 13.760 70.241 1.00 26.58 85 LYS C O 1
ATOM 2613 N N . THR C 1 86 ? 2.239 12.675 72.082 1.00 25.95 86 THR C N 1
ATOM 2614 C CA . THR C 1 86 ? 0.820 12.910 71.815 1.00 25.01 86 THR C CA 1
ATOM 2615 C C . THR C 1 86 ? 0.192 13.550 73.053 1.00 23.76 86 THR C C 1
ATOM 2616 O O . THR C 1 86 ? -0.724 12.996 73.671 1.00 21.99 86 THR C O 1
ATOM 2620 N N . PRO C 1 87 ? 0.693 14.733 73.436 1.00 22.32 87 PRO C N 1
ATOM 2621 C CA . PRO C 1 87 ? 0.157 15.419 74.609 1.00 21.72 87 PRO C CA 1
ATOM 2622 C C . PRO C 1 87 ? -1.308 15.827 74.488 1.00 19.27 87 PRO C C 1
ATOM 2623 O O . PRO C 1 87 ? -1.957 16.081 75.489 1.00 21.23 87 PRO C O 1
ATOM 2627 N N . GLU C 1 88 ? -1.835 15.883 73.275 1.00 18.66 88 GLU C N 1
ATOM 2628 C CA . GLU C 1 88 ? -3.228 16.265 73.110 1.00 19.63 88 GLU C CA 1
ATOM 2629 C C . GLU C 1 88 ? -4.184 15.200 73.673 1.00 19.88 88 GLU C C 1
ATOM 2630 O O . GLU C 1 88 ? -5.398 15.438 73.786 1.00 18.61 88 GLU C O 1
ATOM 2636 N N . LEU C 1 89 ? -3.637 14.037 74.041 1.00 18.15 89 LEU C N 1
ATOM 2637 C CA . LEU C 1 89 ? -4.449 12.969 74.627 1.00 16.96 89 LEU C CA 1
ATOM 2638 C C . LEU C 1 89 ? -5.127 13.465 75.901 1.00 17.51 89 LEU C C 1
ATOM 2639 O O . LEU C 1 89 ? -6.190 12.980 76.283 1.00 18.54 89 LEU C O 1
ATOM 2644 N N . VAL C 1 90 ? -4.502 14.432 76.564 1.00 18.04 90 VAL C N 1
ATOM 2645 C CA . VAL C 1 90 ? -5.060 14.998 77.784 1.00 19.47 90 VAL C CA 1
ATOM 2646 C C . VAL C 1 90 ? -6.414 15.664 77.491 1.00 20.02 90 VAL C C 1
ATOM 2647 O O . VAL C 1 90 ? -7.317 15.651 78.321 1.00 20.38 90 VAL C O 1
ATOM 2651 N N . ASN C 1 91 ? -6.545 16.230 76.298 1.00 20.90 91 ASN C N 1
ATOM 2652 C CA . ASN C 1 91 ? -7.779 16.888 75.882 1.00 21.16 91 ASN C CA 1
ATOM 2653 C C . ASN C 1 91 ? -8.777 15.864 75.342 1.00 22.27 91 ASN C C 1
ATOM 2654 O O . ASN C 1 91 ? -9.951 15.853 75.718 1.00 21.72 91 ASN C O 1
ATOM 2659 N N . GLN C 1 92 ? -8.285 15.009 74.452 1.00 22.43 92 GLN C N 1
ATOM 2660 C CA . GLN C 1 92 ? -9.100 13.996 73.802 1.00 23.66 92 GLN C CA 1
ATOM 2661 C C . GLN C 1 92 ? -9.615 12.870 74.683 1.00 23.17 92 GLN C C 1
ATOM 2662 O O . GLN C 1 92 ? -10.671 12.309 74.414 1.00 21.67 92 GLN C O 1
ATOM 2668 N N . ASP C 1 93 ? -8.889 12.543 75.741 1.00 24.87 93 ASP C N 1
ATOM 2669 C CA . ASP C 1 93 ? -9.321 11.464 76.613 1.00 25.78 93 ASP C CA 1
ATOM 2670 C C . ASP C 1 93 ? -8.669 11.616 77.983 1.00 24.96 93 ASP C C 1
ATOM 2671 O O . ASP C 1 93 ? -7.816 10.820 78.363 1.00 25.97 93 ASP C O 1
ATOM 2676 N N . PRO C 1 94 ? -9.095 12.635 78.752 1.00 23.91 94 PRO C N 1
ATOM 2677 C CA . PRO C 1 94 ? -8.616 12.992 80.090 1.00 21.89 94 PRO C CA 1
ATOM 2678 C C . PRO C 1 94 ? -8.666 11.895 81.133 1.00 20.41 94 PRO C C 1
ATOM 2679 O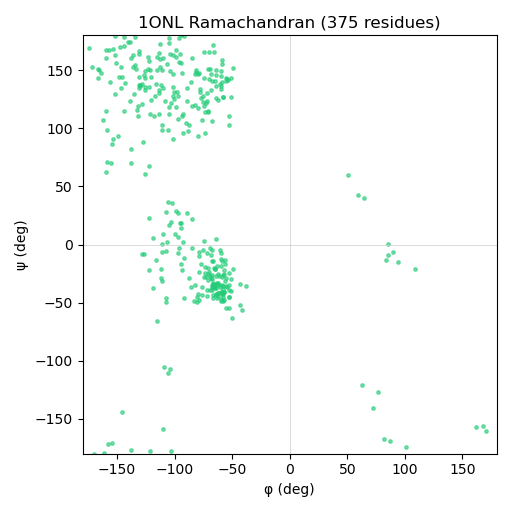 O . PRO C 1 94 ? -7.802 11.825 82.006 1.00 21.08 94 PRO C O 1
ATOM 2683 N N . TYR C 1 95 ? -9.695 11.061 81.060 1.00 19.13 95 TYR C N 1
ATOM 2684 C CA . TYR C 1 95 ? -9.870 9.980 82.023 1.00 19.84 95 TYR C CA 1
ATOM 2685 C C . TYR C 1 95 ? -9.287 8.657 81.551 1.00 18.88 95 TYR C C 1
ATOM 2686 O O . TYR C 1 95 ? -9.085 7.754 82.355 1.00 19.10 95 TYR C O 1
ATOM 2695 N N . GLY C 1 96 ? -9.026 8.547 80.251 1.00 19.47 96 GLY C N 1
ATOM 2696 C CA . GLY C 1 96 ? -8.481 7.318 79.708 1.00 18.71 96 GLY C CA 1
ATOM 2697 C C . GLY C 1 96 ? -7.014 7.390 79.339 1.00 19.61 96 GLY C C 1
ATOM 2698 O O . GLY C 1 96 ? -6.144 7.458 80.204 1.00 18.94 96 GLY C O 1
ATOM 2699 N N . GLU C 1 97 ? -6.742 7.359 78.041 1.00 20.30 97 GLU C N 1
ATOM 2700 C CA . GLU C 1 97 ? -5.383 7.424 77.544 1.00 23.49 97 GLU C CA 1
ATOM 2701 C C . GLU C 1 97 ? -4.695 8.717 77.973 1.00 24.29 97 GLU C C 1
ATOM 2702 O O . GLU C 1 97 ? -3.490 8.884 77.763 1.00 25.05 97 GLU C O 1
ATOM 2708 N N . GLY C 1 98 ? -5.456 9.625 78.580 1.00 23.39 98 GLY C N 1
ATOM 2709 C CA . GLY C 1 98 ? -4.896 10.896 79.001 1.00 22.08 98 GLY C CA 1
ATOM 2710 C C . GLY C 1 98 ? -4.210 10.912 80.353 1.00 22.35 98 GLY C C 1
ATOM 2711 O O . GLY C 1 98 ? -3.650 11.939 80.735 1.00 21.43 98 GLY C O 1
ATOM 2712 N N . TRP C 1 99 ? -4.235 9.789 81.072 1.00 22.57 99 TRP C N 1
ATOM 2713 C CA . TRP C 1 99 ? -3.609 9.720 82.391 1.00 21.97 99 TRP C CA 1
ATOM 2714 C C . TRP C 1 99 ? -2.183 10.259 82.364 1.00 22.84 99 TRP C C 1
ATOM 2715 O O . TRP C 1 99 ? -1.503 10.195 81.334 1.00 20.76 99 TRP C O 1
ATOM 2726 N N . ILE C 1 100 ? -1.726 10.784 83.498 1.00 22.73 100 ILE C N 1
ATOM 2727 C CA . ILE C 1 100 ? -0.390 11.363 83.557 1.00 22.90 100 ILE C CA 1
ATOM 2728 C C . ILE C 1 100 ? 0.634 10.544 84.331 1.00 21.98 100 ILE C C 1
ATOM 2729 O O . ILE C 1 100 ? 1.747 10.349 83.861 1.00 19.06 100 ILE C O 1
ATOM 2734 N N . PHE C 1 101 ? 0.275 10.065 85.514 1.00 22.90 101 PHE C N 1
ATOM 2735 C CA . PHE C 1 101 ? 1.217 9.257 86.276 1.00 23.17 101 PHE C CA 1
ATOM 2736 C C . PHE C 1 101 ? 0.531 8.278 87.222 1.00 24.11 101 PHE C C 1
ATOM 2737 O O . PHE C 1 101 ? -0.683 8.333 87.425 1.00 23.04 101 PHE C O 1
ATOM 2745 N N . ARG C 1 102 ? 1.314 7.353 87.767 1.00 25.43 102 ARG C N 1
ATOM 2746 C CA . ARG C 1 102 ? 0.786 6.386 88.717 1.00 24.52 102 ARG C CA 1
ATOM 2747 C C . ARG C 1 102 ? 1.473 6.621 90.041 1.00 24.10 102 ARG C C 1
ATOM 2748 O O . ARG C 1 102 ? 2.685 6.840 90.108 1.00 23.32 102 ARG C O 1
ATOM 2756 N N . LEU C 1 103 ? 0.682 6.555 91.099 1.00 23.49 103 LEU C N 1
ATOM 2757 C CA . LEU C 1 103 ? 1.181 6.796 92.429 1.00 23.71 103 LEU C CA 1
ATOM 2758 C C . LEU C 1 103 ? 0.862 5.650 93.367 1.00 23.57 103 LEU C C 1
ATOM 2759 O O . LEU C 1 103 ? -0.197 5.036 93.272 1.00 22.88 103 LEU C O 1
ATOM 2764 N N . LYS C 1 104 ? 1.795 5.356 94.263 1.00 23.84 104 LYS C N 1
ATOM 2765 C CA . LYS C 1 104 ? 1.585 4.317 95.261 1.00 24.97 104 LYS C CA 1
ATOM 2766 C C . LYS C 1 104 ? 1.473 5.101 96.559 1.00 24.20 104 LYS C C 1
ATOM 2767 O O . LYS C 1 104 ? 2.474 5.519 97.143 1.00 24.09 104 LYS C O 1
ATOM 2773 N N . PRO C 1 105 ? 0.240 5.339 97.009 1.00 23.42 105 PRO C N 1
ATOM 2774 C CA . PRO C 1 105 ? -0.012 6.089 98.238 1.00 24.71 105 PRO C CA 1
ATOM 2775 C C . PRO C 1 105 ? 0.709 5.488 99.429 1.00 26.90 105 PRO C C 1
ATOM 2776 O O . PRO C 1 105 ? 0.787 4.265 99.561 1.00 25.79 105 PRO C O 1
ATOM 2780 N N . ARG C 1 106 ? 1.236 6.342 100.297 1.00 28.23 106 ARG C N 1
ATOM 2781 C CA . ARG C 1 106 ? 1.912 5.840 101.475 1.00 33.01 106 ARG C CA 1
ATOM 2782 C C . ARG C 1 106 ? 0.881 5.171 102.385 1.00 34.03 106 ARG C C 1
ATOM 2783 O O . ARG C 1 106 ? 1.235 4.427 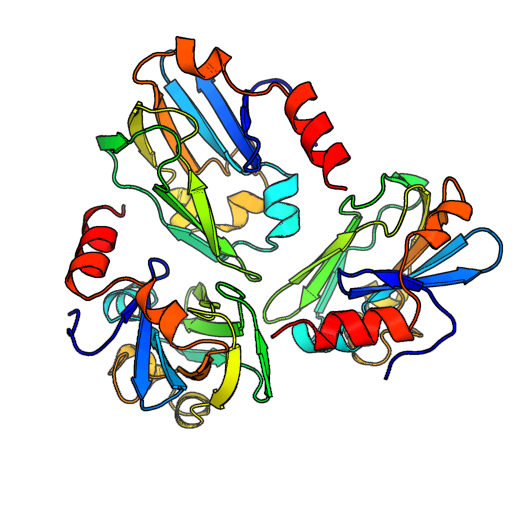103.298 1.00 36.18 106 ARG C O 1
ATOM 2791 N N . ASP C 1 107 ? -0.396 5.426 102.110 1.00 33.24 107 ASP C N 1
ATOM 2792 C CA . ASP C 1 107 ? -1.495 4.850 102.875 1.00 33.52 107 ASP C CA 1
ATOM 2793 C C . ASP C 1 107 ? -2.806 4.939 102.098 1.00 33.31 107 ASP C C 1
ATOM 2794 O O . ASP C 1 107 ? -3.388 6.021 101.966 1.00 33.72 107 ASP C O 1
ATOM 2799 N N . MET C 1 108 ? -3.269 3.796 101.595 1.00 31.13 108 MET C N 1
ATOM 2800 C CA . MET C 1 108 ? -4.501 3.736 100.820 1.00 30.02 108 MET C CA 1
ATOM 2801 C C . MET C 1 108 ? -5.688 4.371 101.528 1.00 30.97 108 MET C C 1
ATOM 2802 O O . MET C 1 108 ? -6.641 4.817 100.884 1.00 31.41 108 MET C O 1
ATOM 2807 N N . GLY C 1 109 ? -5.627 4.418 102.854 1.00 31.18 109 GLY C N 1
ATOM 2808 C CA . GLY C 1 109 ? -6.708 5.009 103.612 1.00 30.64 109 GLY C CA 1
ATOM 2809 C C . GLY C 1 109 ? -6.834 6.491 103.344 1.00 31.02 109 GLY C C 1
ATOM 2810 O O . GLY C 1 109 ? -7.885 7.077 103.584 1.00 31.01 109 GLY C O 1
ATOM 2811 N N . ASP C 1 110 ? -5.768 7.101 102.833 1.00 31.54 110 ASP C N 1
ATOM 2812 C CA . ASP C 1 110 ? -5.772 8.534 102.550 1.00 31.25 110 ASP C CA 1
ATOM 2813 C C . ASP C 1 110 ? -6.802 8.944 101.496 1.00 31.15 110 ASP C C 1
ATOM 2814 O O . ASP C 1 110 ? -7.256 10.089 101.470 1.00 29.66 110 ASP C O 1
ATOM 2819 N N . LEU C 1 111 ? -7.169 8.010 100.626 1.00 30.68 111 LEU C N 1
ATOM 2820 C CA . LEU C 1 111 ? -8.136 8.300 99.578 1.00 30.92 111 LEU C CA 1
ATOM 2821 C C . LEU C 1 111 ? -9.516 8.626 100.142 1.00 31.90 111 LEU C C 1
ATOM 2822 O O . LEU C 1 111 ? -10.332 9.254 99.469 1.00 32.47 111 LEU C O 1
ATOM 2827 N N . ASP C 1 112 ? -9.786 8.199 101.372 1.00 32.91 112 ASP C N 1
ATOM 2828 C CA . ASP C 1 112 ? -11.088 8.464 101.974 1.00 34.61 112 ASP C CA 1
ATOM 2829 C C . ASP C 1 112 ? -11.233 9.947 102.272 1.00 35.39 112 ASP C C 1
ATOM 2830 O O . ASP C 1 112 ? -12.277 10.394 102.729 1.00 36.27 112 ASP C O 1
ATOM 2835 N N . GLU C 1 113 ? -10.176 10.706 102.004 1.00 37.32 113 GLU C N 1
ATOM 2836 C CA . GLU C 1 113 ? -10.185 12.144 102.249 1.00 39.01 113 GLU C CA 1
ATOM 2837 C C . GLU C 1 113 ? -10.529 12.896 100.971 1.00 36.55 113 GLU C C 1
ATOM 2838 O O . GLU C 1 113 ? -10.642 14.117 100.974 1.00 36.33 113 GLU C O 1
ATOM 2844 N N . LEU C 1 114 ? -10.697 12.149 99.882 1.00 33.83 114 LEU C N 1
ATOM 2845 C CA . LEU C 1 114 ? -11.021 12.724 98.586 1.00 30.77 114 LEU C CA 1
ATOM 2846 C C . LEU C 1 114 ? -12.515 12.730 98.312 1.00 29.96 114 LEU C C 1
ATOM 2847 O O . LEU C 1 114 ? -13.309 12.268 99.129 1.00 28.82 114 LEU C O 1
ATOM 2852 N N . LEU C 1 115 ? -12.885 13.246 97.142 1.00 28.64 115 LEU C N 1
ATOM 2853 C CA . LEU C 1 115 ? -14.282 13.336 96.736 1.00 26.45 115 LEU C CA 1
ATOM 2854 C C . LEU C 1 115 ? -14.642 12.268 95.703 1.00 26.40 115 LEU C C 1
ATOM 2855 O O . LEU C 1 115 ? -13.792 11.851 94.920 1.00 24.72 115 LEU C O 1
ATOM 2860 N N . ASP C 1 116 ? -15.898 11.816 95.710 1.00 27.40 116 ASP C N 1
ATOM 2861 C CA . ASP C 1 116 ? -16.340 10.835 94.722 1.00 26.04 116 ASP C CA 1
ATOM 2862 C C . ASP C 1 116 ? -16.901 11.660 93.567 1.00 24.56 116 ASP C C 1
ATOM 2863 O O . ASP C 1 116 ? -16.889 12.894 93.636 1.00 23.13 116 ASP C O 1
ATOM 2868 N N . ALA C 1 117 ? -17.375 11.006 92.512 1.00 23.16 117 ALA C N 1
ATOM 2869 C CA . ALA C 1 117 ? -17.903 11.734 91.361 1.00 23.08 117 ALA C CA 1
ATOM 2870 C C . ALA C 1 117 ? -18.954 12.757 91.763 1.00 23.15 117 ALA C C 1
ATOM 2871 O O . ALA C 1 117 ? -18.940 13.898 91.292 1.00 23.97 117 ALA C O 1
ATOM 2873 N N . GLY C 1 118 ? -19.867 12.341 92.632 1.00 22.18 118 GLY C N 1
ATOM 2874 C CA . GLY C 1 118 ? -20.915 13.237 93.083 1.00 21.36 118 GLY C CA 1
ATOM 2875 C C . GLY C 1 118 ? -20.351 14.460 93.774 1.00 20.01 118 GLY C C 1
ATOM 2876 O O . GLY C 1 118 ? -20.752 15.588 93.474 1.00 19.39 118 GLY C O 1
ATOM 2877 N N . GLY C 1 119 ? -19.423 14.233 94.702 1.00 19.30 119 GLY C N 1
ATOM 2878 C CA . GLY C 1 119 ? -18.802 15.326 95.434 1.00 19.04 119 GLY C CA 1
ATOM 2879 C C . GLY C 1 119 ? -18.230 16.377 94.502 1.00 20.93 119 GLY C C 1
ATOM 2880 O O . GLY C 1 119 ? -18.568 17.560 94.591 1.00 19.81 119 GLY C O 1
ATOM 2881 N N . TYR C 1 120 ? -17.372 15.938 93.588 1.00 22.02 120 TYR C N 1
ATOM 2882 C CA . TYR C 1 120 ? -16.747 16.836 92.632 1.00 23.85 120 TYR C CA 1
ATOM 2883 C C . TYR C 1 120 ? -17.781 17.674 91.897 1.00 25.44 120 TYR C C 1
ATOM 2884 O O . TYR C 1 120 ? -17.600 18.882 91.726 1.00 25.54 120 TYR C O 1
ATOM 2893 N N . GLN C 1 121 ? -18.857 17.037 91.451 1.00 26.71 121 GLN C N 1
ATOM 2894 C CA . GLN C 1 121 ? -19.887 17.765 90.733 1.00 29.82 121 GLN C CA 1
ATOM 2895 C C . GLN C 1 121 ? -20.415 18.868 91.643 1.00 30.24 121 GLN C C 1
ATOM 2896 O O . GLN C 1 121 ? -20.630 19.998 91.202 1.00 29.41 121 GLN C O 1
ATOM 2902 N N . GLU C 1 122 ? -20.602 18.543 92.920 1.00 30.56 122 GLU C N 1
ATOM 2903 C CA . GLU C 1 122 ? -21.099 19.522 93.878 1.00 31.03 122 GLU C CA 1
ATOM 2904 C C . GLU C 1 122 ? -20.115 20.660 94.088 1.00 29.81 122 GLU C C 1
ATOM 2905 O O . GLU C 1 122 ? -20.524 21.804 94.290 1.00 29.89 122 GLU C O 1
ATOM 2911 N N . VAL C 1 123 ? -18.824 20.347 94.050 1.00 27.75 123 VAL C N 1
ATOM 2912 C CA . VAL C 1 123 ? -17.807 21.372 94.221 1.00 28.04 123 VAL C CA 1
ATOM 2913 C C . VAL C 1 123 ? -17.864 22.375 93.072 1.00 29.36 123 VAL C C 1
ATOM 2914 O O . VAL C 1 123 ? -17.778 23.584 93.300 1.00 29.89 123 VAL C O 1
ATOM 2918 N N . LEU C 1 124 ? -18.006 21.878 91.843 1.00 29.69 124 LEU C N 1
ATOM 2919 C CA . LEU C 1 124 ? -18.071 22.751 90.671 1.00 30.70 124 LEU C CA 1
ATOM 2920 C C . LEU C 1 124 ? -19.307 23.646 90.700 1.00 32.31 124 LEU C C 1
ATOM 2921 O O . LEU C 1 124 ? -19.255 24.813 90.304 1.00 33.45 124 LEU C O 1
ATOM 2926 N N . GLU C 1 125 ? -20.417 23.091 91.173 1.00 32.62 125 GLU C N 1
ATOM 2927 C CA . GLU C 1 125 ? -21.672 23.820 91.261 1.00 33.81 125 GLU C CA 1
ATOM 2928 C C . GLU C 1 125 ? -21.700 24.877 92.372 1.00 35.25 125 GLU C C 1
ATOM 2929 O O . GLU C 1 125 ? -22.416 25.873 92.270 1.00 34.95 125 GLU C O 1
ATOM 2935 N N . SER C 1 126 ? -20.921 24.663 93.426 1.00 37.48 126 SER C N 1
ATOM 2936 C CA . SER C 1 126 ? -20.865 25.608 94.538 1.00 39.98 126 SER C CA 1
ATOM 2937 C C . SER C 1 126 ? -20.093 26.847 94.098 1.00 43.63 126 SER C C 1
ATOM 2938 O O . SER C 1 126 ? -20.188 27.909 94.718 1.00 43.01 126 SER C O 1
ATOM 2941 N N . GLU C 1 127 ? -19.318 26.681 93.028 1.00 47.29 127 GLU C N 1
ATOM 2942 C CA . GLU C 1 127 ? -18.493 27.741 92.457 1.00 49.86 127 GLU C CA 1
ATOM 2943 C C . GLU C 1 127 ? -19.361 28.751 91.723 1.00 50.63 127 GLU C C 1
ATOM 2944 O O . GLU C 1 127 ? -19.701 28.555 90.558 1.00 51.78 127 GLU C O 1
ATOM 2950 N N . ALA C 1 128 ? -19.713 29.829 92.414 1.00 51.22 128 ALA C N 1
ATOM 2951 C CA . ALA C 1 128 ? -20.544 30.885 91.852 1.00 51.14 128 ALA C CA 1
ATOM 2952 C C . ALA C 1 128 ? -21.896 30.353 91.405 1.00 50.78 128 ALA C C 1
ATOM 2953 O O . ALA C 1 128 ? -22.916 30.901 91.870 1.00 51.28 128 ALA C O 1
#

Secondary structure (DSSP, 8-state):
---SSSEE-TTSEEEEEETTEEEEEE-HHHHHHH-SEEEEEPBPTT-EE-TT-EEEEEEESSBEEEEE-SSSEEEEEE-THHHH-TTHHHH-TTTTT--EEEEES-GGGGGGSB-HHHHHHHHHHT-/---SSSEE-TTSEEEEEETTEEEEEE-HHHHHHH-SEEEEE---TT-EE-TTBEEEEEEESS-EEEEE-SSSEEEEEE-THHHH-TTHHHH-TTTTT--EEEEES-GGGGGGSB-HHHHHHHHHTB-/---SSSEE-TTSEEEEEETTEEEEEE-HHHHHHH-SEEEEEPPPTT-EE-TT-EEEEEEESS-EEEEE-SSSEEEEEE-THHHH-TTHHHH-TTTTT--EEEEES-GGGGGGSB-HHHHHHHHHH--

Organism: Thermus thermophilus (strain ATCC 27634 / DSM 579 / HB8) (NCBI:txid300852)

Solvent-accessible surface area: 16708 Å² total; per-residue (Å²): 124,41,35,179,87,21,51,1,16,141,68,36,4,1,1,34,50,76,69,85,20,0,19,0,0,6,0,34,76,14,15,31,44,15,5,53,6,38,61,2,12,3,1,73,85,33,56,90,0,93,118,44,61,36,11,2,2,0,7,0,11,66,40,28,35,51,2,73,0,10,0,13,1,66,0,59,67,13,8,120,50,0,77,164,52,13,71,25,0,30,123,55,9,24,31,117,0,41,0,0,49,0,85,7,126,80,69,36,42,6,108,121,33,50,92,6,32,10,0,83,118,26,32,102,90,92,70,125,38,34,179,85,21,54,0,15,68,19,9,1,0,0,40,45,79,71,78,13,0,16,0,0,8,0,42,84,16,18,106,62,15,19,101,3,78,104,5,36,38,6,80,85,39,39,41,0,65,105,16,41,5,2,1,4,0,56,10,108,138,58,36,32,5,2,4,1,7,0,4,3,61,0,51,68,21,11,114,48,2,102,186,56,22,86,24,0,30,123,52,11,28,32,110,1,47,0,0,50,0,81,13,126,79,62,30,28,3,100,124,34,57,86,8,38,17,1,87,114,23,44,107,34,22,75,126,34,30,178,80,25,55,1,21,154,64,46,4,0,2,32,50,71,79,70,17,0,23,0,0,6,0,46,72,14,30,71,29,9,25,102,7,79,123,8,88,33,8,118,80,45,79,102,2,81,69,28,64,21,12,5,33,0,39,7,96,48,10,1,24,12,4,45,2,6,0,10,0,64,0,47,71,25,9,113,50,0,118,181,50,13,75,32,0,29,138,54,10,24,32,111,2,43,0,0,45,0,95,7,124,78,69,40,46,10,112,129,26,52,89,10,40,21,0,94,124,50,35,114,94,40,69

CATH classification: 2.40.50.100

B-factor: mean 27.06, std 7.44, range [8.31, 62.0]

Radius of gyration: 21.6 Å; Cα contacts (8 Å, |Δi|>4): 918; chains: 3; bounding box: 50×61×52 Å

Foldseek 3Di:
DQDQQWFAALLQKTWHDDPQKTFIFGHLVVCVVQDAWDAKAAADFFDWAAFFDFGMWTHGPRGIDTDTDNHTFGWHFALPVCHVPVRCCNVPRPPSNTGTMGRHPDPVSSVVTHGSVRNVVSVVVVD/DADQQFFAALLQKTWHDDPQKTWIFGHLVVDVVQAQFPAKFAFDAFDWAAAQDFGIWTHHPPDIHTDGDNGTFGFHFAQCVCHPVVSCCNVPRPPSNTGTMTRHPDPCVRVVTHGRVRNVVSVVPDD/DFDQQWFAALVQKTWHDDPQKTWIFGHLVVLVVQDQWDAKAAFDAFDWDAAQQFGIKTHGPPGIDTDGDNGTFGFHFAQPVCHPVVSCCNVPGPPSNTGTMTRHPDPVCRVVTHGRVRSVVSVVVVD

Sequence (381 aa):
DIPKDRFYTKTHEWALPEGDTVLVGITDYAQDALGDVVYVELPEVGRVVEKGEAVAVVESVKTASDIYAPVAGEIVEVNLALEKTPELVNQDPYGEGWIFRLKPRDMGDLDELLDAGGYQEVLESEADIPKDRFYTKTHEWALPEGDTVLVGITDYAQDALGDVVYVELPEVGRVVEKGEAVAVVESVKTASDIYAPVAGEIVEVNLALEKTPELVNQDPYGEGWIFRLKPRDMGDLDELLDAGGYQEVLESEADIPKDRFYTKTHEWALPEGDTVLVGITDYAQDALGDVVYVELPEVGRVVEKGEAVAVVESVKTASDIYAPVAGEIVEVNLALEKTPELVNQDPYGEGWIFRLKPRDMGDLDELLDAGGYQEVLESEA

InterPro domains:
  IPR000089 Biotin/lipoyl attachment [PS50968] (22-104)
  IPR002930 Glycine cleavage system H-protein [MF_00272] (4-125)
  IPR002930 Glycine cleavage system H-protein [PTHR11715] (4-127)
  IPR003016 2-oxo acid dehydrogenase, lipoyl-binding site [PS00189] (47-76)
  IPR011053 Single hybrid motif [SSF51230] (3-126)
  IPR017453 Glycine cleavage system H-protein, subgroup [TIGR00527] (3-127)
  IPR033753 Glycine cleavage system H-protein/Simiate [PF01597] (8-126)
  IPR033753 Glycine cleavage system H-protein/Simiate [cd06848] (9-103)